Protein AF-0000000080301924 (afdb_homodimer)

Radius of gyration: 26.79 Å; Cα contacts (8 Å, |Δi|>4): 1364; chains: 2; bounding box: 42×81×62 Å

Foldseek 3Di:
DEDDPVRLVQCQFFQKDKFFLQDPPVLLCLVLVCVVVQLPDPDPQFDAFPPDSHTFKHFDCLQAPLLVVQVLQACVPQVHLCVNLVAFKDFFIKMKGKQAAQRRAKFAKDFQVLCLCVQFVQPAQSKKKKKFWSFFFDPASWFKKWQTRQCVVPADQFDFDDPPDSDTGTHDDPVVLCVSLVVSPNPHGRMDGDGHGGGMMMMGGRSIIMMIHHHNHNDMTIMMMTMMGHLVRATFFFADFCRGTPDDSDGRHHDDNCCSVVVPDDHNNQNVHDDPNRHDGDRDTHDPPD/DEDDPVRLVQCQFFQKDKFFLQDPPVLLCLVLVCVVVQLPDPDPQFDAFPPDSHTFKHFDCLQAPLLVVQVLQACVPQVHLCVNLVAFKDFFIKMKGKQAAQRRAKFAKDFQVLCLCVQFVQPAQSKKKKKFWSFFFDPAAWFKKWQTRQCVVPADQFDFDDPPDSDTGTHDDPVVLCVSLVVSPNPHGRMDGDGHGGGMMMMGGRSIIMMIHHHNHNDMTIMMMTMIGHLVRATFFFQDFCRGTPDDSDGRHHDDNCCSVVVPDDHNNQNVHDDPNRHDGDRDTHDPPD

Nearest PDB structures (foldseek):
  8h81-assembly1_A  TM=9.365E-01  e=7.268E-33  uncultured bacterium esnapd13
  8h7y-assembly1_A  TM=9.317E-01  e=2.071E-32  uncultured bacterium esnapd13
  7e09-assembly1_A-2  TM=9.283E-01  e=2.520E-32  uncultured bacterium esnapd13
  7e08-assembly1_A-2  TM=9.266E-01  e=7.182E-32  uncultured bacterium esnapd13
  5ncj-assembly2_B  TM=9.317E-01  e=4.254E-32  Streptomyces muensis

Secondary structure (DSSP, 8-state):
----HHHHHHHHHHSEEEETT-S-HHHHHHHHTTHHHHHT--STTEEE-TTS--EEEEE-GGGT-HHHHHHTT-HHHHHHHHHHHTS-EEEEEEEEEEE-TTT---EEEE-HHHHHHHHH---SS-EEEEEEESS-B-TTS--EEE-TTGGGG-S--EEEESSSSSS-EEEE-HHHHHHHHHHTTGGGTSSB---B-TT-EEEEETT--EEE----SSS-EEEEEEEEEEGGG--SEE-S-TTTS----PPPPPPPTTHHHHT-----TTTT---GGGG--EEEEP----/----HHHHHHHHHHSEEEETT-S-HHHHHHHHTTHHHHHT--STTEEE-TTS--EEEEE-GGGT-HHHHHHTT-HHHHHHHHHHHTS-EEEEEEEEEEE-TTT---EEEE-HHHHHHHHH---SS-EEEEEEESS-B-TTS--EEE-TTGGGG-S--EEEESSSSSS-EEEE-HHHHHHHHHHTTGGGTSSB---B-TT-EEEEETT--EEE----SSS-EEEEEEEEEEGGG--SEE-S-TTTS----PPPPPPPTTHHHHT-----TTTT---GGGG--EEEEP----

pLDDT: mean 94.93, std 7.52, range [41.94, 98.94]

Structure (mmCIF, N/CA/C/O backbone):
data_AF-0000000080301924-model_v1
#
loop_
_entity.id
_entity.type
_entity.pdbx_description
1 polymer 'Ectoine hydroxylase'
#
loop_
_atom_site.group_PDB
_atom_site.id
_atom_site.type_symbol
_atom_site.label_atom_id
_atom_site.label_alt_id
_atom_site.label_comp_id
_atom_site.label_asym_id
_atom_site.label_entity_id
_atom_site.label_seq_id
_atom_site.pdbx_PDB_ins_code
_atom_site.Cartn_x
_atom_site.Cartn_y
_atom_site.Cartn_z
_atom_site.occupancy
_atom_site.B_iso_or_equiv
_atom_site.auth_seq_id
_atom_site.auth_comp_id
_atom_site.auth_asym_id
_atom_site.auth_atom_id
_atom_site.pdbx_PDB_model_num
ATOM 1 N N . MET A 1 1 ? -1.048 33.969 -1.132 1 84.19 1 MET A N 1
ATOM 2 C CA . MET A 1 1 ? -1.604 33.25 -2.283 1 84.19 1 MET A CA 1
ATOM 3 C C . MET A 1 1 ? -3.111 33.094 -2.137 1 84.19 1 MET A C 1
ATOM 5 O O . MET A 1 1 ? -3.6 32.75 -1.051 1 84.19 1 MET A O 1
ATOM 9 N N . ARG A 1 2 ? -3.852 33.469 -3.115 1 92.12 2 ARG A N 1
ATOM 10 C CA . ARG A 1 2 ? -5.305 33.344 -3.115 1 92.12 2 ARG A CA 1
ATOM 11 C C . ARG A 1 2 ? -5.746 32.25 -4.082 1 92.12 2 ARG A C 1
ATOM 13 O O . ARG A 1 2 ? -5.234 32.156 -5.203 1 92.12 2 ARG A O 1
ATOM 20 N N . LEU A 1 3 ? -6.664 31.438 -3.566 1 98 3 LEU A N 1
ATOM 21 C CA . LEU A 1 3 ? -7.234 30.406 -4.422 1 98 3 LEU A CA 1
ATOM 22 C C . LEU A 1 3 ? -8.125 31.016 -5.496 1 98 3 LEU A C 1
ATOM 24 O O . LEU A 1 3 ? -8.867 31.969 -5.23 1 98 3 LEU A O 1
ATOM 28 N N . SER A 1 4 ? -8.023 30.5 -6.691 1 98.25 4 SER A N 1
ATOM 29 C CA . SER A 1 4 ? -8.914 30.922 -7.77 1 98.25 4 SER A CA 1
ATOM 30 C C . SER A 1 4 ? -10.336 30.422 -7.539 1 98.25 4 SER A C 1
ATOM 32 O O . SER A 1 4 ? -10.57 29.578 -6.672 1 98.25 4 SER A O 1
ATOM 34 N N . ALA A 1 5 ? -11.273 30.969 -8.266 1 98.12 5 ALA A N 1
ATOM 35 C CA . ALA A 1 5 ? -12.656 30.516 -8.195 1 98.12 5 ALA A CA 1
ATOM 36 C C . ALA A 1 5 ? -12.766 29.031 -8.539 1 98.12 5 ALA A C 1
ATOM 38 O O . ALA A 1 5 ? -13.562 28.297 -7.938 1 98.12 5 ALA A O 1
ATOM 39 N N . GLU A 1 6 ? -11.984 28.656 -9.531 1 98.38 6 GLU A N 1
ATOM 40 C CA . GLU A 1 6 ? -11.977 27.25 -9.938 1 98.38 6 GLU A CA 1
ATOM 41 C C . GLU A 1 6 ? -11.453 26.359 -8.82 1 98.38 6 GLU A C 1
ATOM 43 O O . GLU A 1 6 ? -11.992 25.281 -8.578 1 98.38 6 GLU A O 1
ATOM 48 N N . GLN A 1 7 ? -10.414 26.781 -8.18 1 98.44 7 GLN A N 1
ATOM 49 C CA . GLN A 1 7 ? -9.852 26.016 -7.07 1 98.44 7 GLN A CA 1
ATOM 50 C C . GLN A 1 7 ? -10.828 25.938 -5.906 1 98.44 7 GLN A C 1
ATOM 52 O O . GLN A 1 7 ? -10.961 24.875 -5.273 1 98.44 7 GLN A O 1
ATOM 57 N N . LEU A 1 8 ? -11.477 27.047 -5.645 1 98.56 8 LEU A N 1
ATOM 58 C CA . LEU A 1 8 ? -12.484 27.047 -4.586 1 98.56 8 LEU A CA 1
ATOM 59 C C . LEU A 1 8 ? -13.609 26.078 -4.91 1 98.56 8 LEU A C 1
ATOM 61 O O . LEU A 1 8 ? -14.07 25.344 -4.035 1 98.56 8 LEU A O 1
ATOM 65 N N . ALA A 1 9 ? -14.07 26.062 -6.121 1 98.56 9 ALA A N 1
ATOM 66 C CA . ALA A 1 9 ? -15.133 25.156 -6.555 1 98.56 9 ALA A CA 1
ATOM 67 C C . ALA A 1 9 ? -14.68 23.703 -6.449 1 98.56 9 ALA A C 1
ATOM 69 O O . ALA A 1 9 ? -15.453 22.828 -6.027 1 98.56 9 ALA A O 1
ATOM 70 N N . GLN A 1 10 ? -13.461 23.438 -6.867 1 98.62 10 GLN A N 1
ATOM 71 C CA . GLN A 1 10 ? -12.914 22.078 -6.754 1 98.62 10 GLN A CA 1
ATOM 72 C C . GLN A 1 10 ? -12.859 21.641 -5.297 1 98.62 10 GLN A C 1
ATOM 74 O O . GLN A 1 10 ? -13.211 20.5 -4.977 1 98.62 10 GLN A O 1
ATOM 79 N N . PHE A 1 11 ? -12.375 22.547 -4.512 1 98.69 11 PHE A N 1
ATOM 80 C CA . PHE A 1 11 ? -12.273 22.203 -3.096 1 98.69 11 PHE A CA 1
ATOM 81 C C . PHE A 1 11 ? -13.641 21.891 -2.514 1 98.69 11 PHE A C 1
ATOM 83 O O . PHE A 1 11 ? -13.789 20.938 -1.733 1 98.69 11 PHE A O 1
ATOM 90 N N . ASP A 1 12 ? -14.578 22.656 -2.865 1 98.25 12 ASP A N 1
ATOM 91 C CA . ASP A 1 12 ? -15.945 22.438 -2.395 1 98.25 12 ASP A CA 1
ATOM 92 C C . ASP A 1 12 ? -16.453 21.062 -2.852 1 98.25 12 ASP A C 1
ATOM 94 O O . ASP A 1 12 ? -17.156 20.375 -2.105 1 98.25 12 ASP A O 1
ATOM 98 N N . ARG A 1 13 ? -16.109 20.672 -4.008 1 98.38 13 ARG A N 1
ATOM 99 C CA . ARG A 1 13 ? -16.594 19.438 -4.609 1 98.38 13 ARG A CA 1
ATOM 100 C C . ARG A 1 13 ? -15.82 18.234 -4.074 1 98.38 13 ARG A C 1
ATOM 102 O O . ARG A 1 13 ? -16.422 17.25 -3.65 1 98.38 13 ARG A O 1
ATOM 109 N N . ASP A 1 14 ? -14.484 18.344 -4.023 1 98.62 14 ASP A N 1
ATOM 110 C CA . ASP A 1 14 ? -13.633 17.188 -3.814 1 98.62 14 ASP A CA 1
ATOM 111 C C . ASP A 1 14 ? -13.125 17.125 -2.377 1 98.62 14 ASP A C 1
ATOM 113 O O . ASP A 1 14 ? -12.734 16.062 -1.892 1 98.62 14 ASP A O 1
ATOM 117 N N . GLY A 1 15 ? -13.023 18.266 -1.736 1 98.81 15 GLY A N 1
ATOM 118 C CA . GLY A 1 15 ? -12.562 18.328 -0.356 1 98.81 15 GLY A CA 1
ATOM 119 C C . GLY A 1 15 ? -11.062 18.469 -0.229 1 98.81 15 GLY A C 1
ATOM 120 O O . GLY A 1 15 ? -10.523 18.5 0.881 1 98.81 15 GLY A O 1
ATOM 121 N N . TYR A 1 16 ? -10.352 18.562 -1.409 1 98.88 16 TYR A N 1
ATOM 122 C CA . TYR A 1 16 ? -8.906 18.75 -1.37 1 98.88 16 TYR A CA 1
ATOM 123 C C . TYR A 1 16 ? -8.414 19.5 -2.609 1 98.88 16 TYR A C 1
ATOM 125 O O . TYR A 1 16 ? -9.133 19.578 -3.609 1 98.88 16 TYR A O 1
ATOM 133 N N . LEU A 1 17 ? -7.25 20.078 -2.539 1 98.81 17 LEU A N 1
ATOM 134 C CA . LEU A 1 17 ? -6.473 20.641 -3.637 1 98.81 17 LEU A CA 1
ATOM 135 C C . LEU A 1 17 ? -5.035 20.141 -3.605 1 98.81 17 LEU A C 1
ATOM 137 O O . LEU A 1 17 ? -4.453 19.984 -2.529 1 98.81 17 LEU A O 1
ATOM 141 N N . PHE A 1 18 ? -4.52 19.844 -4.719 1 98.81 18 PHE A N 1
ATOM 142 C CA . PHE A 1 18 ? -3.129 19.422 -4.859 1 98.81 18 PHE A CA 1
ATOM 143 C C . PHE A 1 18 ? -2.334 20.453 -5.664 1 98.81 18 PHE A C 1
ATOM 145 O O . PHE A 1 18 ? -2.773 20.891 -6.727 1 98.81 18 PHE A O 1
ATOM 152 N N . PHE A 1 19 ? -1.211 20.891 -5.133 1 98.62 19 PHE A N 1
ATOM 153 C CA . PHE A 1 19 ? -0.303 21.844 -5.75 1 98.62 19 PHE A CA 1
ATOM 154 C C . PHE A 1 19 ? 1.068 21.219 -5.98 1 98.62 19 PHE A C 1
ATOM 156 O O . PHE A 1 19 ? 1.934 21.266 -5.102 1 98.62 19 PHE A O 1
ATOM 163 N N . PRO A 1 20 ? 1.314 20.656 -7.18 1 98.31 20 PRO A N 1
ATOM 164 C CA . PRO A 1 20 ? 2.607 20.016 -7.434 1 98.31 20 PRO A CA 1
ATOM 165 C C . PRO A 1 20 ? 3.764 21.016 -7.457 1 98.31 20 PRO A C 1
ATOM 167 O O . PRO A 1 20 ? 3.682 22.047 -8.141 1 98.31 20 PRO A O 1
ATOM 170 N N . GLY A 1 21 ? 4.812 20.703 -6.68 1 98 21 GLY A N 1
ATOM 171 C CA . GLY A 1 21 ? 6.008 21.531 -6.684 1 98 21 GLY A CA 1
ATOM 172 C C . GLY A 1 21 ? 5.75 22.953 -6.227 1 98 21 GLY A C 1
ATOM 173 O O . GLY A 1 21 ? 6.289 23.906 -6.793 1 98 21 GLY A O 1
ATOM 174 N N . HIS A 1 22 ? 4.844 23.109 -5.277 1 98.25 22 HIS A N 1
ATOM 175 C CA . HIS A 1 22 ? 4.402 24.406 -4.797 1 98.25 22 HIS A CA 1
ATOM 176 C C . HIS A 1 22 ? 5.551 25.172 -4.145 1 98.25 22 HIS A C 1
ATOM 178 O O . HIS A 1 22 ? 5.602 26.406 -4.211 1 98.25 22 HIS A O 1
ATOM 184 N N . PHE A 1 23 ? 6.438 24.531 -3.404 1 98.69 23 PHE A N 1
ATOM 185 C CA . PHE A 1 23 ? 7.68 25.078 -2.873 1 98.69 23 PHE A CA 1
ATOM 186 C C . PHE A 1 23 ? 8.867 24.672 -3.738 1 98.69 23 PHE A C 1
ATOM 188 O O . PHE A 1 23 ? 8.93 23.531 -4.215 1 98.69 23 PHE A O 1
ATOM 195 N N . THR A 1 24 ? 9.82 25.594 -3.969 1 98.44 24 THR A N 1
ATOM 196 C CA . THR A 1 24 ? 10.977 25.297 -4.812 1 98.44 24 THR A CA 1
ATOM 197 C C . THR A 1 24 ? 11.891 24.281 -4.148 1 98.44 24 THR A C 1
ATOM 199 O O . THR A 1 24 ? 11.828 24.078 -2.934 1 98.44 24 THR A O 1
ATOM 202 N N . PRO A 1 25 ? 12.734 23.672 -4.984 1 98.38 25 PRO A N 1
ATOM 203 C CA . PRO A 1 25 ? 13.703 22.734 -4.406 1 98.38 25 PRO A CA 1
ATOM 204 C C . PRO A 1 25 ? 14.586 23.391 -3.344 1 98.38 25 PRO A C 1
ATOM 206 O O . PRO A 1 25 ? 14.93 22.75 -2.348 1 98.38 25 PRO A O 1
ATOM 209 N N . GLU A 1 26 ? 14.922 24.641 -3.51 1 98.31 26 GLU A N 1
ATOM 210 C CA . GLU A 1 26 ? 15.766 25.344 -2.539 1 98.31 26 GLU A CA 1
ATOM 211 C C . GLU A 1 26 ? 15.023 25.547 -1.223 1 98.31 26 GLU A C 1
ATOM 213 O O . GLU A 1 26 ? 15.594 25.359 -0.146 1 98.31 26 GLU A O 1
ATOM 218 N N . GLU A 1 27 ? 13.773 25.938 -1.321 1 98.62 27 GLU A N 1
ATOM 219 C CA . GLU A 1 27 ? 12.953 26.109 -0.123 1 98.62 27 GLU A CA 1
ATOM 220 C C . GLU A 1 27 ? 12.789 24.781 0.616 1 98.62 27 GLU A C 1
ATOM 222 O O . GLU A 1 27 ? 12.953 24.719 1.837 1 98.62 27 GLU A O 1
ATOM 227 N N . THR A 1 28 ? 12.508 23.781 -0.143 1 98.69 28 THR A N 1
ATOM 228 C CA . THR A 1 28 ? 12.273 22.453 0.427 1 98.69 28 THR A CA 1
ATOM 229 C C . THR A 1 28 ? 13.547 21.922 1.086 1 98.69 28 THR A C 1
ATOM 231 O O . THR A 1 28 ? 13.484 21.281 2.139 1 98.69 28 THR A O 1
ATOM 234 N N . ALA A 1 29 ? 14.68 22.203 0.524 1 98.25 29 ALA A N 1
ATOM 235 C CA . ALA A 1 29 ? 15.961 21.734 1.062 1 98.25 29 ALA A CA 1
ATOM 236 C C . ALA A 1 29 ? 16.188 22.266 2.469 1 98.25 29 ALA A C 1
ATOM 238 O O . ALA A 1 29 ? 16.781 21.594 3.314 1 98.25 29 ALA A O 1
ATOM 239 N N . ARG A 1 30 ? 15.688 23.484 2.762 1 97.75 30 ARG A N 1
ATOM 240 C CA . ARG A 1 30 ? 15.844 24.094 4.078 1 97.75 30 ARG A CA 1
ATOM 241 C C . ARG A 1 30 ? 15.109 23.297 5.145 1 97.75 30 ARG A C 1
ATOM 243 O O . ARG A 1 30 ? 15.516 23.281 6.309 1 97.75 30 ARG A O 1
ATOM 250 N N . LEU A 1 31 ? 14.07 22.672 4.75 1 98.56 31 LEU A N 1
ATOM 251 C CA . LEU A 1 31 ? 13.266 21.859 5.664 1 98.56 31 LEU A CA 1
ATOM 252 C C . LEU A 1 31 ? 13.844 20.453 5.793 1 98.56 31 LEU A C 1
ATOM 254 O O . LEU A 1 31 ? 14.039 19.953 6.906 1 98.56 31 LEU A O 1
ATOM 258 N N . VAL A 1 32 ? 14.195 19.875 4.66 1 98.38 32 VAL A N 1
ATOM 259 C CA . VAL A 1 32 ? 14.672 18.5 4.602 1 98.38 32 VAL A CA 1
ATOM 260 C C . VAL A 1 32 ? 15.938 18.359 5.441 1 98.38 32 VAL A C 1
ATOM 262 O O . VAL A 1 32 ? 16.109 17.359 6.148 1 98.38 32 VAL A O 1
ATOM 265 N N . GLU A 1 33 ? 16.766 19.328 5.426 1 97.06 33 GLU A N 1
ATOM 266 C CA . GLU A 1 33 ? 18.047 19.297 6.121 1 97.06 33 GLU A CA 1
ATOM 267 C C . GLU A 1 33 ? 17.844 19.25 7.633 1 97.06 33 GLU A C 1
ATOM 269 O O . GLU A 1 33 ? 18.734 18.797 8.367 1 97.06 33 GLU A O 1
ATOM 274 N N . GLU A 1 34 ? 16.688 19.719 8.102 1 96.75 34 GLU A N 1
ATOM 275 C CA . GLU A 1 34 ? 16.406 19.812 9.531 1 96.75 34 GLU A CA 1
ATOM 276 C C . GLU A 1 34 ? 15.867 18.5 10.086 1 96.75 34 GLU A C 1
ATOM 278 O O . GLU A 1 34 ? 15.953 18.25 11.289 1 96.75 34 GLU A O 1
ATOM 283 N N . VAL A 1 35 ? 15.375 17.609 9.266 1 97.06 35 VAL A N 1
ATOM 284 C CA . VAL A 1 35 ? 14.547 16.484 9.672 1 97.06 35 VAL A CA 1
ATOM 285 C C . VAL A 1 35 ? 15.391 15.477 10.453 1 97.06 35 VAL A C 1
ATOM 287 O O . VAL A 1 35 ? 14.984 15 11.508 1 97.06 35 VAL A O 1
ATOM 290 N N . PRO A 1 36 ? 16.656 15.164 10 1 95.25 36 PRO A N 1
ATOM 291 C CA . PRO A 1 36 ? 17.422 14.156 10.734 1 95.25 36 PRO A CA 1
ATOM 292 C C . PRO A 1 36 ? 17.656 14.547 12.195 1 95.25 36 PRO A C 1
ATOM 294 O O . PRO A 1 36 ? 17.578 13.703 13.086 1 95.25 36 PRO A O 1
ATOM 297 N N . GLN A 1 37 ? 17.906 15.758 12.43 1 94.81 37 GLN A N 1
ATOM 298 C CA . GLN A 1 37 ? 18.141 16.203 13.797 1 94.81 37 GLN A CA 1
ATOM 299 C C . GLN A 1 37 ? 16.875 16.125 14.633 1 94.81 37 GLN A C 1
ATOM 301 O O . GLN A 1 37 ? 16.906 15.781 15.812 1 94.81 37 GLN A O 1
ATOM 306 N N . LEU A 1 38 ? 15.789 16.516 14.039 1 95.81 38 LEU A N 1
ATOM 307 C CA . LEU A 1 38 ? 14.508 16.438 14.734 1 95.81 38 LEU A CA 1
ATOM 308 C C . LEU A 1 38 ? 14.172 14.984 15.086 1 95.81 38 LEU A C 1
ATOM 310 O O . LEU A 1 38 ? 13.773 14.688 16.219 1 95.81 38 LEU A O 1
ATOM 314 N N . TYR A 1 39 ? 14.367 14.062 14.125 1 94 39 TYR A N 1
ATOM 315 C CA . TYR A 1 39 ? 14.016 12.656 14.297 1 94 39 TYR A CA 1
ATOM 316 C C . TYR A 1 39 ? 14.961 11.977 15.281 1 94 39 TYR A C 1
ATOM 318 O O . TYR A 1 39 ? 14.617 10.938 15.859 1 94 39 TYR A O 1
ATOM 326 N N . ALA A 1 40 ? 16.109 12.531 15.523 1 93.19 40 ALA A N 1
ATOM 327 C CA . ALA A 1 40 ? 17.078 11.953 16.438 1 93.19 40 ALA A CA 1
ATOM 328 C C . ALA A 1 40 ? 16.719 12.25 17.891 1 93.19 40 ALA A C 1
ATOM 330 O O . ALA A 1 40 ? 17.234 11.617 18.812 1 93.19 40 ALA A O 1
ATOM 331 N N . ARG A 1 41 ? 15.797 13.156 18.047 1 90.06 41 ARG A N 1
ATOM 332 C CA . ARG A 1 41 ? 15.438 13.562 19.391 1 90.06 41 ARG A CA 1
ATOM 333 C C . ARG A 1 41 ? 14.695 12.445 20.125 1 90.06 41 ARG A C 1
ATOM 335 O O . ARG A 1 41 ? 13.953 11.68 19.5 1 90.06 41 ARG A O 1
ATOM 342 N N . ARG A 1 42 ? 14.867 12.32 21.422 1 88.62 42 ARG A N 1
ATOM 343 C CA . ARG A 1 42 ? 14.227 11.289 22.234 1 88.62 42 ARG A CA 1
ATOM 344 C C . ARG A 1 42 ? 13.188 11.891 23.172 1 88.62 42 ARG A C 1
ATOM 346 O O . ARG A 1 42 ? 12.875 11.312 24.219 1 88.62 42 ARG A O 1
ATOM 353 N N . GLU A 1 43 ? 12.617 12.922 22.719 1 88.06 43 GLU A N 1
ATOM 354 C CA . GLU A 1 43 ? 11.57 13.602 23.484 1 88.06 43 GLU A CA 1
ATOM 355 C C . GLU A 1 43 ? 10.211 12.945 23.25 1 88.06 43 GLU A C 1
ATOM 357 O O . GLU A 1 43 ? 10.039 12.164 22.312 1 88.06 43 GLU A O 1
ATOM 362 N N . ALA A 1 44 ? 9.227 13.273 24.062 1 87 44 ALA A N 1
ATOM 363 C CA . ALA A 1 44 ? 7.875 12.727 24 1 87 44 ALA A CA 1
ATOM 364 C C . ALA A 1 44 ? 7.191 13.078 22.688 1 87 44 ALA A C 1
ATOM 366 O O . ALA A 1 44 ? 6.34 12.328 22.203 1 87 44 ALA A O 1
ATOM 367 N N . TYR A 1 45 ? 7.559 14.094 22.141 1 88.38 45 TYR A N 1
ATOM 368 C CA . TYR A 1 45 ? 6.863 14.555 20.938 1 88.38 45 TYR A CA 1
ATOM 369 C C . TYR A 1 45 ? 7.453 13.922 19.688 1 88.38 45 TYR A C 1
ATOM 371 O O . TYR A 1 45 ? 7.102 14.297 18.562 1 88.38 45 TYR A O 1
ATOM 379 N N . ASN A 1 46 ? 8.297 12.914 19.828 1 90.19 46 ASN A N 1
ATOM 380 C CA . ASN A 1 46 ? 8.742 12.031 18.766 1 90.19 46 ASN A CA 1
ATOM 381 C C . ASN A 1 46 ? 8.203 10.609 18.938 1 90.19 46 ASN A C 1
ATOM 383 O O . ASN A 1 46 ? 8.812 9.789 19.625 1 90.19 46 ASN A O 1
ATOM 387 N N . VAL A 1 47 ? 7.199 10.359 18.25 1 87.81 47 VAL A N 1
ATOM 388 C CA . VAL A 1 47 ? 6.555 9.055 18.328 1 87.81 47 VAL A CA 1
ATOM 389 C C . VAL A 1 47 ? 7.172 8.102 17.312 1 87.81 47 VAL A C 1
ATOM 391 O O . VAL A 1 47 ? 7.273 8.43 16.125 1 87.81 47 VAL A O 1
ATOM 394 N N . ARG A 1 48 ? 7.531 6.898 17.75 1 85.81 48 ARG A N 1
ATOM 395 C CA . ARG A 1 48 ? 8.234 5.945 16.891 1 85.81 48 ARG A CA 1
ATOM 396 C C . ARG A 1 48 ? 7.363 4.727 16.609 1 85.81 48 ARG A C 1
ATOM 398 O O . ARG A 1 48 ? 6.43 4.43 17.359 1 85.81 48 ARG A O 1
ATOM 405 N N . GLU A 1 49 ? 7.703 4.074 15.383 1 81.69 49 GLU A N 1
ATOM 406 C CA . GLU A 1 49 ? 7.012 2.844 15.008 1 81.69 49 GLU A CA 1
ATOM 407 C C . GLU A 1 49 ? 7.234 1.744 16.047 1 81.69 49 GLU A C 1
ATOM 409 O O . GLU A 1 49 ? 8.312 1.641 16.625 1 81.69 49 GLU A O 1
ATOM 414 N N . ARG A 1 50 ? 6.156 0.933 16.141 1 75.81 50 ARG A N 1
ATOM 415 C CA . ARG A 1 50 ? 6.262 -0.167 17.094 1 75.81 50 ARG A CA 1
ATOM 416 C C . ARG A 1 50 ? 7.395 -1.114 16.719 1 75.81 50 ARG A C 1
ATOM 418 O O . ARG A 1 50 ? 7.477 -1.564 15.57 1 75.81 50 ARG A O 1
ATOM 425 N N . GLY A 1 51 ? 8.211 -1.385 17.734 1 75.62 51 GLY A N 1
ATOM 426 C CA . GLY A 1 51 ? 9.266 -2.369 17.562 1 75.62 51 GLY A CA 1
ATOM 427 C C . GLY A 1 51 ? 10.406 -1.875 16.688 1 75.62 51 GLY A C 1
ATOM 428 O O . GLY A 1 51 ? 11.211 -2.67 16.203 1 75.62 51 GLY A O 1
ATOM 429 N N . SER A 1 52 ? 10.375 -0.562 16.391 1 80.12 52 SER A N 1
ATOM 430 C CA . SER A 1 52 ? 11.406 0.008 15.523 1 80.12 52 SER A CA 1
ATOM 431 C C . SER A 1 52 ? 11.883 1.356 16.047 1 80.12 52 SER A C 1
ATOM 433 O O . SER A 1 52 ? 11.266 1.935 16.938 1 80.12 52 SER A O 1
ATOM 435 N N . ASP A 1 53 ? 12.969 1.783 15.648 1 84.25 53 ASP A N 1
ATOM 436 C CA . ASP A 1 53 ? 13.477 3.105 16 1 84.25 53 ASP A CA 1
ATOM 437 C C . ASP A 1 53 ? 13.047 4.148 14.969 1 84.25 53 ASP A C 1
ATOM 439 O O . ASP A 1 53 ? 13.344 5.336 15.125 1 84.25 53 ASP A O 1
ATOM 443 N N . ALA A 1 54 ? 12.336 3.723 14.039 1 85 54 ALA A N 1
ATOM 444 C CA . ALA A 1 54 ? 11.891 4.641 13 1 85 54 ALA A CA 1
ATOM 445 C C . ALA A 1 54 ? 10.812 5.59 13.523 1 85 54 ALA A C 1
ATOM 447 O O . ALA A 1 54 ? 9.875 5.156 14.195 1 85 54 ALA A O 1
ATOM 448 N N . VAL A 1 55 ? 11.062 6.875 13.289 1 86.56 55 VAL A N 1
ATOM 449 C CA . VAL A 1 55 ? 10.102 7.871 13.742 1 86.56 55 VAL A CA 1
ATOM 450 C C . VAL A 1 55 ? 8.844 7.809 12.875 1 86.56 55 VAL A C 1
ATOM 452 O O . VAL A 1 55 ? 8.93 7.824 11.648 1 86.56 55 VAL A O 1
ATOM 455 N N . ARG A 1 56 ? 7.758 7.715 13.477 1 89.31 56 ARG A N 1
ATOM 456 C CA . ARG A 1 56 ? 6.461 7.754 12.812 1 89.31 56 ARG A CA 1
ATOM 457 C C . ARG A 1 56 ? 5.949 9.188 12.695 1 89.31 56 ARG A C 1
ATOM 459 O O . ARG A 1 56 ? 5.492 9.602 11.625 1 89.31 56 ARG A O 1
ATOM 466 N N . THR A 1 57 ? 6.102 9.93 13.836 1 94.19 57 THR A N 1
ATOM 467 C CA . THR A 1 57 ? 5.609 11.305 13.852 1 94.19 57 THR A CA 1
ATOM 468 C C . THR A 1 57 ? 6.457 12.164 14.781 1 94.19 57 THR A C 1
ATOM 470 O O . THR A 1 57 ? 6.746 11.766 15.914 1 94.19 57 THR A O 1
ATOM 473 N N . ASN A 1 58 ? 6.949 13.203 14.312 1 96.44 58 ASN A N 1
ATOM 474 C CA . ASN A 1 58 ? 7.469 14.297 15.125 1 96.44 58 ASN A CA 1
ATOM 475 C C . ASN A 1 58 ? 6.438 15.406 15.297 1 96.44 58 ASN A C 1
ATOM 477 O O . ASN A 1 58 ? 5.883 15.898 14.312 1 96.44 58 ASN A O 1
ATOM 481 N N . PHE A 1 59 ? 6.207 15.797 16.562 1 96.94 59 PHE A N 1
ATOM 482 C CA . PHE A 1 59 ? 5.195 16.812 16.844 1 96.94 59 PHE A CA 1
ATOM 483 C C . PHE A 1 59 ? 5.844 18.141 17.172 1 96.94 59 PHE A C 1
ATOM 485 O O . PHE A 1 59 ? 6.941 18.188 17.734 1 96.94 59 PHE A O 1
ATOM 492 N N . ALA A 1 60 ? 5.168 19.234 16.828 1 97.75 60 ALA A N 1
ATOM 493 C CA . ALA A 1 60 ? 5.359 20.578 17.328 1 97.75 60 ALA A CA 1
ATOM 494 C C . ALA A 1 60 ? 6.715 21.141 16.906 1 97.75 60 ALA A C 1
ATOM 496 O O . ALA A 1 60 ? 7.305 21.953 17.625 1 97.75 60 ALA A O 1
ATOM 497 N N . ALA A 1 61 ? 7.207 20.703 15.828 1 97.75 61 ALA A N 1
ATOM 498 C CA . ALA A 1 61 ? 8.523 21.156 15.375 1 97.75 61 ALA A CA 1
ATOM 499 C C . ALA A 1 61 ? 8.562 22.672 15.219 1 97.75 61 ALA A C 1
ATOM 501 O O . ALA A 1 61 ? 9.609 23.297 15.391 1 97.75 61 ALA A O 1
ATOM 502 N N . HIS A 1 62 ? 7.43 23.312 14.906 1 98.19 62 HIS A N 1
ATOM 503 C CA . HIS A 1 62 ? 7.387 24.766 14.695 1 98.19 62 HIS A CA 1
ATOM 504 C C . HIS A 1 62 ? 7.707 25.516 15.977 1 98.19 62 HIS A C 1
ATOM 506 O O . HIS A 1 62 ? 7.969 26.719 15.953 1 98.19 62 HIS A O 1
ATOM 512 N N . LEU A 1 63 ? 7.77 24.859 17.109 1 97.94 63 LEU A N 1
ATOM 513 C CA . LEU A 1 63 ? 8.008 25.531 18.391 1 97.94 63 LEU A CA 1
ATOM 514 C C . LEU A 1 63 ? 9.477 25.469 18.766 1 97.94 63 LEU A C 1
ATOM 516 O O . LEU A 1 63 ? 9.914 26.156 19.688 1 97.94 63 LEU A O 1
ATOM 520 N N . TYR A 1 64 ? 10.305 24.641 18.094 1 96.75 64 TYR A N 1
ATOM 521 C CA . TYR A 1 64 ? 11.688 24.516 18.531 1 96.75 64 TYR A CA 1
ATOM 522 C C . TYR A 1 64 ? 12.633 24.406 17.328 1 96.75 64 TYR A C 1
ATOM 524 O O . TYR A 1 64 ? 13.852 24.328 17.5 1 96.75 64 TYR A O 1
ATOM 532 N N . SER A 1 65 ? 12.156 24.422 16.109 1 97.5 65 SER A N 1
ATOM 533 C CA . SER A 1 65 ? 12.945 24.438 14.875 1 97.5 65 SER A CA 1
ATOM 534 C C . SER A 1 65 ? 12.641 25.672 14.031 1 97.5 65 SER A C 1
ATOM 536 O O . SER A 1 65 ? 11.5 25.859 13.594 1 97.5 65 SER A O 1
ATOM 538 N N . ALA A 1 66 ? 13.602 26.406 13.703 1 98.19 66 ALA A N 1
ATOM 539 C CA . ALA A 1 66 ? 13.414 27.688 13.023 1 98.19 66 ALA A CA 1
ATOM 540 C C . ALA A 1 66 ? 12.82 27.484 11.633 1 98.19 66 ALA A C 1
ATOM 542 O O . ALA A 1 66 ? 11.836 28.141 11.266 1 98.19 66 ALA A O 1
ATOM 543 N N . PRO A 1 67 ? 13.375 26.547 10.797 1 98.5 67 PRO A N 1
ATOM 544 C CA . PRO A 1 67 ? 12.781 26.344 9.469 1 98.5 67 PRO A CA 1
ATOM 545 C C . PRO A 1 67 ? 11.305 25.953 9.539 1 98.5 67 PRO A C 1
ATOM 547 O O . PRO A 1 67 ? 10.492 26.453 8.75 1 98.5 67 PRO A O 1
ATOM 550 N N . PHE A 1 68 ? 10.961 25.172 10.477 1 98.62 68 PHE A N 1
ATOM 551 C CA . PHE A 1 68 ? 9.586 24.703 10.555 1 98.62 68 PHE A CA 1
ATOM 552 C C . PHE A 1 68 ? 8.695 25.75 11.219 1 98.62 68 PHE A C 1
ATOM 554 O O . PHE A 1 68 ? 7.496 25.812 10.938 1 98.62 68 PHE A O 1
ATOM 561 N N . ALA A 1 69 ? 9.258 26.578 12.094 1 98.69 69 ALA A N 1
ATOM 562 C CA . ALA A 1 69 ? 8.523 27.734 12.586 1 98.69 69 ALA A CA 1
ATOM 563 C C . ALA A 1 69 ? 8.164 28.672 11.445 1 98.69 69 ALA A C 1
ATOM 565 O O . ALA A 1 69 ? 7.051 29.203 11.391 1 98.69 69 ALA A O 1
ATOM 566 N N . ARG A 1 70 ? 9.117 28.891 10.578 1 98.69 70 ARG A N 1
ATOM 567 C CA . ARG A 1 70 ? 8.867 29.734 9.414 1 98.69 70 ARG A CA 1
ATOM 568 C C . ARG A 1 70 ? 7.797 29.125 8.523 1 98.69 70 ARG A C 1
ATOM 570 O O . ARG A 1 70 ? 6.898 29.828 8.055 1 98.69 70 ARG A O 1
ATOM 577 N N . LEU A 1 71 ? 7.855 27.797 8.273 1 98.75 71 LEU A N 1
ATOM 578 C CA . LEU A 1 71 ? 6.836 27.141 7.473 1 98.75 71 LEU A CA 1
ATOM 579 C C . LEU A 1 71 ? 5.461 27.281 8.109 1 98.75 71 LEU A C 1
ATOM 581 O O . LEU A 1 71 ? 4.465 27.484 7.41 1 98.75 71 LEU A O 1
ATOM 585 N N . GLY A 1 72 ? 5.418 27.219 9.438 1 98.38 72 GLY A N 1
ATOM 586 C CA . GLY A 1 72 ? 4.16 27.312 10.156 1 98.38 72 GLY A CA 1
ATOM 587 C C . GLY A 1 72 ? 3.479 28.656 10.008 1 98.38 72 GLY A C 1
ATOM 588 O O . GLY A 1 72 ? 2.297 28.797 10.336 1 98.38 72 GLY A O 1
ATOM 589 N N . ARG A 1 73 ? 4.195 29.625 9.523 1 98.25 73 ARG A N 1
ATOM 590 C CA . ARG A 1 73 ? 3.666 30.984 9.344 1 98.25 73 ARG A CA 1
ATOM 591 C C . ARG A 1 73 ? 3.732 31.391 7.879 1 98.25 73 ARG A C 1
ATOM 593 O O . ARG A 1 73 ? 3.625 32.594 7.562 1 98.25 73 ARG A O 1
ATOM 600 N N . HIS A 1 74 ? 3.953 30.453 7.004 1 98.44 74 HIS A N 1
ATOM 601 C CA . HIS A 1 74 ? 4.152 30.766 5.59 1 98.44 74 HIS A CA 1
ATOM 602 C C . HIS A 1 74 ? 2.838 31.141 4.922 1 98.44 74 HIS A C 1
ATOM 604 O O . HIS A 1 74 ? 1.84 30.422 5.047 1 98.44 74 HIS A O 1
ATOM 610 N N . PRO A 1 75 ? 2.809 32.188 4.156 1 98.06 75 PRO A N 1
ATOM 611 C CA . PRO A 1 75 ? 1.544 32.656 3.594 1 98.06 75 PRO A CA 1
ATOM 612 C C . PRO A 1 75 ? 0.948 31.703 2.574 1 98.06 75 PRO A C 1
ATOM 614 O O . PRO A 1 75 ? -0.273 31.656 2.406 1 98.06 75 PRO A O 1
ATOM 617 N N . ARG A 1 76 ? 1.759 30.828 1.878 1 98 76 ARG A N 1
ATOM 618 C CA . ARG A 1 76 ? 1.277 29.891 0.869 1 98 76 ARG A CA 1
ATOM 619 C C . ARG A 1 76 ? 0.44 28.797 1.505 1 98 76 ARG A C 1
ATOM 621 O O . ARG A 1 76 ? -0.309 28.094 0.814 1 98 76 ARG A O 1
ATOM 628 N N . MET A 1 77 ? 0.599 28.641 2.793 1 97.44 77 MET A N 1
ATOM 629 C CA . MET A 1 77 ? -0.172 27.641 3.527 1 97.44 77 MET A CA 1
ATOM 630 C C . MET A 1 77 ? -1.353 28.281 4.246 1 97.44 77 MET A C 1
ATOM 632 O O . MET A 1 77 ? -2.477 27.781 4.172 1 97.44 77 MET A O 1
ATOM 636 N N . ILE A 1 78 ? -1.123 29.438 4.883 1 98.19 78 ILE A N 1
ATOM 637 C CA . ILE A 1 78 ? -2.08 30.047 5.797 1 98.19 78 ILE A CA 1
ATOM 638 C C . ILE A 1 78 ? -3.186 30.734 5.004 1 98.19 78 ILE A C 1
ATOM 640 O O . ILE A 1 78 ? -4.371 30.547 5.281 1 98.19 78 ILE A O 1
ATOM 644 N N . GLU A 1 79 ? -2.865 31.438 4.039 1 97.81 79 GLU A N 1
ATOM 645 C CA . GLU A 1 79 ? -3.793 32.344 3.371 1 97.81 79 GLU A CA 1
ATOM 646 C C . GLU A 1 79 ? -4.902 31.578 2.656 1 97.81 79 GLU A C 1
ATOM 648 O O . GLU A 1 79 ? -6.074 31.953 2.74 1 97.81 79 GLU A O 1
ATOM 653 N N . PRO A 1 80 ? -4.539 30.5 1.9 1 97.94 80 PRO A N 1
ATOM 654 C CA . PRO A 1 80 ? -5.637 29.75 1.271 1 97.94 80 PRO A CA 1
ATOM 655 C C . PRO A 1 80 ? -6.645 29.219 2.283 1 97.94 80 PRO A C 1
ATOM 657 O O . PRO A 1 80 ? -7.848 29.219 2.02 1 97.94 80 PRO A O 1
ATOM 660 N N . VAL A 1 81 ? -6.18 28.75 3.43 1 98.25 81 VAL A N 1
ATOM 661 C CA . VAL A 1 81 ? -7.07 28.219 4.457 1 98.25 81 VAL A CA 1
ATOM 662 C C . VAL A 1 81 ? -7.918 29.359 5.039 1 98.25 81 VAL A C 1
ATOM 664 O O . VAL A 1 81 ? -9.125 29.188 5.25 1 98.25 81 VAL A O 1
ATOM 667 N N . GLN A 1 82 ? -7.293 30.453 5.301 1 97.88 82 GLN A N 1
ATOM 668 C CA . GLN A 1 82 ? -8.023 31.625 5.77 1 97.88 82 GLN A CA 1
ATOM 669 C C . GLN A 1 82 ? -9.109 32.031 4.781 1 97.88 82 GLN A C 1
ATOM 671 O O . GLN A 1 82 ? -10.203 32.438 5.188 1 97.88 82 GLN A O 1
ATOM 676 N N . GLN A 1 83 ? -8.773 32.031 3.553 1 98.06 83 GLN A N 1
ATOM 677 C CA . GLN A 1 83 ? -9.742 32.344 2.508 1 98.06 83 GLN A CA 1
ATOM 678 C C . GLN A 1 83 ? -10.969 31.453 2.586 1 98.06 83 GLN A C 1
ATOM 680 O O . GLN A 1 83 ? -12.102 31.922 2.51 1 98.06 83 GLN A O 1
ATOM 685 N N . VAL A 1 84 ? -10.75 30.172 2.754 1 97.88 84 VAL A N 1
ATOM 686 C CA . VAL A 1 84 ? -11.836 29.188 2.762 1 97.88 84 VAL A CA 1
ATOM 687 C C . VAL A 1 84 ? -12.656 29.344 4.039 1 97.88 84 VAL A C 1
ATOM 689 O O . VAL A 1 84 ? -13.891 29.297 4.004 1 97.88 84 VAL A O 1
ATOM 692 N N . LEU A 1 85 ? -11.953 29.578 5.156 1 97.5 85 LEU A N 1
ATOM 693 C CA . LEU A 1 85 ? -12.641 29.578 6.445 1 97.5 85 LEU A CA 1
ATOM 694 C C . LEU A 1 85 ? -13.195 30.969 6.762 1 97.5 85 LEU A C 1
ATOM 696 O O . LEU A 1 85 ? -14.094 31.094 7.59 1 97.5 85 LEU A O 1
ATOM 700 N N . GLY A 1 86 ? -12.578 32.031 6.219 1 97.06 86 GLY A N 1
ATOM 701 C CA . GLY A 1 86 ? -13.102 33.375 6.332 1 97.06 86 GLY A CA 1
ATOM 702 C C . GLY A 1 86 ? -12.758 34.031 7.648 1 97.06 86 GLY A C 1
ATOM 703 O O . GLY A 1 86 ? -13.43 34.969 8.078 1 97.06 86 GLY A O 1
ATOM 704 N N . GLU A 1 87 ? -11.828 33.562 8.391 1 96.81 87 GLU A N 1
ATOM 705 C CA . GLU A 1 87 ? -11.406 34.156 9.656 1 96.81 87 GLU A CA 1
ATOM 706 C C . GLU A 1 87 ? -9.953 33.781 9.969 1 96.81 87 GLU A C 1
ATOM 708 O O . GLU A 1 87 ? -9.375 32.906 9.336 1 96.81 87 GLU A O 1
ATOM 713 N N . PRO A 1 88 ? -9.352 34.531 11.055 1 98.19 88 PRO A N 1
ATOM 714 C CA . PRO A 1 88 ? -7.98 34.188 11.438 1 98.19 88 PRO A CA 1
ATOM 715 C C . PRO A 1 88 ? -7.84 32.75 11.945 1 98.19 88 PRO A C 1
ATOM 717 O O . PRO A 1 88 ? -8.812 32.188 12.43 1 98.19 88 PRO A O 1
ATOM 720 N N . LEU A 1 89 ? -6.633 32.281 11.805 1 98.75 89 LEU A N 1
ATOM 721 C CA . LEU A 1 89 ? -6.367 30.875 12.148 1 98.75 89 LEU A CA 1
ATOM 722 C C . LEU A 1 89 ? -5.391 30.781 13.312 1 98.75 89 LEU A C 1
ATOM 724 O O . LEU A 1 89 ? -4.551 31.672 13.5 1 98.75 89 LEU A O 1
ATOM 728 N N . TYR A 1 90 ? -5.508 29.781 14.094 1 98.62 90 TYR A N 1
ATOM 729 C CA . TYR A 1 90 ? -4.43 29.375 14.984 1 98.62 90 TYR A CA 1
ATOM 730 C C . TYR A 1 90 ? -3.912 27.984 14.602 1 98.62 90 TYR A C 1
ATOM 732 O O . TYR A 1 90 ? -4.543 27.281 13.82 1 98.62 90 TYR A O 1
ATOM 740 N N . MET A 1 91 ? -2.691 27.656 15.047 1 98.75 91 MET A N 1
ATOM 741 C CA . MET A 1 91 ? -2.098 26.344 14.836 1 98.75 91 MET A CA 1
ATOM 742 C C . MET A 1 91 ? -2.672 25.312 15.812 1 98.75 91 MET A C 1
ATOM 744 O O . MET A 1 91 ? -2.395 25.375 17.016 1 98.75 91 MET A O 1
ATOM 748 N N . HIS A 1 92 ? -3.438 24.438 15.32 1 98.62 92 HIS A N 1
ATOM 749 C CA . HIS A 1 92 ? -4.012 23.422 16.188 1 98.62 92 HIS A CA 1
ATOM 750 C C . HIS A 1 92 ? -3.027 22.281 16.422 1 98.62 92 HIS A C 1
ATOM 752 O O . HIS A 1 92 ? -2.916 21.766 17.531 1 98.62 92 HIS A O 1
ATOM 758 N N . GLN A 1 93 ? -2.387 21.812 15.391 1 98.44 93 GLN A N 1
ATOM 759 C CA . GLN A 1 93 ? -1.444 20.703 15.445 1 98.44 93 GLN A CA 1
ATOM 760 C C . GLN A 1 93 ? -0.377 20.828 14.359 1 98.44 93 GLN A C 1
ATOM 762 O O . GLN A 1 93 ? -0.635 21.391 13.289 1 98.44 93 GLN A O 1
ATOM 767 N N . TYR A 1 94 ? 0.768 20.422 14.648 1 98.38 94 TYR A N 1
ATOM 768 C CA . TYR A 1 94 ? 1.914 20.438 13.75 1 98.38 94 TYR A CA 1
ATOM 769 C C . TYR A 1 94 ? 2.672 19.109 13.82 1 98.38 94 TYR A C 1
ATOM 771 O O . TYR A 1 94 ? 3.203 18.75 14.867 1 98.38 94 TYR A O 1
ATOM 779 N N . LYS A 1 95 ? 2.75 18.406 12.656 1 97.62 95 LYS A N 1
ATOM 780 C CA . LYS A 1 95 ? 3.369 17.094 12.648 1 97.62 95 LYS A CA 1
ATOM 781 C C . LYS A 1 95 ? 4.289 16.906 11.445 1 97.62 95 LYS A C 1
ATOM 783 O O . LYS A 1 95 ? 3.992 17.406 10.359 1 97.62 95 LYS A O 1
ATOM 788 N N . ILE A 1 96 ? 5.352 16.281 11.68 1 97.69 96 ILE A N 1
ATOM 789 C CA . ILE A 1 96 ? 6.172 15.711 10.617 1 97.69 96 ILE A CA 1
ATOM 790 C C . ILE A 1 96 ? 6.055 14.188 10.625 1 97.69 96 ILE A C 1
ATOM 792 O O . ILE A 1 96 ? 6.586 13.531 11.523 1 97.69 96 ILE A O 1
ATOM 796 N N . ASN A 1 97 ? 5.355 13.695 9.625 1 95.75 97 ASN A N 1
ATOM 797 C CA . ASN A 1 97 ? 5.121 12.266 9.531 1 95.75 97 ASN A CA 1
ATOM 798 C C . ASN A 1 97 ? 6.078 11.602 8.539 1 95.75 97 ASN A C 1
ATOM 800 O O . ASN A 1 97 ? 6.328 12.141 7.461 1 95.75 97 ASN A O 1
ATOM 804 N N . GLY A 1 98 ? 6.586 10.5 8.992 1 93.25 98 GLY A N 1
ATOM 805 C CA . GLY A 1 98 ? 7.438 9.734 8.094 1 93.25 98 GLY A CA 1
ATOM 806 C C . GLY A 1 98 ? 6.891 8.352 7.789 1 93.25 98 GLY A C 1
ATOM 807 O O . GLY A 1 98 ? 6.504 7.617 8.695 1 93.25 98 GLY A O 1
ATOM 808 N N . LYS A 1 99 ? 6.727 8.023 6.566 1 93.94 99 LYS A N 1
ATOM 809 C CA . LYS A 1 99 ? 6.703 6.641 6.09 1 93.94 99 LYS A CA 1
ATOM 810 C C . LYS A 1 99 ? 8.07 6.219 5.562 1 93.94 99 LYS A C 1
ATOM 812 O O . LYS A 1 99 ? 8.352 6.355 4.371 1 93.94 99 LYS A O 1
ATOM 817 N N . MET A 1 100 ? 8.812 5.695 6.484 1 94.06 100 MET A N 1
ATOM 818 C CA . MET A 1 100 ? 10.211 5.43 6.164 1 94.06 100 MET A CA 1
ATOM 819 C C . MET A 1 100 ? 10.344 4.215 5.254 1 94.06 100 MET A C 1
ATOM 821 O O . MET A 1 100 ? 9.477 3.338 5.254 1 94.06 100 MET A O 1
ATOM 825 N N . ALA A 1 101 ? 11.453 4.199 4.504 1 96.19 101 ALA A N 1
ATOM 826 C CA . ALA A 1 101 ? 11.742 3.102 3.584 1 96.19 101 ALA A CA 1
ATOM 827 C C . ALA A 1 101 ? 11.617 1.752 4.281 1 96.19 101 ALA A C 1
ATOM 829 O O . ALA A 1 101 ? 12.25 1.515 5.312 1 96.19 101 ALA A O 1
ATOM 830 N N . PHE A 1 102 ? 10.742 0.881 3.781 1 93.94 102 PHE A N 1
ATOM 831 C CA . PHE A 1 102 ? 10.523 -0.503 4.184 1 93.94 102 PHE A CA 1
ATOM 832 C C . PHE A 1 102 ? 9.898 -0.57 5.574 1 93.94 102 PHE A C 1
ATOM 834 O O . PHE A 1 102 ? 9.648 -1.659 6.094 1 93.94 102 PHE A O 1
ATOM 841 N N . GLU A 1 103 ? 9.57 0.519 6.277 1 87.69 103 GLU A N 1
ATOM 842 C CA . GLU A 1 103 ? 9.148 0.499 7.676 1 87.69 103 GLU A CA 1
ATOM 843 C C . GLU A 1 103 ? 7.801 1.201 7.855 1 87.69 103 GLU A C 1
ATOM 845 O O . GLU A 1 103 ? 7.133 1.02 8.875 1 87.69 103 GLU A O 1
ATOM 850 N N . GLY A 1 104 ? 7.387 1.928 7.004 1 87.31 104 GLY A N 1
ATOM 851 C CA . GLY A 1 104 ? 6.188 2.727 7.195 1 87.31 104 GLY A CA 1
ATOM 852 C C . GLY A 1 104 ? 4.918 1.899 7.215 1 87.31 104 GLY A C 1
ATOM 853 O O . GLY A 1 104 ? 4.555 1.284 6.211 1 87.31 104 GLY A O 1
ATOM 854 N N . ASP A 1 105 ? 4.172 2.004 8.305 1 87.62 105 ASP A N 1
ATOM 855 C CA . ASP A 1 105 ? 2.977 1.188 8.484 1 87.62 105 ASP A CA 1
ATOM 856 C C . ASP A 1 105 ? 1.735 1.913 7.969 1 87.62 105 ASP A C 1
ATOM 858 O O . ASP A 1 105 ? 1.802 3.092 7.613 1 87.62 105 ASP A O 1
ATOM 862 N N . VAL A 1 106 ? 0.633 1.261 8.031 1 90.44 106 VAL A N 1
ATOM 863 C CA . VAL A 1 106 ? -0.657 1.693 7.504 1 90.44 106 VAL A CA 1
ATOM 864 C C . VAL A 1 106 ? -1.244 2.779 8.398 1 90.44 106 VAL A C 1
ATOM 866 O O . VAL A 1 106 ? -1.111 2.721 9.625 1 90.44 106 VAL A O 1
ATOM 869 N N . TRP A 1 107 ? -1.847 3.807 7.801 1 92.25 107 TRP A N 1
ATOM 870 C CA . TRP A 1 107 ? -2.855 4.66 8.414 1 92.25 107 TRP A CA 1
ATOM 871 C C . TRP A 1 107 ? -4.25 4.301 7.914 1 92.25 107 TRP A C 1
ATOM 873 O O . TRP A 1 107 ? -4.551 4.457 6.727 1 92.25 107 TRP A O 1
ATOM 883 N N . GLN A 1 108 ? -5.023 3.832 8.836 1 94.25 108 GLN A N 1
ATOM 884 C CA . GLN A 1 108 ? -6.371 3.4 8.477 1 94.25 108 GLN A CA 1
ATOM 885 C C . GLN A 1 108 ? -7.238 4.586 8.07 1 94.25 108 GLN A C 1
ATOM 887 O O . GLN A 1 108 ? -6.91 5.734 8.367 1 94.25 108 GLN A O 1
ATOM 892 N N . TRP A 1 109 ? -8.336 4.258 7.383 1 97.19 109 TRP A N 1
ATOM 893 C CA . TRP A 1 109 ? -9.281 5.293 6.969 1 97.19 109 TRP A CA 1
ATOM 894 C C . TRP A 1 109 ? -9.805 6.062 8.172 1 97.19 109 TRP A C 1
ATOM 896 O O . TRP A 1 109 ? -10.359 5.473 9.102 1 97.19 109 TRP A O 1
ATOM 906 N N . HIS A 1 110 ? -9.641 7.387 8.086 1 97.38 110 HIS A N 1
ATOM 907 C CA . HIS A 1 110 ? -10.047 8.227 9.203 1 97.38 110 HIS A CA 1
ATOM 908 C C . HIS A 1 110 ? -10.312 9.656 8.75 1 97.38 110 HIS A C 1
ATOM 910 O O . HIS A 1 110 ? -10.008 10.016 7.613 1 97.38 110 HIS A O 1
ATOM 916 N N . GLN A 1 111 ? -10.984 10.406 9.586 1 98 111 GLN A N 1
ATOM 917 C CA . GLN A 1 111 ? -11.086 11.859 9.523 1 98 111 GLN A CA 1
ATOM 918 C C . GLN A 1 111 ? -10.281 12.516 10.641 1 98 111 GLN A C 1
ATOM 920 O O . GLN A 1 111 ? -10.289 12.047 11.781 1 98 111 GLN A O 1
ATOM 925 N N . ASP A 1 112 ? -9.594 13.523 10.273 1 97.75 112 ASP A N 1
ATOM 926 C CA . ASP A 1 112 ? -8.867 14.227 11.328 1 97.75 112 ASP A CA 1
ATOM 927 C C . ASP A 1 112 ? -9.828 14.906 12.297 1 97.75 112 ASP A C 1
ATOM 929 O O . ASP A 1 112 ? -9.617 14.898 13.508 1 97.75 112 ASP A O 1
ATOM 933 N N . TYR A 1 113 ? -10.883 15.492 11.805 1 98.06 113 TYR A N 1
ATOM 934 C CA . TYR A 1 113 ? -11.828 16.188 12.672 1 98.06 113 TYR A CA 1
ATOM 935 C C . TYR A 1 113 ? -12.438 15.219 13.688 1 98.06 113 TYR A C 1
ATOM 937 O O . TYR A 1 113 ? -12.703 15.594 14.828 1 98.06 113 TYR A O 1
ATOM 945 N N . GLY A 1 114 ? -12.711 14 13.203 1 96.19 114 GLY A N 1
ATOM 946 C CA . GLY A 1 114 ? -13.227 13.016 14.141 1 96.19 114 GLY A CA 1
ATOM 947 C C . GLY A 1 114 ? -12.406 12.914 15.414 1 96.19 114 GLY A C 1
ATOM 948 O O . GLY A 1 114 ? -12.961 12.867 16.516 1 96.19 114 GLY A O 1
ATOM 949 N N . THR A 1 115 ? -11.148 12.898 15.242 1 94.94 115 THR A N 1
ATOM 950 C CA . THR A 1 115 ? -10.242 12.867 16.391 1 94.94 115 THR A CA 1
ATOM 951 C C . THR A 1 115 ? -10.336 14.156 17.188 1 94.94 115 THR A C 1
ATOM 953 O O . THR A 1 115 ? -10.391 14.125 18.422 1 94.94 115 THR A O 1
ATOM 956 N N . TRP A 1 116 ? -10.352 15.32 16.516 1 97.5 116 TRP A N 1
ATOM 957 C CA . TRP A 1 116 ? -10.359 16.625 17.172 1 97.5 116 TRP A CA 1
ATOM 958 C C . TRP A 1 116 ? -11.664 16.844 17.938 1 97.5 116 TRP A C 1
ATOM 960 O O . TRP A 1 116 ? -11.672 17.469 19 1 97.5 116 TRP A O 1
ATOM 970 N N . LEU A 1 117 ? -12.711 16.328 17.375 1 97 117 LEU A N 1
ATOM 971 C CA . LEU A 1 117 ? -13.992 16.359 18.062 1 97 117 LEU A CA 1
ATOM 972 C C . LEU A 1 117 ? -13.977 15.461 19.297 1 97 117 LEU A C 1
ATOM 974 O O . LEU A 1 117 ? -14.258 15.922 20.406 1 97 117 LEU A O 1
ATOM 978 N N . ASN A 1 118 ? -13.578 14.211 19.109 1 95 118 ASN A N 1
ATOM 979 C CA . ASN A 1 118 ? -13.688 13.211 20.172 1 95 118 ASN A CA 1
ATOM 980 C C . ASN A 1 118 ? -12.672 13.453 21.281 1 95 118 ASN A C 1
ATOM 982 O O . ASN A 1 118 ? -12.977 13.242 22.469 1 95 118 ASN A O 1
ATOM 986 N N . ASP A 1 119 ? -11.531 13.914 20.922 1 95.25 119 ASP A N 1
ATOM 987 C CA . ASP A 1 119 ? -10.469 14.016 21.922 1 95.25 119 ASP A CA 1
ATOM 988 C C . ASP A 1 119 ? -10.367 15.43 22.469 1 95.25 119 ASP A C 1
ATOM 990 O O . ASP A 1 119 ? -10.031 15.617 23.641 1 95.25 119 ASP A O 1
ATOM 994 N N . ASP A 1 120 ? -10.695 16.469 21.672 1 96.06 120 ASP A N 1
ATOM 995 C CA . ASP A 1 120 ? -10.375 17.844 22.094 1 96.06 120 ASP A CA 1
ATOM 996 C C . ASP A 1 120 ? -11.625 18.719 22.125 1 96.06 120 ASP A C 1
ATOM 998 O O . ASP A 1 120 ? -11.547 19.906 22.422 1 96.06 120 ASP A O 1
ATOM 1002 N N . LEU A 1 121 ? -12.703 18.188 21.797 1 97.5 121 LEU A N 1
ATOM 1003 C CA . LEU A 1 121 ? -13.992 18.875 21.766 1 97.5 121 LEU A CA 1
ATOM 1004 C C . LEU A 1 121 ? -13.93 20.109 20.875 1 97.5 121 LEU A C 1
ATOM 1006 O O . LEU A 1 121 ? -14.406 21.172 21.266 1 97.5 121 LEU A O 1
ATOM 1010 N N . MET A 1 122 ? -13.227 19.984 19.781 1 97.94 122 MET A N 1
ATOM 1011 C CA . MET A 1 122 ? -13.344 21.047 18.781 1 97.94 122 MET A CA 1
ATOM 1012 C C . MET A 1 122 ? -14.789 21.188 18.297 1 97.94 122 MET A C 1
ATOM 1014 O O . MET A 1 122 ? -15.391 20.219 17.844 1 97.94 122 MET A O 1
ATOM 1018 N N . PRO A 1 123 ? -15.352 22.312 18.281 1 97.69 123 PRO A N 1
ATOM 1019 C CA . PRO A 1 123 ? -16.812 22.469 18.141 1 97.69 123 PRO A CA 1
ATOM 1020 C C . PRO A 1 123 ? -17.312 22.125 16.734 1 97.69 123 PRO A C 1
ATOM 1022 O O . PRO A 1 123 ? -18.344 21.453 16.594 1 97.69 123 PRO A O 1
ATOM 1025 N N . GLU A 1 124 ? -16.656 22.594 15.703 1 98.12 124 GLU A N 1
ATOM 1026 C CA . GLU A 1 124 ? -17.078 22.438 14.312 1 98.12 124 GLU A CA 1
ATOM 1027 C C . GLU A 1 124 ? -15.898 22.031 13.43 1 98.12 124 GLU A C 1
ATOM 1029 O O . GLU A 1 124 ? -14.742 22.219 13.805 1 98.12 124 GLU A O 1
ATOM 1034 N N . PRO A 1 125 ? -16.203 21.422 12.273 1 98.25 125 PRO A N 1
ATOM 1035 C CA . PRO A 1 125 ? -15.117 21.109 11.352 1 98.25 125 PRO A CA 1
ATOM 1036 C C . PRO A 1 125 ? -14.641 22.344 10.57 1 98.25 125 PRO A C 1
ATOM 1038 O O . PRO A 1 125 ? -14.594 22.312 9.336 1 98.25 125 PRO A O 1
ATOM 1041 N N . ARG A 1 126 ? -14.297 23.359 11.273 1 98.12 126 ARG A N 1
ATOM 1042 C CA . ARG A 1 126 ? -13.734 24.594 10.711 1 98.12 126 ARG A CA 1
ATOM 1043 C C . ARG A 1 126 ? -12.219 24.625 10.883 1 98.12 126 ARG A C 1
ATOM 1045 O O . ARG A 1 126 ? -11.672 25.594 11.414 1 98.12 126 ARG A O 1
ATOM 1052 N N . ALA A 1 127 ? -11.641 23.547 10.5 1 98.12 127 ALA A N 1
ATOM 1053 C CA . ALA A 1 127 ? -10.195 23.328 10.461 1 98.12 127 ALA A CA 1
ATOM 1054 C C . ALA A 1 127 ? -9.781 22.594 9.188 1 98.12 127 ALA A C 1
ATOM 1056 O O . ALA A 1 127 ? -10.594 21.906 8.57 1 98.12 127 ALA A O 1
ATOM 1057 N N . MET A 1 128 ? -8.633 22.906 8.75 1 97.75 128 MET A N 1
ATOM 1058 C CA . MET A 1 128 ? -8.07 22.344 7.523 1 97.75 128 MET A CA 1
ATOM 1059 C C . MET A 1 128 ? -6.68 21.766 7.77 1 97.75 128 MET A C 1
ATOM 1061 O O . MET A 1 128 ? -6 22.172 8.719 1 97.75 128 MET A O 1
ATOM 1065 N N . ASN A 1 129 ? -6.355 20.781 6.918 1 98.19 129 ASN A N 1
ATOM 1066 C CA . ASN A 1 129 ? -4.992 20.266 6.918 1 98.19 129 ASN A CA 1
ATOM 1067 C C . ASN A 1 129 ? -4.211 20.734 5.695 1 98.19 129 ASN A C 1
ATOM 1069 O O . ASN A 1 129 ? -4.766 20.828 4.598 1 98.19 129 ASN A O 1
ATOM 1073 N N . ILE A 1 130 ? -3.016 21.031 5.914 1 98.44 130 ILE A N 1
ATOM 1074 C CA . ILE A 1 130 ? -2.027 21.219 4.859 1 98.44 130 ILE A CA 1
ATOM 1075 C C . ILE A 1 130 ? -0.921 20.172 4.996 1 98.44 130 ILE A C 1
ATOM 1077 O O . ILE A 1 130 ? -0.375 19.969 6.082 1 98.44 130 ILE A O 1
ATOM 1081 N N . ALA A 1 131 ? -0.628 19.516 3.93 1 98.69 131 ALA A N 1
ATOM 1082 C CA . ALA A 1 131 ? 0.521 18.609 3.863 1 98.69 131 ALA A CA 1
ATOM 1083 C C . ALA A 1 131 ? 1.557 19.125 2.863 1 98.69 131 ALA A C 1
ATOM 1085 O O . ALA A 1 131 ? 1.218 19.469 1.728 1 98.69 131 ALA A O 1
ATOM 1086 N N . VAL A 1 132 ? 2.766 19.203 3.254 1 98.88 132 VAL A N 1
ATOM 1087 C CA . VAL A 1 132 ? 3.867 19.531 2.357 1 98.88 132 VAL A CA 1
ATOM 1088 C C . VAL A 1 132 ? 4.816 18.344 2.238 1 98.88 132 VAL A C 1
ATOM 1090 O O . VAL A 1 132 ? 5.328 17.844 3.246 1 98.88 132 VAL A O 1
ATOM 1093 N N . PHE A 1 133 ? 5.039 17.938 0.976 1 98.81 133 PHE A N 1
ATOM 1094 C CA . PHE A 1 133 ? 5.953 16.828 0.727 1 98.81 133 PHE A CA 1
ATOM 1095 C C . PHE A 1 133 ? 7.398 17.266 0.953 1 98.81 133 PHE A C 1
ATOM 1097 O O . PHE A 1 133 ? 7.867 18.219 0.34 1 98.81 133 PHE A O 1
ATOM 1104 N N . LEU A 1 134 ? 8.094 16.562 1.836 1 98.75 134 LEU A N 1
ATOM 1105 C CA . LEU A 1 134 ? 9.523 16.797 1.979 1 98.75 134 LEU A CA 1
ATOM 1106 C C . LEU A 1 134 ? 10.32 15.828 1.107 1 98.75 134 LEU A C 1
ATOM 1108 O O . LEU A 1 134 ? 11.484 16.094 0.788 1 98.75 134 LEU A O 1
ATOM 1112 N N . ASP A 1 135 ? 9.758 14.711 0.774 1 98.38 135 ASP A N 1
ATOM 1113 C CA . ASP A 1 135 ? 10.25 13.734 -0.196 1 98.38 135 ASP A CA 1
ATOM 1114 C C . ASP A 1 135 ? 9.344 13.672 -1.423 1 98.38 135 ASP A C 1
ATOM 1116 O O . ASP A 1 135 ? 8.195 14.109 -1.375 1 98.38 135 ASP A O 1
ATOM 1120 N N . ASP A 1 136 ? 9.977 13.164 -2.547 1 98.19 136 ASP A N 1
ATOM 1121 C CA . ASP A 1 136 ? 9.102 12.781 -3.646 1 98.19 136 ASP A CA 1
ATOM 1122 C C . ASP A 1 136 ? 8.078 11.742 -3.191 1 98.19 136 ASP A C 1
ATOM 1124 O O . ASP A 1 136 ? 8.398 10.844 -2.412 1 98.19 136 ASP A O 1
ATOM 1128 N N . VAL A 1 137 ? 6.863 11.922 -3.613 1 98.19 137 VAL A N 1
ATOM 1129 C CA . VAL A 1 137 ? 5.805 10.953 -3.342 1 98.19 137 VAL A CA 1
ATOM 1130 C C . VAL A 1 137 ? 5.418 10.234 -4.633 1 98.19 137 VAL A C 1
ATOM 1132 O O . VAL A 1 137 ? 5.102 10.875 -5.637 1 98.19 137 VAL A O 1
ATOM 1135 N N . ASN A 1 138 ? 5.586 8.969 -4.641 1 97.25 138 ASN A N 1
ATOM 1136 C CA . ASN A 1 138 ? 5.203 8.141 -5.777 1 97.25 138 ASN A CA 1
ATOM 1137 C C . ASN A 1 138 ? 4.25 7.023 -5.359 1 97.25 138 ASN A C 1
ATOM 1139 O O . ASN A 1 138 ? 3.861 6.938 -4.195 1 97.25 138 ASN A O 1
ATOM 1143 N N . ALA A 1 139 ? 3.852 6.219 -6.262 1 96.5 139 ALA A N 1
ATOM 1144 C CA . ALA A 1 139 ? 2.799 5.234 -6.035 1 96.5 139 ALA A CA 1
ATOM 1145 C C . ALA A 1 139 ? 3.254 4.156 -5.055 1 96.5 139 ALA A C 1
ATOM 1147 O O . ALA A 1 139 ? 2.432 3.414 -4.516 1 96.5 139 ALA A O 1
ATOM 1148 N N . PHE A 1 140 ? 4.551 4.082 -4.785 1 97.56 140 PHE A N 1
ATOM 1149 C CA . PHE A 1 140 ? 5.066 2.893 -4.117 1 97.56 140 PHE A CA 1
ATOM 1150 C C . PHE A 1 140 ? 5.52 3.223 -2.701 1 97.56 140 PHE A C 1
ATOM 1152 O O . PHE A 1 140 ? 5.809 2.322 -1.91 1 97.56 140 PHE A O 1
ATOM 1159 N N . ASN A 1 141 ? 5.602 4.496 -2.348 1 97.31 141 ASN A N 1
ATOM 1160 C CA . ASN A 1 141 ? 6.164 4.805 -1.036 1 97.31 141 ASN A CA 1
ATOM 1161 C C . ASN A 1 141 ? 5.09 5.273 -0.06 1 97.31 141 ASN A C 1
ATOM 1163 O O . ASN A 1 141 ? 5.355 6.105 0.81 1 97.31 141 ASN A O 1
ATOM 1167 N N . GLY A 1 142 ? 3.855 4.809 -0.242 1 96.25 142 GLY A N 1
ATOM 1168 C CA . GLY A 1 142 ? 2.791 4.969 0.735 1 96.25 142 GLY A CA 1
ATOM 1169 C C . GLY A 1 142 ? 2.107 6.324 0.657 1 96.25 142 GLY A C 1
ATOM 1170 O O . GLY A 1 142 ? 1.927 6.992 1.677 1 96.25 142 GLY A O 1
ATOM 1171 N N . PRO A 1 143 ? 1.682 6.738 -0.496 1 97.69 143 PRO A N 1
ATOM 1172 C CA . PRO A 1 143 ? 1.029 8.047 -0.618 1 97.69 143 PRO A CA 1
ATOM 1173 C C . PRO A 1 143 ? -0.319 8.102 0.098 1 97.69 143 PRO A C 1
ATOM 1175 O O . PRO A 1 143 ? -0.957 7.062 0.301 1 97.69 143 PRO A O 1
ATOM 1178 N N . LEU A 1 144 ? -0.76 9.289 0.458 1 98.06 144 LEU A N 1
ATOM 1179 C CA . LEU A 1 144 ? -2.107 9.484 0.984 1 98.06 144 LEU A CA 1
ATOM 1180 C C . LEU A 1 144 ? -3.156 9.094 -0.051 1 98.06 144 LEU A C 1
ATOM 1182 O O . LEU A 1 144 ? -2.994 9.375 -1.241 1 98.06 144 LEU A O 1
ATOM 1186 N N . MET A 1 145 ? -4.145 8.492 0.438 1 98.5 145 MET A N 1
ATOM 1187 C CA . MET A 1 145 ? -5.336 8.18 -0.347 1 98.5 145 MET A CA 1
ATOM 1188 C C . MET A 1 145 ? -6.539 8.961 0.162 1 98.5 145 MET A C 1
ATOM 1190 O O . MET A 1 145 ? -6.719 9.117 1.371 1 98.5 145 MET A O 1
ATOM 1194 N N . PHE A 1 146 ? -7.355 9.43 -0.745 1 98.88 146 PHE A N 1
ATOM 1195 C CA . PHE A 1 146 ? -8.547 10.195 -0.391 1 98.88 146 PHE A CA 1
ATOM 1196 C C . PHE A 1 146 ? -9.789 9.594 -1.041 1 98.88 146 PHE A C 1
ATOM 1198 O O . PHE A 1 146 ? -9.703 8.992 -2.109 1 98.88 146 PHE A O 1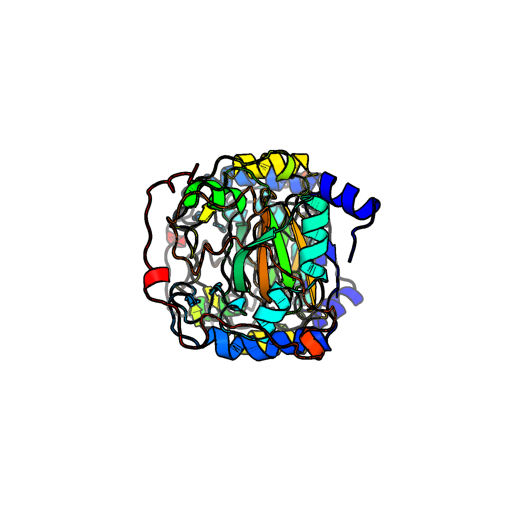
ATOM 1205 N N . ILE A 1 147 ? -10.891 9.75 -0.436 1 98.94 147 ILE A N 1
ATOM 1206 C CA . ILE A 1 147 ? -12.195 9.57 -1.066 1 98.94 147 ILE A CA 1
ATOM 1207 C C . ILE A 1 147 ? -12.789 10.938 -1.408 1 98.94 147 ILE A C 1
ATOM 1209 O O . ILE A 1 147 ? -13.359 11.609 -0.544 1 98.94 147 ILE A O 1
ATOM 1213 N N . PRO A 1 148 ? -12.664 11.328 -2.691 1 98.88 148 PRO A N 1
ATOM 1214 C CA . PRO A 1 148 ? -13.125 12.672 -3.043 1 98.88 148 PRO A CA 1
ATOM 1215 C C . PRO A 1 148 ? -14.578 12.914 -2.66 1 98.88 148 PRO A C 1
ATOM 1217 O O . PRO A 1 148 ? -15.438 12.055 -2.881 1 98.88 148 PRO A O 1
ATOM 1220 N N . GLY A 1 149 ? -14.805 14.094 -2.076 1 98.75 149 GLY A N 1
ATOM 1221 C CA . GLY A 1 149 ? -16.156 14.508 -1.755 1 98.75 149 GLY A CA 1
ATOM 1222 C C . GLY A 1 149 ? -16.656 13.953 -0.436 1 98.75 149 GLY A C 1
ATOM 1223 O O . GLY A 1 149 ? -17.734 14.328 0.036 1 98.75 149 GLY A O 1
ATOM 1224 N N . SER A 1 150 ? -15.898 13.094 0.189 1 98.81 150 SER A N 1
ATOM 1225 C CA . SER A 1 150 ? -16.375 12.445 1.405 1 98.81 150 SER A CA 1
ATOM 1226 C C . SER A 1 150 ? -16.562 13.445 2.537 1 98.81 150 SER A C 1
ATOM 1228 O O . SER A 1 150 ? -17.297 13.188 3.492 1 98.81 150 SER A O 1
ATOM 1230 N N . HIS A 1 151 ? -15.922 14.586 2.48 1 98.5 151 HIS A N 1
ATOM 1231 C CA . HIS A 1 151 ? -16.047 15.609 3.518 1 98.5 151 HIS A CA 1
ATOM 1232 C C . HIS A 1 151 ? -17.484 16.125 3.604 1 98.5 151 HIS A C 1
ATOM 1234 O O . HIS A 1 151 ? -17.891 16.656 4.637 1 98.5 151 HIS A O 1
ATOM 1240 N N . ARG A 1 152 ? -18.25 15.977 2.545 1 97.81 152 ARG A N 1
ATOM 1241 C CA . ARG A 1 152 ? -19.609 16.516 2.492 1 97.81 152 ARG A CA 1
ATOM 1242 C C . ARG A 1 152 ? -20.531 15.703 3.389 1 97.81 152 ARG A C 1
ATOM 1244 O O . ARG A 1 152 ? -21.641 16.156 3.701 1 97.81 152 ARG A O 1
ATOM 1251 N N . LYS A 1 153 ? -20.125 14.547 3.789 1 97 153 LYS A N 1
ATOM 1252 C CA . LYS A 1 153 ? -20.891 13.742 4.742 1 97 153 LYS A CA 1
ATOM 1253 C C . LYS A 1 153 ? -20.797 14.32 6.148 1 97 153 LYS A C 1
ATOM 1255 O O . LYS A 1 153 ? -21.547 13.914 7.043 1 97 153 LYS A O 1
ATOM 1260 N N . GLY A 1 154 ? -19.891 15.289 6.355 1 97.56 154 GLY A N 1
ATOM 1261 C CA . GLY A 1 154 ? -19.609 15.75 7.707 1 97.56 154 GLY A CA 1
ATOM 1262 C C . GLY A 1 154 ? -18.859 14.742 8.547 1 97.56 154 GLY A C 1
ATOM 1263 O O . GLY A 1 154 ? -18.125 13.898 8.008 1 97.56 154 GLY A O 1
ATOM 1264 N N . VAL A 1 155 ? -18.859 14.945 9.828 1 97.19 155 VAL A N 1
ATOM 1265 C CA . VAL A 1 155 ? -18.203 14.016 10.734 1 97.19 155 VAL A CA 1
ATOM 1266 C C . VAL A 1 155 ? -18.969 12.695 10.781 1 97.19 155 VAL A C 1
ATOM 1268 O O . VAL A 1 155 ? -20.203 12.688 10.789 1 97.19 155 VAL A O 1
ATOM 1271 N N . VAL A 1 156 ? -18.25 11.656 10.648 1 97.12 156 VAL A N 1
ATOM 1272 C CA . VAL A 1 156 ? -18.859 10.336 10.648 1 97.12 156 VAL A CA 1
ATOM 1273 C C . VAL A 1 156 ? -18.484 9.586 11.922 1 97.12 156 VAL A C 1
ATOM 1275 O O . VAL A 1 156 ? -17.516 9.945 12.594 1 97.12 156 VAL A O 1
ATOM 1278 N N . ASP A 1 157 ? -19.266 8.555 12.195 1 94.56 157 ASP A N 1
ATOM 1279 C CA . ASP A 1 157 ? -18.969 7.738 13.367 1 94.56 157 ASP A CA 1
ATOM 1280 C C . ASP A 1 157 ? -17.625 7.023 13.203 1 94.56 157 ASP A C 1
ATOM 1282 O O . ASP A 1 157 ? -17.297 6.539 12.117 1 94.56 157 ASP A O 1
ATOM 1286 N N . ALA A 1 158 ? -16.859 7.059 14.25 1 93.25 158 ALA A N 1
ATOM 1287 C CA . ALA A 1 158 ? -15.562 6.395 14.258 1 93.25 158 ALA A CA 1
ATOM 1288 C C . ALA A 1 158 ? -15.367 5.59 15.539 1 93.25 158 ALA A C 1
ATOM 1290 O O . ALA A 1 158 ? -16.047 5.828 16.547 1 93.25 158 ALA A O 1
ATOM 1291 N N . LYS A 1 159 ? -14.586 4.562 15.43 1 90.69 159 LYS A N 1
ATOM 1292 C CA . LYS A 1 159 ? -14.195 3.752 16.578 1 90.69 159 LYS A CA 1
ATOM 1293 C C . LYS A 1 159 ? -12.711 3.908 16.875 1 90.69 159 LYS A C 1
ATOM 1295 O O . LYS A 1 159 ? -11.891 3.986 15.961 1 90.69 159 LYS A O 1
ATOM 1300 N N . HIS A 1 160 ? -12.453 3.877 18.172 1 87.75 160 HIS A N 1
ATOM 1301 C CA . HIS A 1 160 ? -11.062 4.008 18.594 1 87.75 160 HIS A CA 1
ATOM 1302 C C . HIS A 1 160 ? -10.297 2.703 18.375 1 87.75 160 HIS A C 1
ATOM 1304 O O . HIS A 1 160 ? -10.484 1.745 19.141 1 87.75 160 HIS A O 1
ATOM 1310 N N . ASP A 1 161 ? -9.445 2.711 17.438 1 80.94 161 ASP A N 1
ATOM 1311 C CA . ASP A 1 161 ? -8.664 1.524 17.109 1 80.94 161 ASP A CA 1
ATOM 1312 C C . ASP A 1 161 ? -7.32 1.539 17.844 1 80.94 161 ASP A C 1
ATOM 1314 O O . ASP A 1 161 ? -6.473 2.393 17.578 1 80.94 161 ASP A O 1
ATOM 1318 N N . LEU A 1 162 ? -7.078 0.577 18.672 1 73.44 162 LEU A N 1
ATOM 1319 C CA . LEU A 1 162 ? -5.875 0.503 19.5 1 73.44 162 LEU A CA 1
ATOM 1320 C C . LEU A 1 162 ? -4.996 -0.67 19.078 1 73.44 162 LEU A C 1
ATOM 1322 O O . LEU A 1 162 ? -3.885 -0.833 19.578 1 73.44 162 LEU A O 1
ATOM 1326 N N . THR A 1 163 ? -5.449 -1.479 18.172 1 66.44 163 THR A N 1
ATOM 1327 C CA . THR A 1 163 ? -4.781 -2.756 17.938 1 66.44 163 THR A CA 1
ATOM 1328 C C . THR A 1 163 ? -4.211 -2.816 16.516 1 66.44 163 THR A C 1
ATOM 1330 O O . THR A 1 163 ? -3.092 -3.297 16.312 1 66.44 163 THR A O 1
ATOM 1333 N N . THR A 1 164 ? -4.961 -2.354 15.664 1 60.16 164 THR A N 1
ATOM 1334 C CA . THR A 1 164 ? -4.582 -2.607 14.281 1 60.16 164 THR A CA 1
ATOM 1335 C C . THR A 1 164 ? -3.641 -1.52 13.773 1 60.16 164 THR A C 1
ATOM 1337 O O . THR A 1 164 ? -3.102 -1.625 12.664 1 60.16 164 THR A O 1
ATOM 1340 N N . THR A 1 165 ? -3.504 -0.5 14.578 1 63.5 165 THR A N 1
ATOM 1341 C CA . THR A 1 165 ? -2.645 0.609 14.18 1 63.5 165 THR A CA 1
ATOM 1342 C C . THR A 1 165 ? -1.5 0.79 15.18 1 63.5 165 THR A C 1
ATOM 1344 O O . THR A 1 165 ? -1.656 0.51 16.359 1 63.5 165 THR A O 1
ATOM 1347 N N . SER A 1 166 ? -0.406 1.09 14.68 1 61.44 166 SER A N 1
ATOM 1348 C CA . SER A 1 166 ? 0.722 1.366 15.562 1 61.44 166 SER A CA 1
ATOM 1349 C C . SER A 1 166 ? 0.475 2.619 16.406 1 61.44 166 SER A C 1
ATOM 1351 O O . SER A 1 166 ? 1.188 2.871 17.375 1 61.44 166 SER A O 1
ATOM 1353 N N . TYR A 1 167 ? -0.531 3.418 16.078 1 68.88 167 TYR A N 1
ATOM 1354 C CA . TYR A 1 167 ? -0.937 4.648 16.75 1 68.88 167 TYR A CA 1
ATOM 1355 C C . TYR A 1 167 ? -2.445 4.684 16.953 1 68.88 167 TYR A C 1
ATOM 1357 O O . TYR A 1 167 ? -3.213 4.344 16.047 1 68.88 167 TYR A O 1
ATOM 1365 N N . PRO A 1 168 ? -2.838 4.984 18.219 1 78.19 168 PRO A N 1
ATOM 1366 C CA . PRO A 1 168 ? -4.281 5.109 18.438 1 78.19 168 PRO A CA 1
ATOM 1367 C C . PRO A 1 168 ? -4.945 6.062 17.438 1 78.19 168 PRO A C 1
ATOM 1369 O O . PRO A 1 168 ? -4.457 7.176 17.234 1 78.19 168 PRO A O 1
ATOM 1372 N N . LEU A 1 169 ? -5.949 5.586 16.812 1 86.25 169 LEU A N 1
ATOM 1373 C CA . LEU A 1 169 ? -6.594 6.34 15.742 1 86.25 169 LEU A CA 1
ATOM 1374 C C . LEU A 1 169 ? -8.094 6.082 15.727 1 86.25 169 LEU A C 1
ATOM 1376 O O . LEU A 1 169 ? -8.539 4.945 15.906 1 86.25 169 LEU A O 1
ATOM 1380 N N . TRP A 1 170 ? -8.852 7.121 15.664 1 93.25 170 TRP A N 1
ATOM 1381 C CA . TRP A 1 170 ? -10.273 6.965 15.391 1 93.25 170 TRP A CA 1
ATOM 1382 C C . TRP A 1 170 ? -10.508 6.57 13.938 1 93.25 170 TRP A C 1
ATOM 1384 O O . TRP A 1 170 ? -10.273 7.367 13.023 1 93.25 170 TRP A O 1
ATOM 1394 N N . THR A 1 171 ? -10.984 5.32 13.742 1 94.56 171 THR A N 1
ATOM 1395 C CA . THR A 1 171 ? -11.109 4.797 12.391 1 94.56 171 THR A CA 1
ATOM 1396 C C . THR A 1 171 ? -12.578 4.645 12.008 1 94.56 171 THR A C 1
ATOM 1398 O O . THR A 1 171 ? -13.445 4.555 12.875 1 94.56 171 THR A O 1
ATOM 1401 N N . VAL A 1 172 ? -12.797 4.711 10.766 1 96.31 172 VAL A N 1
ATOM 1402 C CA . VAL A 1 172 ? -14.156 4.66 10.227 1 96.31 172 VAL A CA 1
ATOM 1403 C C . VAL A 1 172 ? -14.477 3.238 9.766 1 96.31 172 VAL A C 1
ATOM 1405 O O . VAL A 1 172 ? -13.602 2.539 9.242 1 96.31 172 VAL A O 1
ATOM 1408 N N . ASP A 1 173 ? -15.719 2.904 9.883 1 95.31 173 ASP A N 1
ATOM 1409 C CA . ASP A 1 173 ? -16.188 1.558 9.562 1 95.31 173 ASP A CA 1
ATOM 1410 C C . ASP A 1 173 ? -15.984 1.247 8.078 1 95.31 173 ASP A C 1
ATOM 1412 O O . ASP A 1 173 ? -16.234 2.098 7.223 1 95.31 173 ASP A O 1
ATOM 1416 N N . HIS A 1 174 ? -15.703 -0.015 7.789 1 96.19 174 HIS A N 1
ATOM 1417 C CA . HIS A 1 174 ? -15.422 -0.45 6.426 1 96.19 174 HIS A CA 1
ATOM 1418 C C . HIS A 1 174 ? -16.656 -0.331 5.543 1 96.19 174 HIS A C 1
ATOM 1420 O O . HIS A 1 174 ? -16.562 -0.001 4.359 1 96.19 174 HIS A O 1
ATOM 1426 N N . ALA A 1 175 ? -17.781 -0.596 6.105 1 97.5 175 ALA A N 1
ATOM 1427 C CA . ALA A 1 175 ? -19.031 -0.526 5.328 1 97.5 175 ALA A CA 1
ATOM 1428 C C . ALA A 1 175 ? -19.266 0.891 4.816 1 97.5 175 ALA A C 1
ATOM 1430 O O . ALA A 1 175 ? -19.672 1.081 3.664 1 97.5 175 ALA A O 1
ATOM 1431 N N . LEU A 1 176 ? -19.047 1.816 5.695 1 98.06 176 LEU A N 1
ATOM 1432 C CA . LEU A 1 176 ? -19.234 3.205 5.289 1 98.06 176 LEU A CA 1
ATOM 1433 C C . LEU A 1 176 ? -18.188 3.605 4.242 1 98.06 176 LEU A C 1
ATOM 1435 O O . LEU A 1 176 ? -18.516 4.301 3.275 1 98.06 176 LEU A O 1
ATOM 1439 N N . ILE A 1 177 ? -16.938 3.195 4.414 1 98.56 177 ILE A N 1
ATOM 1440 C CA . ILE A 1 177 ? -15.898 3.467 3.43 1 98.56 177 ILE A CA 1
ATOM 1441 C C . ILE A 1 177 ? -16.328 2.924 2.066 1 98.56 177 ILE A C 1
ATOM 1443 O O . ILE A 1 177 ? -16.219 3.619 1.054 1 98.56 177 ILE A O 1
ATOM 1447 N N . THR A 1 178 ? -16.812 1.704 2.051 1 98.56 178 THR A N 1
ATOM 1448 C CA . THR A 1 178 ? -17.266 1.07 0.817 1 98.56 178 THR A CA 1
ATOM 1449 C C . THR A 1 178 ? -18.344 1.916 0.136 1 98.56 178 THR A C 1
ATOM 1451 O O . THR A 1 178 ? -18.266 2.172 -1.067 1 98.56 178 THR A O 1
ATOM 1454 N N . GLU A 1 179 ? -19.281 2.377 0.91 1 98.38 179 GLU A N 1
ATOM 1455 C CA . GLU A 1 179 ? -20.375 3.191 0.392 1 98.38 179 GLU A CA 1
ATOM 1456 C C . GLU A 1 179 ? -19.859 4.504 -0.191 1 98.38 179 GLU A C 1
ATOM 1458 O O . GLU A 1 179 ? -20.25 4.898 -1.291 1 98.38 179 GLU A O 1
ATOM 1463 N N . LEU A 1 180 ? -19.031 5.148 0.508 1 98.62 180 LEU A N 1
ATOM 1464 C CA . LEU A 1 180 ? -18.547 6.465 0.102 1 98.62 180 LEU A CA 1
ATOM 1465 C C . LEU A 1 180 ? -17.641 6.363 -1.117 1 98.62 180 LEU A C 1
ATOM 1467 O O . LEU A 1 180 ? -17.656 7.242 -1.981 1 98.62 180 LEU A O 1
ATOM 1471 N N . VAL A 1 181 ? -16.828 5.316 -1.196 1 98.81 181 VAL A N 1
ATOM 1472 C CA . VAL A 1 181 ? -16 5.086 -2.373 1 98.81 181 VAL A CA 1
ATOM 1473 C C . VAL A 1 181 ? -16.891 4.883 -3.6 1 98.81 181 VAL A C 1
ATOM 1475 O O . VAL A 1 181 ? -16.625 5.445 -4.664 1 98.81 181 VAL A O 1
ATOM 1478 N N . ALA A 1 182 ? -17.906 4.086 -3.465 1 98.31 182 ALA A N 1
ATOM 1479 C CA . ALA A 1 182 ? -18.844 3.854 -4.566 1 98.31 182 ALA A CA 1
ATOM 1480 C C . ALA A 1 182 ? -19.484 5.16 -5.027 1 98.31 182 ALA A C 1
ATOM 1482 O O . ALA A 1 182 ? -19.578 5.422 -6.23 1 98.31 182 ALA A O 1
ATOM 1483 N N . ARG A 1 183 ? -19.906 5.988 -4.082 1 97.69 183 ARG A N 1
ATOM 1484 C CA . ARG A 1 183 ? -20.531 7.262 -4.383 1 97.69 183 ARG A CA 1
ATOM 1485 C C . ARG A 1 183 ? -19.578 8.195 -5.113 1 97.69 183 ARG A C 1
ATOM 1487 O O . ARG A 1 183 ? -20 8.977 -5.977 1 97.69 183 ARG A O 1
ATOM 1494 N N . ALA A 1 184 ? -18.344 8.078 -4.797 1 98.19 184 ALA A N 1
ATOM 1495 C CA . ALA A 1 184 ? -17.328 8.977 -5.352 1 98.19 184 ALA A CA 1
ATOM 1496 C C . ALA A 1 184 ? -16.906 8.523 -6.746 1 98.19 184 ALA A C 1
ATOM 1498 O O . ALA A 1 184 ? -16.078 9.18 -7.391 1 98.19 184 ALA A O 1
ATOM 1499 N N . GLY A 1 185 ? -17.344 7.391 -7.223 1 97.25 185 GLY A N 1
ATOM 1500 C CA . GLY A 1 185 ? -17.031 6.949 -8.57 1 97.25 185 GLY A CA 1
ATOM 1501 C C . GLY A 1 185 ? -16.516 5.527 -8.633 1 97.25 185 GLY A C 1
ATOM 1502 O O . GLY A 1 185 ? -16.141 5.039 -9.695 1 97.25 185 GLY A O 1
ATOM 1503 N N . GLY A 1 186 ? -16.438 4.906 -7.469 1 96.56 186 GLY A N 1
ATOM 1504 C CA . GLY A 1 186 ? -15.961 3.533 -7.434 1 96.56 186 GLY A CA 1
ATOM 1505 C C . GLY A 1 186 ? -14.578 3.371 -8.023 1 96.56 186 GLY A C 1
ATOM 1506 O O . GLY A 1 186 ? -13.656 4.109 -7.668 1 96.56 186 GLY A O 1
ATOM 1507 N N . LYS A 1 187 ? -14.414 2.416 -8.906 1 92.12 187 LYS A N 1
ATOM 1508 C CA . LYS A 1 187 ? -13.109 2.123 -9.492 1 92.12 187 LYS A CA 1
ATOM 1509 C C . LYS A 1 187 ? -12.648 3.256 -10.406 1 92.12 187 LYS A C 1
ATOM 1511 O O . LYS A 1 187 ? -11.484 3.305 -10.797 1 92.12 187 LYS A O 1
ATOM 1516 N N . ASP A 1 188 ? -13.562 4.121 -10.789 1 92.94 188 ASP A N 1
ATOM 1517 C CA . ASP A 1 188 ? -13.25 5.238 -11.672 1 92.94 188 ASP A CA 1
ATOM 1518 C C . ASP A 1 188 ? -13.078 6.531 -10.883 1 92.94 188 ASP A C 1
ATOM 1520 O O . ASP A 1 188 ? -13.656 7.562 -11.227 1 92.94 188 ASP A O 1
ATOM 1524 N N . GLY A 1 189 ? -12.297 6.422 -9.836 1 95.69 189 GLY A N 1
ATOM 1525 C CA . GLY A 1 189 ? -11.969 7.664 -9.156 1 95.69 189 GLY A CA 1
ATOM 1526 C C . GLY A 1 189 ? -12.469 7.703 -7.723 1 95.69 189 GLY A C 1
ATOM 1527 O O . GLY A 1 189 ? -12.367 8.734 -7.051 1 95.69 189 GLY A O 1
ATOM 1528 N N . GLY A 1 190 ? -13.047 6.652 -7.242 1 98.38 190 GLY A N 1
ATOM 1529 C CA . GLY A 1 190 ? -13.547 6.617 -5.879 1 98.38 190 GLY A CA 1
ATOM 1530 C C . GLY A 1 190 ? -12.453 6.758 -4.836 1 98.38 190 GLY A C 1
ATOM 1531 O O . GLY A 1 190 ? -12.727 7.121 -3.689 1 98.38 190 GLY A O 1
ATOM 1532 N N . ILE A 1 191 ? -11.258 6.414 -5.184 1 98.75 191 ILE A N 1
ATOM 1533 C CA . ILE A 1 191 ? -10.047 6.656 -4.398 1 98.75 191 ILE A CA 1
ATOM 1534 C C . ILE A 1 191 ? -9 7.348 -5.27 1 98.75 191 ILE A C 1
ATOM 1536 O O . ILE A 1 191 ? -8.758 6.934 -6.406 1 98.75 191 ILE A O 1
ATOM 1540 N N . VAL A 1 192 ? -8.453 8.406 -4.773 1 98.56 192 VAL A N 1
ATOM 1541 C CA . VAL A 1 192 ? -7.391 9.102 -5.484 1 98.56 192 VAL A CA 1
ATOM 1542 C C . VAL A 1 192 ? -6.176 9.266 -4.574 1 98.56 192 VAL A C 1
ATOM 1544 O O . VAL A 1 192 ? -6.309 9.281 -3.35 1 98.56 192 VAL A O 1
ATOM 1547 N N . SER A 1 193 ? -5.016 9.32 -5.145 1 98.25 193 SER A N 1
ATOM 1548 C CA . SER A 1 193 ? -3.76 9.492 -4.422 1 98.25 193 SER A CA 1
ATOM 1549 C C . SER A 1 193 ? -2.844 10.484 -5.129 1 98.25 193 SER A C 1
ATOM 1551 O O . SER A 1 193 ? -2.107 10.117 -6.047 1 98.25 193 SER A O 1
ATOM 1553 N N . PRO A 1 194 ? -2.826 11.734 -4.715 1 98.12 194 PRO A N 1
ATOM 1554 C CA . PRO A 1 194 ? -1.91 12.703 -5.324 1 98.12 194 PRO A CA 1
ATOM 1555 C C . PRO A 1 194 ? -0.442 12.328 -5.133 1 98.12 194 PRO A C 1
ATOM 1557 O O . PRO A 1 194 ? -0.025 12 -4.016 1 98.12 194 PRO A O 1
ATOM 1560 N N . THR A 1 195 ? 0.292 12.289 -6.199 1 98.06 195 THR A N 1
ATOM 1561 C CA . THR A 1 195 ? 1.732 12.055 -6.203 1 98.06 195 THR A CA 1
ATOM 1562 C C . THR A 1 195 ? 2.463 13.211 -6.891 1 98.06 195 THR A C 1
ATOM 1564 O O . THR A 1 195 ? 1.889 13.898 -7.734 1 98.06 195 THR A O 1
ATOM 1567 N N . GLY A 1 196 ? 3.709 13.469 -6.469 1 98.12 196 GLY A N 1
ATOM 1568 C CA . GLY A 1 196 ? 4.484 14.562 -7.035 1 98.12 196 GLY A CA 1
ATOM 1569 C C . GLY A 1 196 ? 5.82 14.766 -6.344 1 98.12 196 GLY A C 1
ATOM 1570 O O . GLY A 1 196 ? 6.18 14.008 -5.441 1 98.12 196 GLY A O 1
ATOM 1571 N N . PRO A 1 197 ? 6.539 15.742 -6.812 1 98.31 197 PRO A N 1
ATOM 1572 C CA . PRO A 1 197 ? 7.875 15.977 -6.262 1 98.31 197 PRO A CA 1
ATOM 1573 C C . PRO A 1 197 ? 7.84 16.594 -4.867 1 98.31 197 PRO A C 1
ATOM 1575 O O . PRO A 1 197 ? 6.816 17.172 -4.469 1 98.31 197 PRO A O 1
ATOM 1578 N N . ALA A 1 198 ? 8.953 16.469 -4.164 1 98.62 198 ALA A N 1
ATOM 1579 C CA . ALA A 1 198 ? 9.141 17.25 -2.949 1 98.62 198 ALA A CA 1
ATOM 1580 C C . ALA A 1 198 ? 8.773 18.719 -3.182 1 98.62 198 ALA A C 1
ATOM 1582 O O . ALA A 1 198 ? 8.977 19.25 -4.273 1 98.62 198 ALA A O 1
ATOM 1583 N N . GLY A 1 199 ? 8.211 19.281 -2.168 1 98.81 199 GLY A N 1
ATOM 1584 C CA . GLY A 1 199 ? 7.758 20.656 -2.293 1 98.81 199 GLY A CA 1
ATOM 1585 C C . GLY A 1 199 ? 6.293 20.766 -2.68 1 98.81 199 GLY A C 1
ATOM 1586 O O . GLY A 1 199 ? 5.715 21.844 -2.621 1 98.81 199 GLY A O 1
ATOM 1587 N N . SER A 1 200 ? 5.684 19.641 -3.039 1 98.88 200 SER A N 1
ATOM 1588 C CA . SER A 1 200 ? 4.254 19.656 -3.334 1 98.88 200 SER A CA 1
ATOM 1589 C C . SER A 1 200 ? 3.43 19.875 -2.07 1 98.88 200 SER A C 1
ATOM 1591 O O . SER A 1 200 ? 3.9 19.609 -0.962 1 98.88 200 SER A O 1
ATOM 1593 N N . MET A 1 201 ? 2.217 20.375 -2.277 1 98.81 201 MET A N 1
ATOM 1594 C CA . MET A 1 201 ? 1.339 20.688 -1.149 1 98.81 201 MET A CA 1
ATOM 1595 C C . MET A 1 201 ? -0.072 20.156 -1.401 1 98.81 201 MET A C 1
ATOM 1597 O O . MET A 1 201 ? -0.588 20.266 -2.516 1 98.81 201 MET A O 1
ATOM 1601 N N . ILE A 1 202 ? -0.663 19.594 -0.388 1 98.88 202 ILE A N 1
ATOM 1602 C CA . ILE A 1 202 ? -2.078 19.234 -0.404 1 98.88 202 ILE A CA 1
ATOM 1603 C C . ILE A 1 202 ? -2.822 20.031 0.663 1 98.88 202 ILE A C 1
ATOM 1605 O O . ILE A 1 202 ? -2.369 20.125 1.806 1 98.88 202 ILE A O 1
ATOM 1609 N N . MET A 1 203 ? -3.838 20.672 0.282 1 98.81 203 MET A N 1
ATOM 1610 C CA . MET A 1 203 ? -4.824 21.234 1.206 1 98.81 203 MET A CA 1
ATOM 1611 C C . MET A 1 203 ? -6.078 20.359 1.252 1 98.81 203 MET A C 1
ATOM 1613 O O . MET A 1 203 ? -6.645 20.016 0.211 1 98.81 203 MET A O 1
ATOM 1617 N N . PHE A 1 204 ? -6.508 19.938 2.443 1 98.88 204 PHE A N 1
ATOM 1618 C CA . PHE A 1 204 ? -7.691 19.094 2.439 1 98.88 204 PHE A CA 1
ATOM 1619 C C . PHE A 1 204 ? -8.523 19.328 3.693 1 98.88 204 PHE A C 1
ATOM 1621 O O . PHE A 1 204 ? -7.996 19.703 4.738 1 98.88 204 PHE A O 1
ATOM 1628 N N . HIS A 1 205 ? -9.789 19.141 3.613 1 98.81 205 HIS A N 1
ATOM 1629 C CA . HIS A 1 205 ? -10.812 19.359 4.633 1 98.81 205 HIS A CA 1
ATOM 1630 C C . HIS A 1 205 ? -10.641 18.375 5.793 1 98.81 205 HIS A C 1
ATOM 1632 O O . HIS A 1 205 ? -10.312 17.203 5.586 1 98.81 205 HIS A O 1
ATOM 1638 N N . SER A 1 206 ? -10.914 18.797 6.965 1 98.62 206 SER A N 1
ATOM 1639 C CA . SER A 1 206 ? -10.68 18 8.164 1 98.62 206 SER A CA 1
ATOM 1640 C C . SER A 1 206 ? -11.609 16.797 8.219 1 98.62 206 SER A C 1
ATOM 1642 O O . SER A 1 206 ? -11.352 15.844 8.945 1 98.62 206 SER A O 1
ATOM 1644 N N . CYS A 1 207 ? -12.719 16.828 7.434 1 98.69 207 CYS A N 1
ATOM 1645 C CA . CYS A 1 207 ? -13.656 15.711 7.391 1 98.69 207 CYS A CA 1
ATOM 1646 C C . CYS A 1 207 ? -13.383 14.812 6.188 1 98.69 207 CYS A C 1
ATOM 1648 O O . CYS A 1 207 ? -14.109 13.852 5.953 1 98.69 207 CYS A O 1
ATOM 1650 N N . LEU A 1 208 ? -12.453 15.141 5.383 1 98.88 208 LEU A N 1
ATOM 1651 C CA . LEU A 1 208 ? -12.148 14.305 4.23 1 98.88 208 LEU A CA 1
ATOM 1652 C C . LEU A 1 208 ? -11.539 12.977 4.668 1 98.88 208 LEU A C 1
ATOM 1654 O O . LEU A 1 208 ? -10.539 12.953 5.395 1 98.88 208 LEU A O 1
ATOM 1658 N N . LEU A 1 209 ? -12.141 11.922 4.246 1 98.81 209 LEU A N 1
ATOM 1659 C CA . LEU A 1 209 ? -11.617 10.602 4.578 1 98.81 209 LEU A CA 1
ATOM 1660 C C . LEU A 1 209 ? -10.312 10.328 3.832 1 98.81 209 LEU A C 1
ATOM 1662 O O . LEU A 1 209 ? -10.227 10.562 2.625 1 98.81 209 LEU A O 1
ATOM 1666 N N . HIS A 1 210 ? -9.359 9.891 4.602 1 98.56 210 HIS A N 1
ATOM 1667 C CA . HIS A 1 210 ? -8.062 9.594 4 1 98.56 210 HIS A CA 1
ATOM 1668 C C . HIS A 1 210 ? -7.355 8.461 4.738 1 98.56 210 HIS A C 1
ATOM 1670 O O . HIS A 1 210 ? -7.711 8.141 5.871 1 98.56 210 HIS A O 1
ATOM 1676 N N . ALA A 1 211 ? -6.441 7.848 4.098 1 97.06 211 ALA A N 1
ATOM 1677 C CA . ALA A 1 211 ? -5.648 6.711 4.562 1 97.06 211 ALA A CA 1
ATOM 1678 C C . ALA A 1 211 ? -4.324 6.621 3.812 1 97.06 211 ALA A C 1
ATOM 1680 O O . ALA A 1 211 ? -4.051 7.434 2.924 1 97.06 211 ALA A O 1
ATOM 1681 N N . SER A 1 212 ? -3.451 5.758 4.215 1 95.88 212 SER A N 1
ATOM 1682 C CA . SER A 1 212 ? -2.256 5.43 3.445 1 95.88 212 SER A CA 1
ATOM 1683 C C . SER A 1 212 ? -1.775 4.016 3.744 1 95.88 212 SER A C 1
ATOM 1685 O O . SER A 1 212 ? -1.865 3.551 4.883 1 95.88 212 SER A O 1
ATOM 1687 N N . THR A 1 213 ? -1.311 3.414 2.713 1 93.62 213 THR A N 1
ATOM 1688 C CA . THR A 1 213 ? -0.838 2.041 2.852 1 93.62 213 THR A CA 1
ATOM 1689 C C . THR A 1 213 ? 0.598 2.014 3.367 1 93.62 213 THR A C 1
ATOM 1691 O O . THR A 1 213 ? 1.207 3.062 3.584 1 93.62 213 THR A O 1
ATOM 1694 N N . SER A 1 214 ? 1.113 0.83 3.584 1 92.25 214 SER A N 1
ATOM 1695 C CA . SER A 1 214 ? 2.488 0.636 4.031 1 92.25 214 SER A CA 1
ATOM 1696 C C . SER A 1 214 ? 3.484 1.006 2.938 1 92.25 214 SER A C 1
ATOM 1698 O O . SER A 1 214 ? 3.1 1.208 1.784 1 92.25 214 SER A O 1
ATOM 1700 N N . ASN A 1 215 ? 4.742 1.149 3.355 1 95.25 215 ASN A N 1
ATOM 1701 C CA . ASN A 1 215 ? 5.832 1.45 2.434 1 95.25 215 ASN A CA 1
ATOM 1702 C C . ASN A 1 215 ? 6.785 0.27 2.291 1 95.25 215 ASN A C 1
ATOM 1704 O O . ASN A 1 215 ? 7.535 -0.044 3.219 1 95.25 215 ASN A O 1
ATOM 1708 N N . LEU A 1 216 ? 6.84 -0.379 1.115 1 96 216 LEU A N 1
ATOM 1709 C CA . LEU A 1 216 ? 7.77 -1.47 0.843 1 96 216 LEU A CA 1
ATOM 1710 C C . LEU A 1 216 ? 8.906 -1.003 -0.057 1 96 216 LEU A C 1
ATOM 1712 O O . LEU A 1 216 ? 9.797 -1.787 -0.398 1 96 216 LEU A O 1
ATOM 1716 N N . SER A 1 217 ? 8.898 0.24 -0.465 1 98 217 SER A N 1
ATOM 1717 C CA . SER A 1 217 ? 9.898 0.774 -1.38 1 98 217 SER A CA 1
ATOM 1718 C C . SER A 1 217 ? 11.133 1.264 -0.625 1 98 217 SER A C 1
ATOM 1720 O O . SER A 1 217 ? 11.102 1.406 0.6 1 98 217 SER A O 1
ATOM 1722 N N . PRO A 1 218 ? 12.25 1.506 -1.334 1 98.25 218 PRO A N 1
ATOM 1723 C CA . PRO A 1 218 ? 13.453 2.01 -0.672 1 98.25 218 PRO A CA 1
ATOM 1724 C C . PRO A 1 218 ? 13.438 3.525 -0.497 1 98.25 218 PRO A C 1
ATOM 1726 O O . PRO A 1 218 ? 14.484 4.129 -0.224 1 98.25 218 PRO A O 1
ATOM 1729 N N . TRP A 1 219 ? 12.297 4.164 -0.751 1 97.88 219 TRP A N 1
ATOM 1730 C CA . TRP A 1 219 ? 12.227 5.617 -0.672 1 97.88 219 TRP A CA 1
ATOM 1731 C C . TRP A 1 219 ? 11.414 6.062 0.539 1 97.88 219 TRP A C 1
ATOM 1733 O O . TRP A 1 219 ? 10.336 5.527 0.798 1 97.88 219 TRP A O 1
ATOM 1743 N N . ASN A 1 220 ? 11.961 7.02 1.265 1 96.69 220 ASN A N 1
ATOM 1744 C CA . ASN A 1 220 ? 11.195 7.66 2.33 1 96.69 220 ASN A CA 1
ATOM 1745 C C . ASN A 1 220 ? 10.055 8.5 1.774 1 96.69 220 ASN A C 1
ATOM 1747 O O . ASN A 1 220 ? 10.109 8.953 0.628 1 96.69 220 ASN A O 1
ATOM 1751 N N . ARG A 1 221 ? 9.086 8.641 2.539 1 97.38 221 ARG A N 1
ATOM 1752 C CA . ARG A 1 221 ? 8.023 9.609 2.305 1 97.38 221 ARG A CA 1
ATOM 1753 C C . ARG A 1 221 ? 7.742 10.422 3.564 1 97.38 221 ARG A C 1
ATOM 1755 O O . ARG A 1 221 ? 6.875 10.062 4.363 1 97.38 221 ARG A O 1
ATOM 1762 N N . VAL A 1 222 ? 8.43 11.484 3.719 1 97.75 222 VAL A N 1
ATOM 1763 C CA . VAL A 1 222 ? 8.258 12.406 4.84 1 97.75 222 VAL A CA 1
ATOM 1764 C C . VAL A 1 222 ? 7.418 13.602 4.398 1 97.75 222 VAL A C 1
ATOM 1766 O O . VAL A 1 222 ? 7.637 14.156 3.318 1 97.75 222 VAL A O 1
ATOM 1769 N N . SER A 1 223 ? 6.445 13.938 5.188 1 98.19 223 SER A N 1
ATOM 1770 C CA . SER A 1 223 ? 5.621 15.117 4.945 1 98.19 223 SER A CA 1
ATOM 1771 C C . SER A 1 223 ? 5.371 15.891 6.234 1 98.19 223 SER A C 1
ATOM 1773 O O . SER A 1 223 ? 5.328 15.305 7.32 1 98.19 223 SER A O 1
ATOM 1775 N N . VAL A 1 224 ? 5.238 17.141 6.094 1 98.5 224 VAL A N 1
ATOM 1776 C CA . VAL A 1 224 ? 4.84 17.984 7.207 1 98.5 224 VAL A CA 1
ATOM 1777 C C . VAL A 1 224 ? 3.35 18.312 7.105 1 98.5 224 VAL A C 1
ATOM 1779 O O . VAL A 1 224 ? 2.844 18.594 6.02 1 98.5 224 VAL A O 1
ATOM 1782 N N . TYR A 1 225 ? 2.688 18.234 8.203 1 98.38 225 TYR A N 1
ATOM 1783 C CA . TYR A 1 225 ? 1.258 18.516 8.281 1 98.38 225 TYR A CA 1
ATOM 1784 C C . TYR A 1 225 ? 0.979 19.672 9.234 1 98.38 225 TYR A C 1
ATOM 1786 O O . TYR A 1 225 ? 1.436 19.656 10.375 1 98.38 225 TYR A O 1
ATOM 1794 N N . LEU A 1 226 ? 0.289 20.594 8.758 1 98.44 226 LEU A N 1
ATOM 1795 C CA . LEU A 1 226 ? -0.296 21.641 9.594 1 98.44 226 LEU A CA 1
ATOM 1796 C C . LEU A 1 226 ? -1.809 21.469 9.695 1 98.44 226 LEU A C 1
ATOM 1798 O O . LEU A 1 226 ? -2.494 21.359 8.68 1 98.44 226 LEU A O 1
ATOM 1802 N N . SER A 1 227 ? -2.277 21.422 10.875 1 98.69 227 SER A N 1
ATOM 1803 C CA . SER A 1 227 ? -3.711 21.547 11.109 1 98.69 227 SER A CA 1
ATOM 1804 C C . SER A 1 227 ? -4.074 22.953 11.547 1 98.69 227 SER A C 1
ATOM 1806 O O . SER A 1 227 ? -3.709 23.391 12.648 1 98.69 227 SER A O 1
ATOM 1808 N N . LEU A 1 228 ? -4.727 23.625 10.695 1 98.81 228 LEU A N 1
ATOM 1809 C CA . LEU A 1 228 ? -5.09 25.031 10.898 1 98.81 228 LEU A CA 1
ATOM 1810 C C . LEU A 1 228 ? -6.574 25.156 11.234 1 98.81 228 LEU A C 1
ATOM 1812 O O . LEU A 1 228 ? -7.422 24.594 10.531 1 98.81 228 LEU A O 1
ATOM 1816 N N . CYS A 1 229 ? -6.809 25.875 12.266 1 98.75 229 CYS A N 1
ATOM 1817 C CA . CYS A 1 229 ? -8.172 25.984 12.766 1 98.75 229 CYS A CA 1
ATOM 1818 C C . CYS A 1 229 ? -8.594 27.438 12.922 1 98.75 229 CYS A C 1
ATOM 1820 O O . CYS A 1 229 ? -7.793 28.281 13.328 1 98.75 229 CYS A O 1
ATOM 1822 N N . ALA A 1 230 ? -9.844 27.703 12.602 1 98.75 230 ALA A N 1
ATOM 1823 C CA . ALA A 1 230 ? -10.398 29.016 12.914 1 98.75 230 ALA A CA 1
ATOM 1824 C C . ALA A 1 230 ? -10.273 29.328 14.398 1 98.75 230 ALA A C 1
ATOM 1826 O O . ALA A 1 230 ? -10.539 28.469 15.242 1 98.75 230 ALA A O 1
ATOM 1827 N N . VAL A 1 231 ? -9.906 30.531 14.703 1 98.5 231 VAL A N 1
ATOM 1828 C CA . VAL A 1 231 ? -9.68 30.906 16.094 1 98.5 231 VAL A CA 1
ATOM 1829 C C . VAL A 1 231 ? -10.961 30.734 16.891 1 98.5 231 VAL A C 1
ATOM 1831 O O . VAL A 1 231 ? -10.938 30.219 18.016 1 98.5 231 VAL A O 1
ATOM 1834 N N . SER A 1 232 ? -12.109 31.109 16.312 1 97.94 232 SER A N 1
ATOM 1835 C CA . SER A 1 232 ? -13.391 31.016 17 1 97.94 232 SER A CA 1
ATOM 1836 C C . SER A 1 232 ? -13.781 29.578 17.281 1 97.94 232 SER A C 1
ATOM 1838 O O . SER A 1 232 ? -14.688 29.297 18.062 1 97.94 232 SER A O 1
ATOM 1840 N N . ASN A 1 233 ? -13.094 28.625 16.641 1 98.25 233 ASN A N 1
ATOM 1841 C CA . ASN A 1 233 ? -13.414 27.203 16.688 1 98.25 233 ASN A CA 1
ATOM 1842 C C . ASN A 1 233 ? -12.406 26.438 17.531 1 98.25 233 ASN A C 1
ATOM 1844 O O . ASN A 1 233 ? -12.305 25.219 17.438 1 98.25 233 ASN A O 1
ATOM 1848 N N . HIS A 1 234 ? -11.648 27.109 18.359 1 97.81 234 HIS A N 1
ATOM 1849 C CA . HIS A 1 234 ? -10.57 26.469 19.125 1 97.81 234 HIS A CA 1
ATOM 1850 C C . HIS A 1 234 ? -11.117 25.391 20.047 1 97.81 234 HIS A C 1
ATOM 1852 O O . HIS A 1 234 ? -12.305 25.391 20.375 1 97.81 234 HIS A O 1
ATOM 1858 N N . ILE A 1 235 ? -10.305 24.469 20.391 1 97.75 235 ILE A N 1
ATOM 1859 C CA . ILE A 1 235 ? -10.656 23.281 21.156 1 97.75 235 ILE A CA 1
ATOM 1860 C C . ILE A 1 235 ? -11.156 23.688 22.531 1 97.75 235 ILE A C 1
ATOM 1862 O O . ILE A 1 235 ? -10.805 24.75 23.047 1 97.75 235 ILE A O 1
ATOM 1866 N N . ARG A 1 236 ? -11.914 22.766 23.172 1 97.94 236 ARG A N 1
ATOM 1867 C CA . ARG A 1 236 ? -12.57 23.078 24.438 1 97.94 236 ARG A CA 1
ATOM 1868 C C . ARG A 1 236 ? -12.148 22.094 25.531 1 97.94 236 ARG A C 1
ATOM 1870 O O . ARG A 1 236 ? -12.789 22 26.578 1 97.94 236 ARG A O 1
ATOM 1877 N N . ARG A 1 237 ? -11.172 21.359 25.203 1 96.44 237 ARG A N 1
ATOM 1878 C CA . ARG A 1 237 ? -10.641 20.359 26.125 1 96.44 237 ARG A CA 1
ATOM 1879 C C . ARG A 1 237 ? -9.156 20.109 25.859 1 96.44 237 ARG A C 1
ATOM 1881 O O . ARG A 1 237 ? -8.711 20.141 24.719 1 96.44 237 ARG A O 1
ATOM 1888 N N . HIS A 1 238 ? -8.414 19.938 26.969 1 95.94 238 HIS A N 1
ATOM 1889 C CA . HIS A 1 238 ? -7.004 19.594 26.859 1 95.94 238 HIS A CA 1
ATOM 1890 C C . HIS A 1 238 ? -6.773 18.125 27.234 1 95.94 238 HIS A C 1
ATOM 1892 O O . HIS A 1 238 ? -5.965 17.828 28.109 1 95.94 238 HIS A O 1
ATOM 1898 N N . LYS A 1 239 ? -7.426 17.234 26.5 1 95.56 239 LYS A N 1
ATOM 1899 C CA . LYS A 1 239 ? -7.277 15.805 26.75 1 95.56 239 LYS A CA 1
ATOM 1900 C C . LYS A 1 239 ? -5.914 15.305 26.281 1 95.56 239 LYS A C 1
ATOM 1902 O O . LYS A 1 239 ? -5.344 14.391 26.875 1 95.56 239 LYS A O 1
ATOM 1907 N N . ARG A 1 240 ? -5.434 15.836 25.203 1 94.88 240 ARG A N 1
ATOM 1908 C CA . ARG A 1 240 ? -4.129 15.461 24.672 1 94.88 240 ARG A CA 1
ATOM 1909 C C . ARG A 1 240 ? -3.059 16.469 25.094 1 94.88 240 ARG A C 1
ATOM 1911 O O . ARG A 1 240 ? -3.359 17.625 25.359 1 94.88 240 ARG A O 1
ATOM 1918 N N . PRO A 1 241 ? -1.82 15.961 25.219 1 96.25 241 PRO A N 1
ATOM 1919 C CA . PRO A 1 241 ? -0.755 16.891 25.578 1 96.25 241 PRO A CA 1
ATOM 1920 C C . PRO A 1 241 ? -0.637 18.062 24.594 1 96.25 241 PRO A C 1
ATOM 1922 O O . PRO A 1 241 ? -1.084 17.953 23.438 1 96.25 241 PRO A O 1
ATOM 1925 N N . GLU A 1 242 ? -0.055 19.125 25.062 1 96.75 242 GLU A N 1
ATOM 1926 C CA . GLU A 1 242 ? 0.004 20.375 24.312 1 96.75 242 GLU A CA 1
ATOM 1927 C C . GLU A 1 242 ? 0.799 20.203 23.016 1 96.75 242 GLU A C 1
ATOM 1929 O O . GLU A 1 242 ? 0.562 20.906 22.031 1 96.75 242 GLU A O 1
ATOM 1934 N N . TYR A 1 243 ? 1.778 19.219 23.031 1 96.19 243 TYR A N 1
ATOM 1935 C CA . TYR A 1 243 ? 2.578 19.047 21.828 1 96.19 243 TYR A CA 1
ATOM 1936 C C . TYR A 1 243 ? 1.768 18.375 20.719 1 96.19 243 TYR A C 1
ATOM 1938 O O . TYR A 1 243 ? 2.166 18.391 19.547 1 96.19 243 TYR A O 1
ATOM 1946 N N . ILE A 1 244 ? 0.647 17.828 21.016 1 96.5 244 ILE A N 1
ATOM 1947 C CA . ILE A 1 244 ? -0.241 17.219 20.016 1 96.5 244 ILE A CA 1
ATOM 1948 C C . ILE A 1 244 ? -1.367 18.203 19.672 1 96.5 244 ILE A C 1
ATOM 1950 O O . ILE A 1 244 ? -1.598 18.5 18.5 1 96.5 244 ILE A O 1
ATOM 1954 N N . ALA A 1 245 ? -2.086 18.703 20.656 1 97.38 245 ALA A N 1
ATOM 1955 C CA . ALA A 1 245 ? -3.146 19.703 20.516 1 97.38 245 ALA A CA 1
ATOM 1956 C C . ALA A 1 245 ? -2.746 21.016 21.172 1 97.38 245 ALA A C 1
ATOM 1958 O O . ALA A 1 245 ? -2.859 21.188 22.391 1 97.38 245 ALA A O 1
ATOM 1959 N N . HIS A 1 246 ? -2.363 21.922 20.328 1 97.75 246 HIS A N 1
ATOM 1960 C CA . HIS A 1 246 ? -1.801 23.172 20.828 1 97.75 246 HIS A CA 1
ATOM 1961 C C . HIS A 1 246 ? -2.852 24 21.562 1 97.75 246 HIS A C 1
ATOM 1963 O O . HIS A 1 246 ? -4.051 23.844 21.312 1 97.75 246 HIS A O 1
ATOM 1969 N N . ARG A 1 247 ? -2.312 24.891 22.453 1 96.38 247 ARG A N 1
ATOM 1970 C CA . ARG A 1 247 ? -3.217 25.594 23.359 1 96.38 247 ARG A CA 1
ATOM 1971 C C . ARG A 1 247 ? -3.082 27.109 23.219 1 96.38 247 ARG A C 1
ATOM 1973 O O . ARG A 1 247 ? -3.729 27.859 23.938 1 96.38 247 ARG A O 1
ATOM 1980 N N . ASP A 1 248 ? -2.178 27.547 22.406 1 96.31 248 ASP A N 1
ATOM 1981 C CA . ASP A 1 248 ? -2.09 28.938 22.031 1 96.31 248 ASP A CA 1
ATOM 1982 C C . ASP A 1 248 ? -3.027 29.25 20.859 1 96.31 248 ASP A C 1
ATOM 1984 O O . ASP A 1 248 ? -2.766 28.859 19.719 1 96.31 248 ASP A O 1
ATOM 1988 N N . PHE A 1 249 ? -4.082 30.031 21.109 1 97.69 249 PHE A N 1
ATOM 1989 C CA . PHE A 1 249 ? -5.105 30.281 20.109 1 97.69 249 PHE A CA 1
ATOM 1990 C C . PHE A 1 249 ? -4.918 31.656 19.469 1 97.69 249 PHE A C 1
ATOM 1992 O O . PHE A 1 249 ? -5.844 32.188 18.859 1 97.69 249 PHE A O 1
ATOM 1999 N N . THR A 1 250 ? -3.781 32.25 19.625 1 97.38 250 THR A N 1
ATOM 2000 C CA . THR A 1 250 ? -3.463 33.531 19 1 97.38 250 THR A CA 1
ATOM 2001 C C . THR A 1 250 ? -3.447 33.375 17.484 1 97.38 250 THR A C 1
ATOM 2003 O O . THR A 1 250 ? -2.904 32.406 16.938 1 97.38 250 THR A O 1
ATOM 2006 N N . PRO A 1 251 ? -4.094 34.344 16.797 1 98.56 251 PRO A N 1
ATOM 2007 C CA . PRO A 1 251 ? -4.066 34.281 15.336 1 98.56 251 PRO A CA 1
ATOM 2008 C C . PRO A 1 251 ? -2.645 34.25 14.773 1 98.56 251 PRO A C 1
ATOM 2010 O O . PRO A 1 251 ? -1.77 34.969 15.273 1 98.56 251 PRO A O 1
ATOM 2013 N N . ILE A 1 252 ? -2.424 33.5 13.75 1 98.38 252 ILE A N 1
ATOM 2014 C CA . ILE A 1 252 ? -1.123 33.406 13.102 1 98.38 252 ILE A CA 1
ATOM 2015 C C . ILE A 1 252 ? -0.855 34.656 12.281 1 98.38 252 ILE A C 1
ATOM 2017 O O . ILE A 1 252 ? -1.714 35.094 11.516 1 98.38 252 ILE A O 1
ATOM 2021 N N . SER A 1 253 ? 0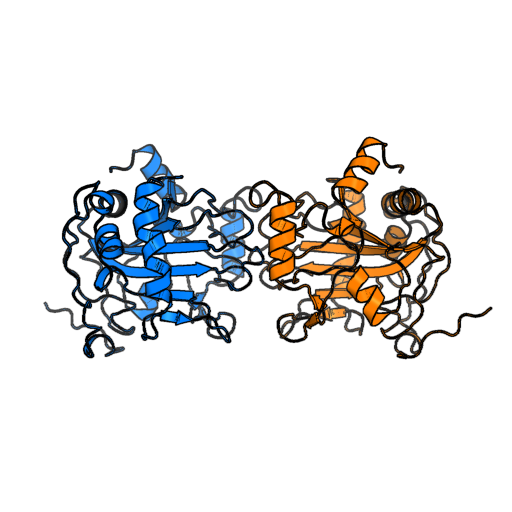.221 35.25 12.492 1 97.69 253 SER A N 1
ATOM 2022 C CA . SER A 1 253 ? 0.716 36.312 11.617 1 97.69 253 SER A CA 1
ATOM 2023 C C . SER A 1 253 ? 1.708 35.781 10.594 1 97.69 253 SER A C 1
ATOM 2025 O O . SER A 1 253 ? 2.771 35.281 10.961 1 97.69 253 SER A O 1
ATOM 2027 N N . CYS A 1 254 ? 1.426 35.969 9.328 1 97.81 254 CYS A N 1
ATOM 2028 C CA . CYS A 1 254 ? 2.254 35.406 8.273 1 97.81 254 CYS A CA 1
ATOM 2029 C C . CYS A 1 254 ? 3.59 36.125 8.18 1 97.81 254 CYS A C 1
ATOM 2031 O O . CYS A 1 254 ? 3.684 37.312 8.5 1 97.81 254 CYS A O 1
ATOM 2033 N N . LEU A 1 255 ? 4.547 35.375 7.793 1 98.19 255 LEU A N 1
ATOM 2034 C CA . LEU A 1 255 ? 5.844 35.906 7.414 1 98.19 255 LEU A CA 1
ATOM 2035 C C . LEU A 1 255 ? 5.887 36.219 5.922 1 98.19 255 LEU A C 1
ATOM 2037 O O . LEU A 1 255 ? 4.957 35.906 5.188 1 98.19 255 LEU A O 1
ATOM 2041 N N . PRO A 1 256 ? 6.934 36.938 5.543 1 97.81 256 PRO A N 1
ATOM 2042 C CA . PRO A 1 256 ? 7.066 37.156 4.102 1 97.81 256 PRO A CA 1
ATOM 2043 C C . PRO A 1 256 ? 7.203 35.875 3.312 1 97.81 256 PRO A C 1
ATOM 2045 O O . PRO A 1 256 ? 7.691 34.844 3.844 1 97.81 256 PRO A O 1
ATOM 2048 N N . ASP A 1 257 ? 6.844 35.875 2.039 1 97.75 257 ASP A N 1
ATOM 2049 C CA . ASP A 1 257 ? 6.801 34.688 1.195 1 97.75 257 ASP A CA 1
ATOM 2050 C C . ASP A 1 257 ? 8.18 34.031 1.09 1 97.75 257 ASP A C 1
ATOM 2052 O O . ASP A 1 257 ? 8.289 32.812 0.942 1 97.75 257 ASP A O 1
ATOM 2056 N N . ASP A 1 258 ? 9.219 34.781 1.222 1 98 258 ASP A N 1
ATOM 2057 C CA . ASP A 1 258 ? 10.57 34.25 1.039 1 98 258 ASP A CA 1
ATOM 2058 C C . ASP A 1 258 ? 11.18 33.844 2.375 1 98 258 ASP A C 1
ATOM 2060 O O . ASP A 1 258 ? 12.398 33.688 2.48 1 98 258 ASP A O 1
ATOM 2064 N N . CYS A 1 259 ? 10.367 33.688 3.398 1 98.12 259 CYS A N 1
ATOM 2065 C CA . CYS A 1 259 ? 10.836 33.531 4.77 1 98.12 259 CYS A CA 1
ATOM 2066 C C . CYS A 1 259 ? 11.711 32.281 4.906 1 98.12 259 CYS A C 1
ATOM 2068 O O . CYS A 1 259 ? 12.594 32.219 5.77 1 98.12 259 CYS A O 1
ATOM 2070 N N . LEU A 1 260 ? 11.547 31.25 4.133 1 98 260 LEU A N 1
ATOM 2071 C CA . LEU A 1 260 ? 12.359 30.047 4.238 1 98 260 LEU A CA 1
ATOM 2072 C C . LEU A 1 260 ? 13.773 30.297 3.738 1 98 260 LEU A C 1
ATOM 2074 O O . LEU A 1 260 ? 14.742 29.797 4.324 1 98 260 LEU A O 1
ATOM 2078 N N . LEU A 1 261 ? 13.883 31.078 2.67 1 98.06 261 LEU A N 1
ATOM 2079 C CA . LEU A 1 261 ? 15.188 31.344 2.072 1 98.06 261 LEU A CA 1
ATOM 2080 C C . LEU A 1 261 ? 15.875 32.531 2.754 1 98.06 261 LEU A C 1
ATOM 2082 O O . LEU A 1 261 ? 17.094 32.5 2.951 1 98.06 261 LEU A O 1
ATOM 2086 N N . ALA A 1 262 ? 15.086 33.594 3.127 1 97.06 262 ALA A N 1
ATOM 2087 C CA . ALA A 1 262 ? 15.625 34.781 3.787 1 97.06 262 ALA A CA 1
ATOM 2088 C C . ALA A 1 262 ? 15.922 34.5 5.258 1 97.06 262 ALA A C 1
ATOM 2090 O O . ALA A 1 262 ? 16.562 35.312 5.934 1 97.06 262 ALA A O 1
ATOM 2091 N N . GLU A 1 263 ? 15.5 33.438 5.781 1 93.06 263 GLU A N 1
ATOM 2092 C CA . GLU A 1 263 ? 15.664 33.062 7.18 1 93.06 263 GLU A CA 1
ATOM 2093 C C . GLU A 1 263 ? 15.156 34.125 8.117 1 93.06 263 GLU A C 1
ATOM 2095 O O . GLU A 1 263 ? 15.875 34.562 9.023 1 93.06 263 GLU A O 1
ATOM 2100 N N . THR A 1 264 ? 13.953 34.5 7.816 1 96.38 264 THR A N 1
ATOM 2101 C CA . THR A 1 264 ? 13.273 35.5 8.641 1 96.38 264 THR A CA 1
ATOM 2102 C C . THR A 1 264 ? 13.281 35.094 10.109 1 96.38 264 THR A C 1
ATOM 2104 O O . THR A 1 264 ? 13.039 33.938 10.438 1 96.38 264 THR A O 1
ATOM 2107 N N . PRO A 1 265 ? 13.586 36.031 11.023 1 97.12 265 PRO A N 1
ATOM 2108 C CA . PRO A 1 265 ? 13.586 35.688 12.445 1 97.12 265 PRO A CA 1
ATOM 2109 C C . PRO A 1 265 ? 12.234 35.188 12.93 1 97.12 265 PRO A C 1
ATOM 2111 O O . PRO A 1 265 ? 11.195 35.688 12.5 1 97.12 265 PRO A O 1
ATOM 2114 N N . VAL A 1 266 ? 12.258 34.188 13.75 1 97.56 266 VAL A N 1
ATOM 2115 C CA . VAL A 1 266 ? 11.047 33.594 14.312 1 97.56 266 VAL A CA 1
ATOM 2116 C C . VAL A 1 266 ? 11.273 33.25 15.781 1 97.56 266 VAL A C 1
ATOM 2118 O O . VAL A 1 266 ? 12.406 33.062 16.219 1 97.56 266 VAL A O 1
ATOM 2121 N N . GLU A 1 267 ? 10.203 33.25 16.562 1 95.75 267 GLU A N 1
ATOM 2122 C CA . GLU A 1 267 ? 10.25 32.844 17.953 1 95.75 267 GLU A CA 1
ATOM 2123 C C . GLU A 1 267 ? 10.172 31.328 18.094 1 95.75 267 GLU A C 1
ATOM 2125 O O . GLU A 1 267 ? 9.43 30.672 17.344 1 95.75 267 GLU A O 1
ATOM 2130 N N . LEU A 1 268 ? 10.922 30.766 19.016 1 97.5 268 LEU A N 1
ATOM 2131 C CA . LEU A 1 268 ? 10.922 29.344 19.344 1 97.5 268 LEU A CA 1
ATOM 2132 C C . LEU A 1 268 ? 10.656 29.141 20.844 1 97.5 268 LEU A C 1
ATOM 2134 O O . LEU A 1 268 ? 11.586 28.938 21.625 1 97.5 268 LEU A O 1
ATOM 2138 N N . PRO A 1 269 ? 9.445 29.109 21.141 1 96.5 269 PRO A N 1
ATOM 2139 C CA . PRO A 1 269 ? 9.086 29.047 22.562 1 96.5 269 PRO A CA 1
ATOM 2140 C C . PRO A 1 269 ? 9.633 27.797 23.25 1 96.5 269 PRO A C 1
ATOM 2142 O O . PRO A 1 269 ? 9.828 27.812 24.469 1 96.5 269 PRO A O 1
ATOM 2145 N N . TRP A 1 270 ? 9.938 26.719 22.516 1 95.5 270 TRP A N 1
ATOM 2146 C CA . TRP A 1 270 ? 10.414 25.469 23.125 1 95.5 270 TRP A CA 1
ATOM 2147 C C . TRP A 1 270 ? 11.867 25.203 22.766 1 95.5 270 TRP A C 1
ATOM 2149 O O . TRP A 1 270 ? 12.305 24.047 22.734 1 95.5 270 TRP A O 1
ATOM 2159 N N . ARG A 1 271 ? 12.57 26.203 22.438 1 93.19 271 ARG A N 1
ATOM 2160 C CA . ARG A 1 271 ? 13.977 26.078 22.062 1 93.19 271 ARG A CA 1
ATOM 2161 C C . ARG A 1 271 ? 14.766 25.344 23.141 1 93.19 271 ARG A C 1
ATOM 2163 O O . ARG A 1 271 ? 15.648 24.547 22.844 1 93.19 271 ARG A O 1
ATOM 2170 N N . ASP A 1 272 ? 14.453 25.688 24.391 1 91.75 272 ASP A N 1
ATOM 2171 C CA . ASP A 1 272 ? 15.195 25.125 25.516 1 91.75 272 ASP A CA 1
ATOM 2172 C C . ASP A 1 272 ? 14.453 23.922 26.109 1 91.75 272 ASP A C 1
ATOM 2174 O O . ASP A 1 272 ? 14.727 23.531 27.25 1 91.75 272 ASP A O 1
ATOM 2178 N N . GLY A 1 273 ? 13.422 23.422 25.391 1 91 273 GLY A N 1
ATOM 2179 C CA . GLY A 1 273 ? 12.664 22.266 25.844 1 91 273 GLY A CA 1
ATOM 2180 C C . GLY A 1 273 ? 11.188 22.562 26.047 1 91 273 GLY A C 1
ATOM 2181 O O . GLY A 1 273 ? 10.812 23.719 26.234 1 91 273 GLY A O 1
ATOM 2182 N N . MET A 1 274 ? 10.484 21.609 26.031 1 90.88 274 MET A N 1
ATOM 2183 C CA . MET A 1 274 ? 9.047 21.734 26.266 1 90.88 274 MET A CA 1
ATOM 2184 C C . MET A 1 274 ? 8.75 21.969 27.734 1 90.88 274 MET A C 1
ATOM 2186 O O . MET A 1 274 ? 9.297 21.297 28.609 1 90.88 274 MET A O 1
ATOM 2190 N N . PRO A 1 275 ? 7.941 22.922 28 1 92.44 275 PRO A N 1
ATOM 2191 C CA . PRO A 1 275 ? 7.566 23.141 29.406 1 92.44 275 PRO A CA 1
ATOM 2192 C C . PRO A 1 275 ? 6.789 21.969 30 1 92.44 275 PRO A C 1
ATOM 2194 O O . PRO A 1 275 ? 5.996 21.328 29.297 1 92.44 275 PRO A O 1
ATOM 2197 N N . ALA A 1 276 ? 6.953 21.734 31.281 1 92.62 276 ALA A N 1
ATOM 2198 C CA . ALA A 1 276 ? 6.293 20.625 31.969 1 92.62 276 ALA A CA 1
ATOM 2199 C C . ALA A 1 276 ? 4.773 20.734 31.859 1 92.62 276 ALA A C 1
ATOM 2201 O O . ALA A 1 276 ? 4.074 19.719 31.797 1 92.62 276 ALA A O 1
ATOM 2202 N N . SER A 1 277 ? 4.344 21.969 31.797 1 92.69 277 SER A N 1
ATOM 2203 C CA . SER A 1 277 ? 2.908 22.219 31.719 1 92.69 277 SER A CA 1
ATOM 2204 C C . SER A 1 277 ? 2.328 21.625 30.422 1 92.69 277 SER A C 1
ATOM 2206 O O . SER A 1 277 ? 1.136 21.328 30.359 1 92.69 277 SER A O 1
ATOM 2208 N N . ALA A 1 278 ? 3.133 21.5 29.469 1 92.88 278 ALA A N 1
ATOM 2209 C CA . ALA A 1 278 ? 2.689 21 28.172 1 92.88 278 ALA A CA 1
ATOM 2210 C C . ALA A 1 278 ? 2.285 19.531 28.25 1 92.88 278 ALA A C 1
ATOM 2212 O O . ALA A 1 278 ? 1.587 19.016 27.375 1 92.88 278 ALA A O 1
ATOM 2213 N N . LEU A 1 279 ? 2.656 18.844 29.281 1 94.12 279 LEU A N 1
ATOM 2214 C CA . LEU A 1 279 ? 2.363 17.422 29.438 1 94.12 279 LEU A CA 1
ATOM 2215 C C . LEU A 1 279 ? 1.1 17.219 30.266 1 94.12 279 LEU A C 1
ATOM 2217 O O . LEU A 1 279 ? 0.559 16.109 30.312 1 94.12 279 LEU A O 1
ATOM 2221 N N . VAL A 1 280 ? 0.684 18.266 30.953 1 94.38 280 VAL A N 1
ATOM 2222 C CA . VAL A 1 280 ? -0.499 18.156 31.797 1 94.38 280 VAL A CA 1
ATOM 2223 C C . VAL A 1 280 ? -1.753 18.078 30.922 1 94.38 280 VAL A C 1
ATOM 2225 O O . VAL A 1 280 ? -1.962 18.922 30.047 1 94.38 280 VAL A O 1
ATOM 2228 N N . THR A 1 281 ? -2.572 17.078 31.156 1 95.88 281 THR A N 1
ATOM 2229 C CA . THR A 1 281 ? -3.801 16.875 30.391 1 95.88 281 THR A CA 1
ATOM 2230 C C . THR A 1 281 ? -5.008 16.812 31.328 1 95.88 281 THR A C 1
ATOM 2232 O O . THR A 1 281 ? -4.852 16.672 32.531 1 95.88 281 THR A O 1
ATOM 2235 N N . SER A 1 282 ? -6.156 17.031 30.797 1 94.25 282 SER A N 1
ATOM 2236 C CA . SER A 1 282 ? -7.402 16.984 31.562 1 94.25 282 SER A CA 1
ATOM 2237 C C . SER A 1 282 ? -8.578 16.609 30.656 1 94.25 282 SER A C 1
ATOM 2239 O O . SER A 1 282 ? -8.766 17.188 29.594 1 94.25 282 SER A O 1
ATOM 2241 N N . PRO A 1 283 ? -9.352 15.656 31.078 1 93.5 283 PRO A N 1
ATOM 2242 C CA . PRO A 1 283 ? -10.547 15.305 30.297 1 93.5 283 PRO A CA 1
ATOM 2243 C C . PRO A 1 283 ? -11.688 16.297 30.5 1 93.5 283 PRO A C 1
ATOM 2245 O O . PRO A 1 283 ? -12.719 16.188 29.844 1 93.5 283 PRO A O 1
ATOM 2248 N N . VAL A 1 284 ? -11.484 17.234 31.312 1 92.62 284 VAL A N 1
ATOM 2249 C CA . VAL A 1 284 ? -12.531 18.172 31.672 1 92.62 284 VAL A CA 1
ATOM 2250 C C . VAL A 1 284 ? -12.664 19.25 30.594 1 92.62 284 VAL A C 1
ATOM 2252 O O . VAL A 1 284 ? -11.656 19.75 30.078 1 92.62 284 VAL A O 1
ATOM 2255 N N . GLU A 1 285 ? -13.914 19.562 30.312 1 93.5 285 GLU A N 1
ATOM 2256 C CA . GLU A 1 285 ? -14.172 20.625 29.344 1 93.5 285 GLU A CA 1
ATOM 2257 C C . GLU A 1 285 ? -13.703 21.984 29.891 1 93.5 285 GLU A C 1
ATOM 2259 O O . GLU A 1 285 ? -13.922 22.297 31.062 1 93.5 285 GLU A O 1
ATOM 2264 N N . LEU A 1 286 ? -13.023 22.734 29.016 1 91.38 286 LEU A N 1
ATOM 2265 C CA . LEU A 1 286 ? -12.562 24.062 29.391 1 91.38 286 LEU A CA 1
ATOM 2266 C C . LEU A 1 286 ? -13.75 25 29.641 1 91.38 286 LEU A C 1
ATOM 2268 O O . LEU A 1 286 ? -14.766 24.922 28.953 1 91.38 286 LEU A O 1
ATOM 2272 N N . LYS A 1 287 ? -13.766 25.578 30.875 1 78.94 287 LYS A N 1
ATOM 2273 C CA . LYS A 1 287 ? -14.828 26.516 31.234 1 78.94 287 LYS A CA 1
ATOM 2274 C C . LYS A 1 287 ? -14.844 27.703 30.281 1 78.94 287 LYS A C 1
ATOM 2276 O O . LYS A 1 287 ? -13.789 28.234 29.922 1 78.94 287 LYS A O 1
ATOM 2281 N N . GLN A 1 288 ? -15.828 27.766 29.406 1 63.12 288 GLN A N 1
ATOM 2282 C CA . GLN A 1 288 ? -15.984 28.938 28.547 1 63.12 288 GLN A CA 1
ATOM 2283 C C . GLN A 1 288 ? -15.836 30.234 29.344 1 63.12 288 GLN A C 1
ATOM 2285 O O . GLN A 1 288 ? -16.469 30.391 30.391 1 63.12 288 GLN A O 1
ATOM 2290 N N . VAL A 1 289 ? -14.625 30.859 29.422 1 47.06 289 VAL A N 1
ATOM 2291 C CA . VAL A 1 289 ? -14.648 32.156 30.062 1 47.06 289 VAL A CA 1
ATOM 2292 C C . VAL A 1 289 ? -15.68 33.062 29.359 1 47.06 289 VAL A C 1
ATOM 2294 O O . VAL A 1 289 ? -15.625 33.25 28.141 1 47.06 289 VAL A O 1
ATOM 2297 N N . ALA A 1 290 ? -16.938 33.219 29.984 1 41.94 290 ALA A N 1
ATOM 2298 C CA . ALA A 1 290 ? -17.906 34.219 29.594 1 41.94 290 ALA A CA 1
ATOM 2299 C C . ALA A 1 290 ? -17.25 35.594 29.516 1 41.94 290 ALA A C 1
ATOM 2301 O O . ALA A 1 290 ? -16.359 35.906 30.297 1 41.94 290 ALA A O 1
ATOM 2302 N N . MET B 1 1 ? -0.54 -20.938 -27.438 1 83.88 1 MET B N 1
ATOM 2303 C CA . MET B 1 1 ? -0.092 -19.562 -27.672 1 83.88 1 MET B CA 1
ATOM 2304 C C . MET B 1 1 ? 1.429 -19.469 -27.609 1 83.88 1 MET B C 1
ATOM 2306 O O . MET B 1 1 ? 2.057 -20.047 -26.719 1 83.88 1 MET B O 1
ATOM 2310 N N . ARG B 1 2 ? 2.031 -18.953 -28.641 1 91.94 2 ARG B N 1
ATOM 2311 C CA . ARG B 1 2 ? 3.479 -18.781 -28.688 1 91.94 2 ARG B CA 1
ATOM 2312 C C . ARG B 1 2 ? 3.863 -17.312 -28.5 1 91.94 2 ARG B C 1
ATOM 2314 O O . ARG B 1 2 ? 3.229 -16.422 -29.062 1 91.94 2 ARG B O 1
ATOM 2321 N N . LEU B 1 3 ? 4.871 -17.156 -27.656 1 98 3 LEU B N 1
ATOM 2322 C CA . LEU B 1 3 ? 5.398 -15.805 -27.453 1 98 3 LEU B CA 1
ATOM 2323 C C . LEU B 1 3 ? 6.121 -15.305 -28.703 1 98 3 LEU B C 1
ATOM 2325 O O . LEU B 1 3 ? 6.828 -16.078 -29.359 1 98 3 LEU B O 1
ATOM 2329 N N . SER B 1 4 ? 5.922 -14.062 -29.031 1 98.25 4 SER B N 1
ATOM 2330 C CA . SER B 1 4 ? 6.656 -13.438 -30.125 1 98.25 4 SER B CA 1
ATOM 2331 C C . SER B 1 4 ? 8.117 -13.227 -29.75 1 98.25 4 SER B C 1
ATOM 2333 O O . SER B 1 4 ? 8.5 -13.359 -28.594 1 98.25 4 SER B O 1
ATOM 2335 N N . ALA B 1 5 ? 8.922 -12.961 -30.75 1 98.12 5 ALA B N 1
ATOM 2336 C CA . ALA B 1 5 ? 10.336 -12.656 -30.5 1 98.12 5 ALA B CA 1
ATOM 2337 C C . ALA B 1 5 ? 10.484 -11.445 -29.578 1 98.12 5 ALA B C 1
ATOM 2339 O O . ALA B 1 5 ? 11.383 -11.414 -28.734 1 98.12 5 ALA B O 1
ATOM 2340 N N . GLU B 1 6 ? 9.617 -10.492 -29.812 1 98.38 6 GLU B N 1
ATOM 2341 C CA . GLU B 1 6 ? 9.641 -9.289 -28.984 1 98.38 6 GLU B CA 1
ATOM 2342 C C . GLU B 1 6 ? 9.297 -9.625 -27.531 1 98.38 6 GLU B C 1
ATOM 2344 O O . GLU B 1 6 ? 9.922 -9.102 -26.609 1 98.38 6 GLU B O 1
ATOM 2349 N N . GLN B 1 7 ? 8.32 -10.43 -27.344 1 98.44 7 GLN B N 1
ATOM 2350 C CA . GLN B 1 7 ? 7.93 -10.852 -26 1 98.44 7 GLN B CA 1
ATOM 2351 C C . GLN B 1 7 ? 9.039 -11.648 -25.312 1 98.44 7 GLN B C 1
ATOM 2353 O O . GLN B 1 7 ? 9.305 -11.469 -24.125 1 98.44 7 GLN B O 1
ATOM 2358 N N . LEU B 1 8 ? 9.648 -12.516 -26.094 1 98.5 8 LEU B N 1
ATOM 2359 C CA . LEU B 1 8 ? 10.766 -13.281 -25.562 1 98.5 8 LEU B CA 1
ATOM 2360 C C . LEU B 1 8 ? 11.906 -12.359 -25.141 1 98.5 8 LEU B C 1
ATOM 2362 O O . LEU B 1 8 ? 12.508 -12.547 -24.078 1 98.5 8 LEU B O 1
ATOM 2366 N N . ALA B 1 9 ? 12.227 -11.375 -25.922 1 98.56 9 ALA B N 1
ATOM 2367 C CA . ALA B 1 9 ? 13.281 -10.414 -25.609 1 98.56 9 ALA B CA 1
ATOM 2368 C C . ALA B 1 9 ? 12.93 -9.602 -24.359 1 98.56 9 ALA B C 1
ATOM 2370 O O . ALA B 1 9 ? 13.789 -9.344 -23.516 1 98.56 9 ALA B O 1
ATOM 2371 N N . GLN B 1 10 ? 11.68 -9.18 -24.281 1 98.62 10 GLN B N 1
ATOM 2372 C CA . GLN B 1 10 ? 11.234 -8.453 -23.109 1 98.62 10 GLN B CA 1
ATOM 2373 C C . GLN B 1 10 ? 11.367 -9.305 -21.844 1 98.62 10 GLN B C 1
ATOM 2375 O O . GLN B 1 10 ? 11.812 -8.82 -20.812 1 98.62 10 GLN B O 1
ATOM 2380 N N . PHE B 1 11 ? 10.922 -10.508 -22 1 98.62 11 PHE B N 1
ATOM 2381 C CA . PHE B 1 11 ? 11 -11.406 -20.859 1 98.62 11 PHE B CA 1
ATOM 2382 C C . PHE B 1 11 ? 12.445 -11.578 -20.406 1 98.62 11 PHE B C 1
ATOM 2384 O O . PHE B 1 11 ? 12.727 -11.578 -19.203 1 98.62 11 PHE B O 1
ATOM 2391 N N . ASP B 1 12 ? 13.289 -11.734 -21.328 1 98.25 12 ASP B N 1
ATOM 2392 C CA . ASP B 1 12 ? 14.711 -11.883 -21.016 1 98.25 12 ASP B CA 1
ATOM 2393 C C . ASP B 1 12 ? 15.242 -10.641 -20.297 1 98.25 12 ASP B C 1
ATOM 2395 O O . ASP B 1 12 ? 16.062 -10.75 -19.391 1 98.25 12 ASP B O 1
ATOM 2399 N N . ARG B 1 13 ? 14.789 -9.516 -20.672 1 98.38 13 ARG B N 1
ATOM 2400 C CA . ARG B 1 13 ? 15.266 -8.242 -20.156 1 98.38 13 ARG B CA 1
ATOM 2401 C C . ARG B 1 13 ? 14.633 -7.945 -18.797 1 98.38 13 ARG B C 1
ATOM 2403 O O . ARG B 1 13 ? 15.328 -7.617 -17.828 1 98.38 13 ARG B O 1
ATOM 2410 N N . ASP B 1 14 ? 13.305 -8.125 -18.688 1 98.62 14 ASP B N 1
ATOM 2411 C CA . ASP B 1 14 ? 12.547 -7.594 -17.562 1 98.62 14 ASP B CA 1
ATOM 2412 C C . ASP B 1 14 ? 12.211 -8.703 -16.562 1 98.62 14 ASP B C 1
ATOM 2414 O O . ASP B 1 14 ? 11.945 -8.422 -15.391 1 98.62 14 ASP B O 1
ATOM 2418 N N . GLY B 1 15 ? 12.117 -9.922 -17.047 1 98.81 15 GLY B N 1
ATOM 2419 C CA . GLY B 1 15 ? 11.828 -11.055 -16.172 1 98.81 15 GLY B CA 1
ATOM 2420 C C . GLY B 1 15 ? 10.336 -11.32 -16.016 1 98.81 15 GLY B C 1
ATOM 2421 O O . GLY B 1 15 ? 9.938 -12.234 -15.297 1 98.81 15 GLY B O 1
ATOM 2422 N N . TYR B 1 16 ? 9.492 -10.516 -16.75 1 98.88 16 TYR B N 1
ATOM 2423 C CA . TYR B 1 16 ? 8.055 -10.742 -16.703 1 98.88 16 TYR B CA 1
ATOM 2424 C C . TYR B 1 16 ? 7.383 -10.273 -18 1 98.88 16 TYR B C 1
ATOM 2426 O O . TYR B 1 16 ? 7.973 -9.508 -18.766 1 98.88 16 TYR B O 1
ATOM 2434 N N . LEU B 1 17 ? 6.203 -10.766 -18.266 1 98.81 17 LEU B N 1
ATOM 2435 C CA . LEU B 1 17 ? 5.273 -10.312 -19.297 1 98.81 17 LEU B CA 1
ATOM 2436 C C . LEU B 1 17 ? 3.881 -10.094 -18.719 1 98.81 17 LEU B C 1
ATOM 2438 O O . LEU B 1 17 ? 3.436 -10.859 -17.859 1 98.81 17 LEU B O 1
ATOM 2442 N N . PHE B 1 18 ? 3.254 -9.086 -19.125 1 98.81 18 PHE B N 1
ATOM 2443 C CA . PHE B 1 18 ? 1.883 -8.789 -18.734 1 98.81 18 PHE B CA 1
ATOM 2444 C C . PHE B 1 18 ? 0.944 -8.852 -19.922 1 98.81 18 PHE B C 1
ATOM 2446 O O . PHE B 1 18 ? 1.232 -8.281 -20.984 1 98.81 18 PHE B O 1
ATOM 2453 N N . PHE B 1 19 ? -0.133 -9.594 -19.812 1 98.62 19 PHE B N 1
ATOM 2454 C CA . PHE B 1 19 ? -1.16 -9.773 -20.828 1 98.62 19 PHE B CA 1
ATOM 2455 C C . PHE B 1 19 ? -2.512 -9.281 -20.328 1 98.62 19 PHE B C 1
ATOM 2457 O O . PHE B 1 19 ? -3.273 -10.039 -19.719 1 98.62 19 PHE B O 1
ATOM 2464 N N . PRO B 1 20 ? -2.854 -8.008 -20.594 1 98.31 20 PRO B N 1
ATOM 2465 C CA . PRO B 1 20 ? -4.129 -7.484 -20.109 1 98.31 20 PRO B CA 1
ATOM 2466 C C . PRO B 1 20 ? -5.336 -8.156 -20.766 1 98.31 20 PRO B C 1
ATOM 2468 O O . PRO B 1 20 ? -5.387 -8.281 -21.984 1 98.31 20 PRO B O 1
ATOM 2471 N N . GLY B 1 21 ? -6.273 -8.609 -19.922 1 98 21 GLY B N 1
ATOM 2472 C CA . GLY B 1 21 ? -7.508 -9.195 -20.422 1 98 21 GLY B CA 1
ATOM 2473 C C . GLY B 1 21 ? -7.277 -10.43 -21.266 1 98 21 GLY B C 1
ATOM 2474 O O . GLY B 1 21 ? -7.93 -10.617 -22.297 1 98 21 GLY B O 1
ATOM 2475 N N . HIS B 1 22 ? -6.277 -11.211 -20.906 1 98.25 22 HIS B N 1
ATOM 2476 C CA . HIS B 1 22 ? -5.859 -12.383 -21.672 1 98.25 22 HIS B CA 1
ATOM 2477 C C . HIS B 1 22 ? -6.961 -13.43 -21.719 1 98.25 22 HIS B C 1
ATOM 2479 O O . HIS B 1 22 ? -7.094 -14.156 -22.719 1 98.25 22 HIS B O 1
ATOM 2485 N N . PHE B 1 23 ? -7.727 -13.648 -20.672 1 98.69 23 PHE B N 1
ATOM 2486 C CA . PHE B 1 23 ? -8.93 -14.469 -20.609 1 98.69 23 PHE B CA 1
ATOM 2487 C C . PHE B 1 23 ? -10.18 -13.602 -20.688 1 98.69 23 PHE B C 1
ATOM 2489 O O . PHE B 1 23 ? -10.234 -12.523 -20.078 1 98.69 23 PHE B O 1
ATOM 2496 N N . THR B 1 24 ? -11.203 -14.055 -21.438 1 98.44 24 THR B N 1
ATOM 2497 C CA . THR B 1 24 ? -12.43 -13.281 -21.594 1 98.44 24 THR B CA 1
ATOM 2498 C C . THR B 1 24 ? -13.195 -13.203 -20.281 1 98.44 24 THR B C 1
ATOM 2500 O O . THR B 1 24 ? -12.984 -14.016 -19.375 1 98.44 24 THR B O 1
ATOM 2503 N N . PRO B 1 25 ? -14.094 -12.219 -20.219 1 98.38 25 PRO B N 1
ATOM 2504 C CA . PRO B 1 25 ? -14.938 -12.133 -19.031 1 98.38 25 PRO B CA 1
ATOM 2505 C C . PRO B 1 25 ? -15.734 -13.414 -18.766 1 98.38 25 PRO B C 1
ATOM 2507 O O . PRO B 1 25 ? -15.922 -13.805 -17.625 1 98.38 25 PRO B O 1
ATOM 2510 N N . GLU B 1 26 ? -16.156 -14.086 -19.812 1 98.31 26 GLU B N 1
ATOM 2511 C CA . GLU B 1 26 ? -16.922 -15.32 -19.656 1 98.31 26 GLU B CA 1
ATOM 2512 C C . GLU B 1 26 ? -16.047 -16.438 -19.094 1 98.31 26 GLU B C 1
ATOM 2514 O O . GLU B 1 26 ? -16.469 -17.188 -18.203 1 98.31 26 GLU B O 1
ATOM 2519 N N . GLU B 1 27 ? -14.844 -16.547 -19.609 1 98.62 27 GLU B N 1
ATOM 2520 C CA . GLU B 1 27 ? -13.898 -17.531 -19.094 1 98.62 27 GLU B CA 1
ATOM 2521 C C . GLU B 1 27 ? -13.578 -17.266 -17.625 1 98.62 27 GLU B C 1
ATOM 2523 O O . GLU B 1 27 ? -13.594 -18.188 -16.797 1 98.62 27 GLU B O 1
ATOM 2528 N N . THR B 1 28 ? -13.328 -16.031 -17.344 1 98.69 28 THR B N 1
ATOM 2529 C CA . THR B 1 28 ? -12.953 -15.633 -15.984 1 98.69 28 THR B CA 1
ATOM 2530 C C . THR B 1 28 ? -14.102 -15.875 -15.016 1 98.69 28 THR B C 1
ATOM 2532 O O . THR B 1 28 ? -13.883 -16.297 -13.875 1 98.69 28 THR B O 1
ATOM 2535 N N . ALA B 1 29 ? -15.312 -15.672 -15.453 1 98.25 29 ALA B N 1
ATOM 2536 C CA . ALA B 1 29 ? -16.484 -15.859 -14.609 1 98.25 29 ALA B CA 1
ATOM 2537 C C . ALA B 1 29 ? -16.594 -17.312 -14.133 1 98.25 29 ALA B C 1
ATOM 2539 O O . ALA B 1 29 ? -17.031 -17.562 -13.008 1 98.25 29 ALA B O 1
ATOM 2540 N N . ARG B 1 30 ? -16.125 -18.281 -14.953 1 97.75 30 ARG B N 1
ATOM 2541 C CA . ARG B 1 30 ? -16.156 -19.688 -14.594 1 97.75 30 ARG B CA 1
ATOM 2542 C C . ARG B 1 30 ? -15.266 -19.984 -13.391 1 97.75 30 ARG B C 1
ATOM 2544 O O . ARG B 1 30 ? -15.531 -20.891 -12.617 1 97.75 30 ARG B O 1
ATOM 2551 N N . LEU B 1 31 ? -14.242 -19.234 -13.266 1 98.56 31 LEU B N 1
ATOM 2552 C CA . LEU B 1 31 ? -13.297 -19.391 -12.172 1 98.56 31 LEU B CA 1
ATOM 2553 C C . LEU B 1 31 ? -13.773 -18.641 -10.93 1 98.56 31 LEU B C 1
ATOM 2555 O O . LEU B 1 31 ? -13.812 -19.203 -9.836 1 98.56 31 LEU B O 1
ATOM 2559 N N . VAL B 1 32 ? -14.211 -17.406 -11.148 1 98.38 32 VAL B N 1
ATOM 2560 C CA . VAL B 1 32 ? -14.609 -16.516 -10.055 1 98.38 32 VAL B CA 1
ATOM 2561 C C . VAL B 1 32 ? -15.766 -17.156 -9.281 1 98.38 32 VAL B C 1
ATOM 2563 O O . VAL B 1 32 ? -15.805 -17.078 -8.047 1 98.38 32 VAL B O 1
ATOM 2566 N N . GLU B 1 33 ? -16.641 -17.797 -9.938 1 97.12 33 GLU B N 1
ATOM 2567 C CA . GLU B 1 33 ? -17.828 -18.375 -9.336 1 97.12 33 GLU B CA 1
ATOM 2568 C C . GLU B 1 33 ? -17.469 -19.516 -8.391 1 97.12 33 GLU B C 1
ATOM 2570 O O . GLU B 1 33 ? -18.234 -19.844 -7.477 1 97.12 33 GLU B O 1
ATOM 2575 N N . GLU B 1 34 ? -16.281 -20.109 -8.586 1 96.75 34 GLU B N 1
ATOM 2576 C CA . GLU B 1 34 ? -15.844 -21.266 -7.812 1 96.75 34 GLU B CA 1
ATOM 2577 C C . GLU B 1 34 ? -15.172 -20.844 -6.512 1 96.75 34 GLU B C 1
ATOM 2579 O O . GLU B 1 34 ? -15.109 -21.625 -5.559 1 96.75 34 GLU B O 1
ATOM 2584 N N . VAL B 1 35 ? -14.719 -19.609 -6.395 1 97.12 35 VAL B N 1
ATOM 2585 C CA . VAL B 1 35 ? -13.781 -19.172 -5.363 1 97.12 35 VAL B CA 1
ATOM 2586 C C . VAL B 1 35 ? -14.477 -19.188 -4 1 97.12 35 VAL B C 1
ATOM 2588 O O . VAL B 1 35 ? -13.922 -19.688 -3.02 1 97.12 35 VAL B O 1
ATOM 2591 N N . PRO B 1 36 ? -15.766 -18.719 -3.893 1 95.31 36 PRO B N 1
ATOM 2592 C CA . PRO B 1 36 ? -16.391 -18.703 -2.568 1 95.31 36 PRO B CA 1
ATOM 2593 C C . PRO B 1 36 ? -16.469 -20.094 -1.938 1 95.31 36 PRO B C 1
ATOM 2595 O O . PRO B 1 36 ? -16.234 -20.234 -0.737 1 95.31 36 PRO B O 1
ATOM 2598 N N . GLN B 1 37 ? -16.766 -21.031 -2.701 1 94.88 37 GLN B N 1
ATOM 2599 C CA . GLN B 1 37 ? -16.859 -22.391 -2.172 1 94.88 37 GLN B CA 1
ATOM 2600 C C . GLN B 1 37 ? -15.5 -22.922 -1.749 1 94.88 37 GLN B C 1
ATOM 2602 O O . GLN B 1 37 ? -15.383 -23.625 -0.741 1 94.88 37 GLN B O 1
ATOM 2607 N N . LEU B 1 38 ? -14.508 -22.656 -2.539 1 95.88 38 LEU B N 1
ATOM 2608 C CA . LEU B 1 38 ? -13.156 -23.078 -2.191 1 95.88 38 LEU B CA 1
ATOM 2609 C C . LEU B 1 38 ? -12.703 -22.422 -0.893 1 95.88 38 LEU B C 1
ATOM 2611 O O . LEU B 1 38 ? -12.156 -23.094 -0.01 1 95.88 38 LEU B O 1
ATOM 2615 N N . TYR B 1 39 ? -12.961 -21.094 -0.746 1 94.12 39 TYR B N 1
ATOM 2616 C CA . TYR B 1 39 ? -12.516 -20.328 0.41 1 94.12 39 TYR B CA 1
ATOM 2617 C C . TYR B 1 39 ? -13.297 -20.719 1.658 1 94.12 39 TYR B C 1
ATOM 2619 O O . TYR B 1 39 ? -12.836 -20.5 2.781 1 94.12 39 TYR B O 1
ATOM 2627 N N . ALA B 1 40 ? -14.438 -21.328 1.507 1 93.25 40 ALA B N 1
ATOM 2628 C CA . ALA B 1 40 ? -15.266 -21.719 2.641 1 93.25 40 ALA B CA 1
ATOM 2629 C C . ALA B 1 40 ? -14.75 -23.016 3.268 1 93.25 40 ALA B C 1
ATOM 2631 O O . ALA B 1 40 ? -15.125 -23.359 4.391 1 93.25 40 ALA B O 1
ATOM 2632 N N . ARG B 1 41 ? -13.883 -23.672 2.551 1 90.31 41 ARG B N 1
ATOM 2633 C CA . ARG B 1 41 ? -13.391 -24.953 3.037 1 90.31 41 ARG B CA 1
ATOM 2634 C C . ARG B 1 41 ? -12.516 -24.766 4.27 1 90.31 41 ARG B C 1
ATOM 2636 O O . ARG B 1 41 ? -11.797 -23.781 4.387 1 90.31 41 ARG B O 1
ATOM 2643 N N . ARG B 1 42 ? -12.555 -25.703 5.207 1 88.75 42 ARG B N 1
ATOM 2644 C CA . ARG B 1 42 ? -11.766 -25.656 6.434 1 88.75 42 ARG B CA 1
ATOM 2645 C C . ARG B 1 42 ? -10.664 -26.719 6.422 1 88.75 42 ARG B C 1
ATOM 2647 O O . ARG B 1 42 ? -10.305 -27.25 7.473 1 88.75 42 ARG B O 1
ATOM 2654 N N . GLU B 1 43 ? -10.141 -26.922 5.27 1 88.44 43 GLU B N 1
ATOM 2655 C CA . GLU B 1 43 ? -9.055 -27.891 5.086 1 88.44 43 GLU B CA 1
ATOM 2656 C C . GLU B 1 43 ? -7.695 -27.234 5.297 1 88.44 43 GLU B C 1
ATOM 2658 O O . GLU B 1 43 ? -7.582 -26 5.309 1 88.44 43 GLU B O 1
ATOM 2663 N N . ALA B 1 44 ? -6.652 -28.031 5.43 1 87.56 44 ALA B N 1
ATOM 2664 C CA . ALA B 1 44 ? -5.285 -27.578 5.66 1 87.56 44 ALA B CA 1
ATOM 2665 C C . ALA B 1 44 ? -4.781 -26.734 4.492 1 87.56 44 ALA B C 1
ATOM 2667 O O . ALA B 1 44 ? -3.941 -25.844 4.676 1 87.56 44 ALA B O 1
ATOM 2668 N N . TYR B 1 45 ? -5.277 -26.953 3.395 1 89.12 45 TYR B N 1
ATOM 2669 C CA . TYR B 1 45 ? -4.758 -26.281 2.211 1 89.12 45 TYR B CA 1
ATOM 2670 C C . TYR B 1 45 ? -5.453 -24.938 2.002 1 89.12 45 TYR B C 1
ATOM 2672 O O . TYR B 1 45 ? -5.273 -24.297 0.965 1 89.12 45 TYR B O 1
ATOM 2680 N N . ASN B 1 46 ? -6.207 -24.453 2.977 1 90.56 46 ASN B N 1
ATOM 2681 C CA . ASN B 1 46 ? -6.73 -23.094 3.055 1 90.56 46 ASN B CA 1
ATOM 2682 C C . ASN B 1 46 ? -6.086 -22.312 4.195 1 90.56 46 ASN B C 1
ATOM 2684 O O . ASN B 1 46 ? -6.551 -22.375 5.336 1 90.56 46 ASN B O 1
ATOM 2688 N N . VAL B 1 47 ? -5.152 -21.547 3.844 1 88.06 47 VAL B N 1
ATOM 2689 C CA . VAL B 1 47 ? -4.43 -20.766 4.836 1 88.06 47 VAL B CA 1
ATOM 2690 C C . VAL B 1 47 ? -5.105 -19.406 5.016 1 88.06 47 VAL B C 1
ATOM 2692 O O . VAL B 1 47 ? -5.371 -18.703 4.035 1 88.06 47 VAL B O 1
ATOM 2695 N N . ARG B 1 48 ? -5.34 -19.016 6.254 1 86 48 ARG B N 1
ATOM 2696 C CA . ARG B 1 48 ? -6.086 -17.797 6.547 1 86 48 ARG B CA 1
ATOM 2697 C C . ARG B 1 48 ? -5.188 -16.766 7.211 1 86 48 ARG B C 1
ATOM 2699 O O . ARG B 1 48 ? -4.16 -17.109 7.801 1 86 48 ARG B O 1
ATOM 2706 N N . GLU B 1 49 ? -5.633 -15.43 7.012 1 81.81 49 GLU B N 1
ATOM 2707 C CA . GLU B 1 49 ? -4.926 -14.32 7.648 1 81.81 49 GLU B CA 1
ATOM 2708 C C . GLU B 1 49 ? -4.957 -14.453 9.172 1 81.81 49 GLU B C 1
ATOM 2710 O O . GLU B 1 49 ? -5.957 -14.898 9.742 1 81.81 49 GLU B O 1
ATOM 2715 N N . ARG B 1 50 ? -3.826 -13.961 9.742 1 76 50 ARG B N 1
ATOM 2716 C CA . ARG B 1 50 ? -3.754 -14.023 11.195 1 76 50 ARG B CA 1
ATOM 2717 C C . ARG B 1 50 ? -4.863 -13.195 11.836 1 76 50 ARG B C 1
ATOM 2719 O O . ARG B 1 50 ? -5.051 -12.023 11.484 1 76 50 ARG B O 1
ATOM 2726 N N . GLY B 1 51 ? -5.539 -13.844 12.766 1 75.75 51 GLY B N 1
ATOM 2727 C CA . GLY B 1 51 ? -6.547 -13.148 13.547 1 75.75 51 GLY B CA 1
ATOM 2728 C C . GLY B 1 51 ? -7.812 -12.852 12.758 1 75.75 51 GLY B C 1
ATOM 2729 O O . GLY B 1 51 ? -8.625 -12.023 13.172 1 75.75 51 GLY B O 1
ATOM 2730 N N . SER B 1 52 ? -7.887 -13.43 11.547 1 80.12 52 SER B N 1
ATOM 2731 C CA . SER B 1 52 ? -9.047 -13.18 10.695 1 80.12 52 SER B CA 1
ATOM 2732 C C . SER B 1 52 ? -9.531 -14.469 10.031 1 80.12 52 SER B C 1
ATOM 2734 O O . SER B 1 52 ? -8.844 -15.492 10.07 1 80.12 52 SER B O 1
ATOM 2736 N N . ASP B 1 53 ? -10.68 -14.492 9.578 1 84.38 53 ASP B N 1
ATOM 2737 C CA . ASP B 1 53 ? -11.227 -15.625 8.828 1 84.38 53 ASP B CA 1
ATOM 2738 C C . ASP B 1 53 ? -10.984 -15.461 7.332 1 84.38 53 ASP B C 1
ATOM 2740 O O . ASP B 1 53 ? -11.336 -16.344 6.543 1 84.38 53 ASP B O 1
ATOM 2744 N N . ALA B 1 54 ? -10.367 -14.43 7.004 1 85.12 54 ALA B N 1
ATOM 2745 C CA . ALA B 1 54 ? -10.102 -14.172 5.59 1 85.12 54 ALA B CA 1
ATOM 2746 C C . ALA B 1 54 ? -9.023 -15.117 5.055 1 85.12 54 ALA B C 1
ATOM 2748 O O . ALA B 1 54 ? -7.988 -15.32 5.691 1 85.12 54 ALA B O 1
ATOM 2749 N N . VAL B 1 55 ? -9.367 -15.75 3.936 1 86.69 55 VAL B N 1
ATOM 2750 C CA . VAL B 1 55 ? -8.414 -16.672 3.324 1 86.69 55 VAL B CA 1
ATOM 2751 C C . VAL B 1 55 ? -7.27 -15.891 2.689 1 86.69 55 VAL B C 1
ATOM 2753 O O . VAL B 1 55 ? -7.504 -14.945 1.932 1 86.69 55 VAL B O 1
ATOM 2756 N N . ARG B 1 56 ? -6.125 -16.234 3 1 89.5 56 ARG B N 1
ATOM 2757 C CA . ARG B 1 56 ? -4.918 -15.672 2.406 1 89.5 56 ARG B CA 1
ATOM 2758 C C . ARG B 1 56 ? -4.504 -16.453 1.161 1 89.5 56 ARG B C 1
ATOM 2760 O O . ARG B 1 56 ? -4.195 -15.859 0.126 1 89.5 56 ARG B O 1
ATOM 2767 N N . THR B 1 57 ? -4.562 -17.812 1.312 1 94.25 57 THR B N 1
ATOM 2768 C CA . THR B 1 57 ? -4.152 -18.656 0.201 1 94.25 57 THR B CA 1
ATOM 2769 C C . THR B 1 57 ? -4.93 -19.969 0.208 1 94.25 57 THR B C 1
ATOM 2771 O O . THR B 1 57 ? -5.066 -20.609 1.252 1 94.25 57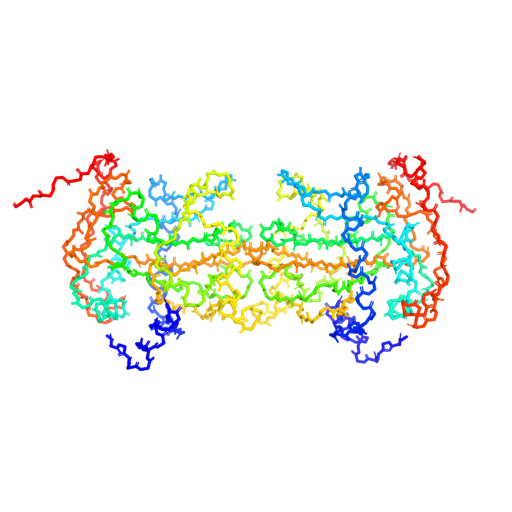 THR B O 1
ATOM 2774 N N . ASN B 1 58 ? -5.527 -20.281 -0.829 1 96.5 58 ASN B N 1
ATOM 2775 C CA . ASN B 1 58 ? -6.012 -21.625 -1.109 1 96.5 58 ASN B CA 1
ATOM 2776 C C . ASN B 1 58 ? -5.031 -22.406 -1.988 1 96.5 58 ASN B C 1
ATOM 2778 O O . ASN B 1 58 ? -4.625 -21.922 -3.045 1 96.5 58 ASN B O 1
ATOM 2782 N N . PHE B 1 59 ? -4.676 -23.625 -1.529 1 97.06 59 PHE B N 1
ATOM 2783 C CA . PHE B 1 59 ? -3.699 -24.422 -2.266 1 97.06 59 PHE B CA 1
ATOM 2784 C C . PHE B 1 59 ? -4.383 -25.562 -3.014 1 97.06 59 PHE B C 1
ATOM 2786 O O . PHE B 1 59 ? -5.41 -26.078 -2.57 1 97.06 59 PHE B O 1
ATOM 2793 N N . ALA B 1 60 ? -3.812 -25.938 -4.152 1 97.81 60 ALA B N 1
ATOM 2794 C CA . ALA B 1 60 ? -4.02 -27.188 -4.863 1 97.81 60 ALA B CA 1
ATOM 2795 C C . ALA B 1 60 ? -5.441 -27.281 -5.402 1 97.81 60 ALA B C 1
ATOM 2797 O O . ALA B 1 60 ? -5.992 -28.391 -5.523 1 97.81 60 ALA B O 1
ATOM 2798 N N . ALA B 1 61 ? -6.035 -26.203 -5.684 1 97.81 61 ALA B N 1
ATOM 2799 C CA . ALA B 1 61 ? -7.414 -26.203 -6.16 1 97.81 61 ALA B CA 1
ATOM 2800 C C . ALA B 1 61 ? -7.559 -27.047 -7.426 1 97.81 61 ALA B C 1
ATOM 2802 O O . ALA B 1 61 ? -8.617 -27.625 -7.68 1 97.81 61 ALA B O 1
ATOM 2803 N N . HIS B 1 62 ? -6.504 -27.141 -8.25 1 98.19 62 HIS B N 1
ATOM 2804 C CA . HIS B 1 62 ? -6.566 -27.891 -9.508 1 98.19 62 HIS B CA 1
ATOM 2805 C C . HIS B 1 62 ? -6.781 -29.375 -9.258 1 98.19 62 HIS B C 1
ATOM 2807 O O . HIS B 1 62 ? -7.113 -30.125 -10.18 1 98.19 62 HIS B O 1
ATOM 2813 N N . LEU B 1 63 ? -6.672 -29.844 -8.031 1 97.94 63 LEU B N 1
ATOM 2814 C CA . LEU B 1 63 ? -6.793 -31.266 -7.734 1 97.94 63 LEU B CA 1
ATOM 2815 C C . LEU B 1 63 ? -8.211 -31.609 -7.277 1 97.94 63 LEU B C 1
ATOM 2817 O O . LEU B 1 63 ? -8.57 -32.781 -7.188 1 97.94 63 LEU B O 1
ATOM 2821 N N . TYR B 1 64 ? -9.062 -30.609 -6.973 1 96.75 64 TYR B N 1
ATOM 2822 C CA . TYR B 1 64 ? -10.375 -30.938 -6.438 1 96.75 64 TYR B CA 1
ATOM 2823 C C . TYR B 1 64 ? -11.445 -30 -6.984 1 96.75 64 TYR B C 1
ATOM 2825 O O . TYR B 1 64 ? -12.633 -30.156 -6.684 1 96.75 64 TYR B O 1
ATOM 2833 N N . SER B 1 65 ? -11.125 -29.031 -7.816 1 97.56 65 SER B N 1
ATOM 2834 C CA . SER B 1 65 ? -12.047 -28.125 -8.492 1 97.56 65 SER B CA 1
ATOM 2835 C C . SER B 1 65 ? -11.914 -28.234 -10.008 1 97.56 65 SER B C 1
ATOM 2837 O O . SER B 1 65 ? -10.852 -27.953 -10.562 1 97.56 65 SER B O 1
ATOM 2839 N N . ALA B 1 66 ? -12.945 -28.5 -10.672 1 98.25 66 ALA B N 1
ATOM 2840 C CA . ALA B 1 66 ? -12.906 -28.766 -12.109 1 98.25 66 ALA B CA 1
ATOM 2841 C C . ALA B 1 66 ? -12.469 -27.516 -12.883 1 98.25 66 ALA B C 1
ATOM 2843 O O . ALA B 1 66 ? -11.578 -27.594 -13.734 1 98.25 66 ALA B O 1
ATOM 2844 N N . PRO B 1 67 ? -13.07 -26.312 -12.602 1 98.5 67 PRO B N 1
ATOM 2845 C CA . PRO B 1 67 ? -12.625 -25.125 -13.344 1 98.5 67 PRO B CA 1
ATOM 2846 C C . PRO B 1 67 ? -11.133 -24.859 -13.164 1 98.5 67 PRO B C 1
ATOM 2848 O O . PRO B 1 67 ? -10.445 -24.516 -14.133 1 98.5 67 PRO B O 1
ATOM 2851 N N . PHE B 1 68 ? -10.641 -25.062 -12.016 1 98.62 68 PHE B N 1
ATOM 2852 C CA . PHE B 1 68 ? -9.234 -24.766 -11.766 1 98.62 68 PHE B CA 1
ATOM 2853 C C . PHE B 1 68 ? -8.336 -25.875 -12.266 1 98.62 68 PHE B C 1
ATOM 2855 O O .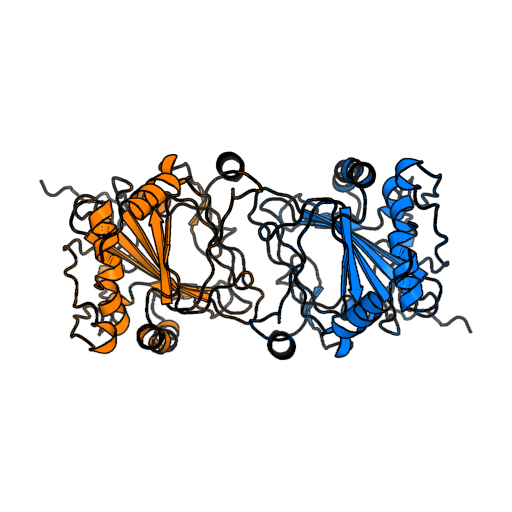 PHE B 1 68 ? -7.184 -25.641 -12.633 1 98.62 68 PHE B O 1
ATOM 2862 N N . ALA B 1 69 ? -8.844 -27.109 -12.297 1 98.69 69 ALA B N 1
ATOM 2863 C CA . ALA B 1 69 ? -8.117 -28.172 -12.977 1 98.69 69 ALA B CA 1
ATOM 2864 C C . ALA B 1 69 ? -7.949 -27.875 -14.461 1 98.69 69 ALA B C 1
ATOM 2866 O O . ALA B 1 69 ? -6.879 -28.094 -15.031 1 98.69 69 ALA B O 1
ATOM 2867 N N . ARG B 1 70 ? -9.008 -27.391 -15.055 1 98.69 70 ARG B N 1
ATOM 2868 C CA . ARG B 1 70 ? -8.938 -27 -16.453 1 98.69 70 ARG B CA 1
ATOM 2869 C C . ARG B 1 70 ? -7.945 -25.859 -16.672 1 98.69 70 ARG B C 1
ATOM 2871 O O . ARG B 1 70 ? -7.148 -25.891 -17.609 1 98.69 70 ARG B O 1
ATOM 2878 N N . LEU B 1 71 ? -7.965 -24.844 -15.789 1 98.75 71 LEU B N 1
ATOM 2879 C CA . LEU B 1 71 ? -7.012 -23.75 -15.883 1 98.75 71 LEU B CA 1
ATOM 2880 C C . LEU B 1 71 ? -5.578 -24.25 -15.766 1 98.75 71 LEU B C 1
ATOM 2882 O O . LEU B 1 71 ? -4.684 -23.781 -16.469 1 98.75 71 LEU B O 1
ATOM 2886 N N . GLY B 1 72 ? -5.379 -25.234 -14.898 1 98.38 72 GLY B N 1
ATOM 2887 C CA . GLY B 1 72 ? -4.051 -25.781 -14.664 1 98.38 72 GLY B CA 1
ATOM 2888 C C . GLY B 1 72 ? -3.465 -26.469 -15.875 1 98.38 72 GLY B C 1
ATOM 2889 O O . GLY B 1 72 ? -2.264 -26.75 -15.922 1 98.38 72 GLY B O 1
ATOM 2890 N N . ARG B 1 73 ? -4.277 -26.75 -16.844 1 98.25 73 ARG B N 1
ATOM 2891 C CA . ARG B 1 73 ? -3.85 -27.438 -18.078 1 98.25 73 ARG B CA 1
ATOM 2892 C C . ARG B 1 73 ? -4.109 -26.562 -19.297 1 98.25 73 ARG B C 1
ATOM 2894 O O . ARG B 1 73 ? -4.117 -27.062 -20.422 1 98.25 73 ARG B O 1
ATOM 2901 N N . HIS B 1 74 ? -4.379 -25.297 -19.078 1 98.38 74 HIS B N 1
ATOM 2902 C CA . HIS B 1 74 ? -4.754 -24.406 -20.172 1 98.38 74 HIS B CA 1
ATOM 2903 C C . HIS B 1 74 ? -3.547 -24.062 -21.031 1 98.38 74 HIS B C 1
ATOM 2905 O O . HIS B 1 74 ? -2.504 -23.656 -20.516 1 98.38 74 HIS B O 1
ATOM 2911 N N . PRO B 1 75 ? -3.66 -24.141 -22.328 1 98.06 75 PRO B N 1
ATOM 2912 C CA . PRO B 1 75 ? -2.496 -23.922 -23.188 1 98.06 75 PRO B CA 1
ATOM 2913 C C . PRO B 1 75 ? -1.97 -22.5 -23.141 1 98.06 75 PRO B C 1
ATOM 2915 O O . PRO B 1 75 ? -0.774 -22.266 -23.344 1 98.06 75 PRO B O 1
ATOM 2918 N N . ARG B 1 76 ? -2.814 -21.469 -22.812 1 97.94 76 ARG B N 1
ATOM 2919 C CA . ARG B 1 76 ? -2.402 -20.062 -22.766 1 97.94 76 ARG B CA 1
ATOM 2920 C C . ARG B 1 76 ? -1.438 -19.812 -21.609 1 97.94 76 ARG B C 1
ATOM 2922 O O . ARG B 1 76 ? -0.734 -18.797 -21.578 1 97.94 76 ARG B O 1
ATOM 2929 N N . MET B 1 77 ? -1.45 -20.719 -20.672 1 97.38 77 MET B N 1
ATOM 2930 C CA . MET B 1 77 ? -0.545 -20.625 -19.531 1 97.38 77 MET B CA 1
ATOM 2931 C C . MET B 1 77 ? 0.675 -21.516 -19.719 1 97.38 77 MET B C 1
ATOM 2933 O O . MET B 1 77 ? 1.809 -21.078 -19.516 1 97.38 77 MET B O 1
ATOM 2937 N N . ILE B 1 78 ? 0.467 -22.75 -20.188 1 98.19 78 ILE B N 1
ATOM 2938 C CA . ILE B 1 78 ? 1.49 -23.797 -20.203 1 98.19 78 ILE B CA 1
ATOM 2939 C C . ILE B 1 78 ? 2.455 -23.547 -21.375 1 98.19 78 ILE B C 1
ATOM 2941 O O . ILE B 1 78 ? 3.674 -23.578 -21.188 1 98.19 78 ILE B O 1
ATOM 2945 N N . GLU B 1 79 ? 1.986 -23.25 -22.484 1 97.81 79 GLU B N 1
ATOM 2946 C CA . GLU B 1 79 ? 2.775 -23.25 -23.703 1 97.81 79 GLU B CA 1
ATOM 2947 C C . GLU B 1 79 ? 3.836 -22.156 -23.688 1 97.81 79 GLU B C 1
ATOM 2949 O O . GLU B 1 79 ? 4.988 -22.391 -24.047 1 97.81 79 GLU B O 1
ATOM 2954 N N . PRO B 1 80 ? 3.451 -20.922 -23.266 1 97.94 80 PRO B N 1
ATOM 2955 C CA . PRO B 1 80 ? 4.504 -19.906 -23.203 1 97.94 80 PRO B CA 1
ATOM 2956 C C . PRO B 1 80 ? 5.652 -20.297 -22.281 1 97.94 80 PRO B C 1
ATOM 2958 O O . PRO B 1 80 ? 6.816 -20.016 -22.594 1 97.94 80 PRO B O 1
ATOM 2961 N N . VAL B 1 81 ? 5.355 -20.906 -21.156 1 98.25 81 VAL B N 1
ATOM 2962 C CA . VAL B 1 81 ? 6.387 -21.328 -20.219 1 98.25 81 VAL B CA 1
ATOM 2963 C C . VAL B 1 81 ? 7.23 -22.438 -20.828 1 98.25 81 VAL B C 1
ATOM 2965 O O . VAL B 1 81 ? 8.461 -22.438 -20.703 1 98.25 81 VAL B O 1
ATOM 2968 N N . GLN B 1 82 ? 6.582 -23.359 -21.438 1 97.81 82 GLN B N 1
ATOM 2969 C CA . GLN B 1 82 ? 7.289 -24.438 -22.141 1 97.81 82 GLN B CA 1
ATOM 2970 C C . GLN B 1 82 ? 8.234 -23.859 -23.203 1 97.81 82 GLN B C 1
ATOM 2972 O O . GLN B 1 82 ? 9.344 -24.359 -23.391 1 97.81 82 GLN B O 1
ATOM 2977 N N . GLN B 1 83 ? 7.75 -22.938 -23.922 1 98 83 GLN B N 1
ATOM 2978 C CA . GLN B 1 83 ? 8.562 -22.281 -24.938 1 98 83 GLN B CA 1
ATOM 2979 C C . GLN B 1 83 ? 9.844 -21.703 -24.328 1 98 83 GLN B C 1
ATOM 2981 O O . GLN B 1 83 ? 10.93 -21.875 -24.875 1 98 83 GLN B O 1
ATOM 2986 N N . VAL B 1 84 ? 9.727 -21.016 -23.219 1 97.81 84 VAL B N 1
ATOM 2987 C CA . VAL B 1 84 ? 10.859 -20.359 -22.578 1 97.81 84 VAL B CA 1
ATOM 2988 C C . VAL B 1 84 ? 11.812 -21.391 -22 1 97.81 84 VAL B C 1
ATOM 2990 O O . VAL B 1 84 ? 13.031 -21.266 -22.141 1 97.81 84 VAL B O 1
ATOM 2993 N N . LEU B 1 85 ? 11.234 -22.453 -21.406 1 97.5 85 LEU B N 1
ATOM 2994 C CA . LEU B 1 85 ? 12.062 -23.406 -20.688 1 97.5 85 LEU B CA 1
ATOM 2995 C C . LEU B 1 85 ? 12.57 -24.5 -21.641 1 97.5 85 LEU B C 1
ATOM 2997 O O . LEU B 1 85 ? 13.555 -25.188 -21.328 1 97.5 85 LEU B O 1
ATOM 3001 N N . GLY B 1 86 ? 11.836 -24.766 -22.719 1 97 86 GLY B N 1
ATOM 3002 C CA . GLY B 1 86 ? 12.297 -25.688 -23.766 1 97 86 GLY B CA 1
ATOM 3003 C C . GLY B 1 86 ? 12.062 -27.141 -23.422 1 97 86 GLY B C 1
ATOM 3004 O O . GLY B 1 86 ? 12.734 -28.031 -23.969 1 97 86 GLY B O 1
ATOM 3005 N N . GLU B 1 87 ? 11.258 -27.469 -22.484 1 96.75 87 GLU B N 1
ATOM 3006 C CA . GLU B 1 87 ? 10.953 -28.844 -22.094 1 96.75 87 GLU B CA 1
ATOM 3007 C C . GLU B 1 87 ? 9.57 -28.953 -21.453 1 96.75 87 GLU B C 1
ATOM 3009 O O . GLU B 1 87 ? 8.977 -27.938 -21.094 1 96.75 87 GLU B O 1
ATOM 3014 N N . PRO B 1 88 ? 9.055 -30.281 -21.297 1 98.19 88 PRO B N 1
ATOM 3015 C CA . PRO B 1 88 ? 7.754 -30.438 -20.641 1 98.19 88 PRO B CA 1
ATOM 3016 C C . PRO B 1 88 ? 7.758 -29.953 -19.188 1 98.19 88 PRO B C 1
ATOM 3018 O O . PRO B 1 88 ? 8.812 -29.906 -18.547 1 98.19 88 PRO B O 1
ATOM 3021 N N . LEU B 1 89 ? 6.574 -29.594 -18.75 1 98.75 89 LEU B N 1
ATOM 3022 C CA . LEU B 1 89 ? 6.426 -29 -17.422 1 98.75 89 LEU B CA 1
ATOM 3023 C C . LEU B 1 89 ? 5.598 -29.906 -16.516 1 98.75 89 LEU B C 1
ATOM 3025 O O . LEU B 1 89 ? 4.734 -30.641 -16.984 1 98.75 89 LEU B O 1
ATOM 3029 N N . TYR B 1 90 ? 5.863 -29.875 -15.273 1 98.62 90 TYR B N 1
ATOM 3030 C CA . TYR B 1 90 ? 4.922 -30.359 -14.273 1 98.62 90 TYR B CA 1
ATOM 3031 C C . TYR B 1 90 ? 4.441 -29.234 -13.375 1 98.62 90 TYR B C 1
ATOM 3033 O O . TYR B 1 90 ? 5.012 -28.141 -13.383 1 98.62 90 TYR B O 1
ATOM 3041 N N . MET B 1 91 ? 3.295 -29.438 -12.703 1 98.75 91 MET B N 1
ATOM 3042 C CA . MET B 1 91 ? 2.758 -28.469 -11.742 1 98.75 91 MET B CA 1
ATOM 3043 C C . MET B 1 91 ? 3.5 -28.562 -10.414 1 98.75 91 MET B C 1
ATOM 3045 O O . MET B 1 91 ? 3.363 -29.531 -9.688 1 98.75 91 MET B O 1
ATOM 3049 N N . HIS B 1 92 ? 4.262 -27.578 -10.125 1 98.62 92 HIS B N 1
ATOM 3050 C CA . HIS B 1 92 ? 4.992 -27.562 -8.859 1 98.62 92 HIS B CA 1
ATOM 3051 C C . HIS B 1 92 ? 4.105 -27.078 -7.719 1 98.62 92 HIS B C 1
ATOM 3053 O O . HIS B 1 92 ? 4.156 -27.625 -6.613 1 98.62 92 HIS B O 1
ATOM 3059 N N . GLN B 1 93 ? 3.367 -26.031 -7.926 1 98.44 93 GLN B N 1
ATOM 3060 C CA . GLN B 1 93 ? 2.5 -25.422 -6.922 1 98.44 93 GLN B CA 1
ATOM 3061 C C . GLN B 1 93 ? 1.308 -24.734 -7.574 1 98.44 93 GLN B C 1
ATOM 3063 O O . GLN B 1 93 ? 1.404 -24.25 -8.711 1 98.44 93 GLN B O 1
ATOM 3068 N N . TYR B 1 94 ? 0.231 -24.75 -6.949 1 98.38 94 TYR B N 1
ATOM 3069 C CA . TYR B 1 94 ? -1.011 -24.125 -7.383 1 98.38 94 TYR B CA 1
ATOM 3070 C C . TYR B 1 94 ? -1.682 -23.391 -6.227 1 98.38 94 TYR B C 1
ATOM 3072 O O . TYR B 1 94 ? -2.061 -24.016 -5.227 1 98.38 94 TYR B O 1
ATOM 3080 N N . LYS B 1 95 ? -1.864 -22.062 -6.398 1 97.69 95 LYS B N 1
ATOM 3081 C CA . LYS B 1 95 ? -2.41 -21.266 -5.301 1 97.69 95 LYS B CA 1
ATOM 3082 C C . LYS B 1 95 ? -3.453 -20.266 -5.805 1 97.69 95 LYS B C 1
ATOM 3084 O O . LYS B 1 95 ? -3.318 -19.719 -6.902 1 97.69 95 LYS B O 1
ATOM 3089 N N . ILE B 1 96 ? -4.438 -20.109 -5.047 1 97.75 96 ILE B N 1
ATOM 3090 C CA . ILE B 1 96 ? -5.344 -18.969 -5.172 1 97.75 96 ILE B CA 1
ATOM 3091 C C . ILE B 1 96 ? -5.141 -18.016 -3.998 1 97.75 96 ILE B C 1
ATOM 3093 O O . ILE B 1 96 ? -5.52 -18.328 -2.865 1 97.75 96 ILE B O 1
ATOM 3097 N N . ASN B 1 97 ? -4.535 -16.891 -4.316 1 95.75 97 ASN B N 1
ATOM 3098 C CA . ASN B 1 97 ? -4.23 -15.906 -3.289 1 95.75 97 ASN B CA 1
ATOM 3099 C C . ASN B 1 97 ? -5.258 -14.773 -3.283 1 95.75 97 ASN B C 1
ATOM 3101 O O . ASN B 1 97 ? -5.66 -14.289 -4.34 1 95.75 97 ASN B O 1
ATOM 3105 N N . GLY B 1 98 ? -5.641 -14.453 -2.084 1 93.19 98 GLY B N 1
ATOM 3106 C CA . GLY B 1 98 ? -6.547 -13.328 -1.95 1 93.19 98 GLY B CA 1
ATOM 3107 C C . GLY B 1 98 ? -5.969 -12.188 -1.125 1 93.19 98 GLY B C 1
ATOM 3108 O O . GLY B 1 98 ? -5.438 -12.414 -0.035 1 93.19 98 GLY B O 1
ATOM 3109 N N . LYS B 1 99 ? -5.93 -11.023 -1.634 1 93.94 99 LYS B N 1
ATOM 3110 C CA . LYS B 1 99 ? -5.887 -9.789 -0.853 1 93.94 99 LYS B CA 1
ATOM 3111 C C . LYS B 1 99 ? -7.281 -9.195 -0.697 1 93.94 99 LYS B C 1
ATOM 3113 O O . LYS B 1 99 ? -7.711 -8.383 -1.521 1 93.94 99 LYS B O 1
ATOM 3118 N N . MET B 1 100 ? -7.875 -9.602 0.365 1 94.06 100 MET B N 1
ATOM 3119 C CA . MET B 1 100 ? -9.281 -9.266 0.534 1 94.06 100 MET B CA 1
ATOM 3120 C C . MET B 1 100 ? -9.453 -7.801 0.923 1 94.06 100 MET B C 1
ATOM 3122 O O . MET B 1 100 ? -8.539 -7.199 1.498 1 94.06 100 MET B O 1
ATOM 3126 N N . ALA B 1 101 ? -10.648 -7.285 0.604 1 96.19 101 ALA B N 1
ATOM 3127 C CA . ALA B 1 101 ? -10.984 -5.895 0.914 1 96.19 101 ALA B CA 1
ATOM 3128 C C . ALA B 1 101 ? -10.695 -5.578 2.379 1 96.19 101 ALA B C 1
ATOM 3130 O O . ALA B 1 101 ? -11.195 -6.258 3.277 1 96.19 101 ALA B O 1
ATOM 3131 N N . PHE B 1 102 ? -9.836 -4.594 2.639 1 93.94 102 PHE B N 1
ATOM 3132 C CA . PHE B 1 102 ? -9.484 -4.02 3.934 1 93.94 102 PHE B CA 1
ATOM 3133 C C . PHE B 1 102 ? -8.703 -5.02 4.773 1 93.94 102 PHE B C 1
ATOM 3135 O O . PHE B 1 102 ? -8.32 -4.723 5.91 1 93.94 102 PHE B O 1
ATOM 3142 N N . GLU B 1 103 ? -8.352 -6.234 4.332 1 87.56 103 GLU B N 1
ATOM 3143 C CA . GLU B 1 103 ? -7.77 -7.281 5.16 1 87.56 103 GLU B CA 1
ATOM 3144 C C . GLU B 1 103 ? -6.457 -7.785 4.566 1 87.56 103 GLU B C 1
ATOM 3146 O O . GLU B 1 103 ? -5.668 -8.438 5.254 1 87.56 103 GLU B O 1
ATOM 3151 N N . GLY B 1 104 ? -6.188 -7.547 3.439 1 87.25 104 GLY B N 1
ATOM 3152 C CA . GLY B 1 104 ? -5.02 -8.133 2.795 1 87.25 104 GLY B CA 1
ATOM 3153 C C . GLY B 1 104 ? -3.709 -7.566 3.299 1 87.25 104 GLY B C 1
ATOM 3154 O O . GLY B 1 104 ? -3.42 -6.383 3.096 1 87.25 104 GLY B O 1
ATOM 3155 N N . ASP B 1 105 ? -2.863 -8.43 3.824 1 87.5 105 ASP B N 1
ATOM 3156 C CA . ASP B 1 105 ? -1.608 -7.992 4.426 1 87.5 105 ASP B CA 1
ATOM 3157 C C . ASP B 1 105 ? -0.479 -7.988 3.398 1 87.5 105 ASP B C 1
ATOM 3159 O O . ASP B 1 105 ? -0.655 -8.461 2.271 1 87.5 105 ASP B O 1
ATOM 3163 N N . VAL B 1 106 ? 0.659 -7.57 3.812 1 90.56 106 VAL B N 1
ATOM 3164 C CA . VAL B 1 106 ? 1.852 -7.363 2.998 1 90.56 106 VAL B CA 1
ATOM 3165 C C . VAL B 1 106 ? 2.477 -8.711 2.641 1 90.56 106 VAL B C 1
ATOM 3167 O O . VAL B 1 106 ? 2.49 -9.633 3.459 1 90.56 106 VAL B O 1
ATOM 3170 N N . TRP B 1 107 ? 2.945 -8.852 1.398 1 92.31 107 TRP B N 1
ATOM 3171 C CA . TRP B 1 107 ? 3.975 -9.812 0.997 1 92.31 107 TRP B CA 1
ATOM 3172 C C . TRP B 1 107 ? 5.316 -9.117 0.804 1 92.31 107 TRP B C 1
ATOM 3174 O O . TRP B 1 107 ? 5.465 -8.266 -0.082 1 92.31 107 TRP B O 1
ATOM 3184 N N . GLN B 1 108 ? 6.223 -9.492 1.647 1 94.38 108 GLN B N 1
ATOM 3185 C CA . GLN B 1 108 ? 7.539 -8.859 1.601 1 94.38 108 GLN B CA 1
ATOM 3186 C C . GLN B 1 108 ? 8.289 -9.25 0.33 1 94.38 108 GLN B C 1
ATOM 3188 O O . GLN B 1 108 ? 7.93 -10.219 -0.338 1 94.38 108 GLN B O 1
ATOM 3193 N N . TRP B 1 109 ? 9.32 -8.453 0.032 1 97.19 109 TRP B N 1
ATOM 3194 C CA . TRP B 1 109 ? 10.148 -8.727 -1.137 1 97.19 109 TRP B CA 1
ATOM 3195 C C . TRP B 1 109 ? 10.766 -10.117 -1.051 1 97.19 109 TRP B C 1
ATOM 3197 O O . TRP B 1 109 ? 11.453 -10.445 -0.079 1 97.19 109 TRP B O 1
ATOM 3207 N N . HIS B 1 110 ? 10.516 -10.883 -2.113 1 97.38 110 HIS B N 1
ATOM 3208 C CA . HIS B 1 110 ? 11.008 -12.258 -2.119 1 97.38 110 HIS B CA 1
ATOM 3209 C C . HIS B 1 110 ? 11.133 -12.797 -3.543 1 97.38 110 HIS B C 1
ATOM 3211 O O . HIS B 1 110 ? 10.68 -12.148 -4.492 1 97.38 110 HIS B O 1
ATOM 3217 N N . GLN B 1 111 ? 11.859 -13.875 -3.689 1 98 111 GLN B N 1
ATOM 3218 C CA . GLN B 1 111 ? 11.867 -14.742 -4.863 1 98 111 GLN B CA 1
ATOM 3219 C C . GLN B 1 111 ? 11.164 -16.062 -4.582 1 98 111 GLN B C 1
ATOM 3221 O O . GLN B 1 111 ? 11.328 -16.641 -3.508 1 98 111 GLN B O 1
ATOM 3226 N N . ASP B 1 112 ? 10.375 -16.453 -5.516 1 97.69 112 ASP B N 1
ATOM 3227 C CA . ASP B 1 112 ? 9.742 -17.75 -5.32 1 97.69 112 ASP B CA 1
ATOM 3228 C C . ASP B 1 112 ? 10.773 -18.875 -5.359 1 97.69 112 ASP B C 1
ATOM 3230 O O . ASP B 1 112 ? 10.703 -19.828 -4.574 1 97.69 112 ASP B O 1
ATOM 3234 N N . TYR B 1 113 ? 11.727 -18.797 -6.234 1 98 113 TYR B N 1
ATOM 3235 C CA . TYR B 1 113 ? 12.727 -19.859 -6.336 1 98 113 TYR B CA 1
ATOM 3236 C C . TYR B 1 113 ? 13.5 -20.016 -5.031 1 98 113 TYR B C 1
ATOM 3238 O O . TYR B 1 113 ? 13.875 -21.125 -4.648 1 98 113 TYR B O 1
ATOM 3246 N N . GLY B 1 114 ? 13.781 -18.844 -4.422 1 96.06 114 GLY B N 1
ATOM 3247 C CA . GLY B 1 114 ? 14.453 -18.922 -3.135 1 96.06 114 GLY B CA 1
ATOM 3248 C C . GLY B 1 114 ? 13.789 -19.891 -2.176 1 96.06 114 GLY B C 1
ATOM 3249 O O . GLY B 1 114 ? 14.469 -20.688 -1.52 1 96.06 114 GLY B O 1
ATOM 3250 N N . THR B 1 115 ? 12.539 -19.828 -2.119 1 94.81 115 THR B N 1
ATOM 3251 C CA . THR B 1 115 ? 11.773 -20.75 -1.277 1 94.81 115 THR B CA 1
ATOM 3252 C C . THR B 1 115 ? 11.883 -22.172 -1.794 1 94.81 115 THR B C 1
ATOM 3254 O O . THR B 1 115 ? 12.086 -23.109 -1.014 1 94.81 115 THR B O 1
ATOM 3257 N N . TRP B 1 116 ? 11.758 -22.391 -3.117 1 97.44 116 TRP B N 1
ATOM 3258 C CA . TRP B 1 116 ? 11.766 -23.719 -3.717 1 97.44 116 TRP B CA 1
ATOM 3259 C C . TRP B 1 116 ? 13.141 -24.375 -3.568 1 97.44 116 TRP B C 1
ATOM 3261 O O . TRP B 1 116 ? 13.234 -25.594 -3.4 1 97.44 116 TRP B O 1
ATOM 3271 N N . LEU B 1 117 ? 14.141 -23.547 -3.637 1 96.94 117 LEU B N 1
ATOM 3272 C CA . LEU B 1 117 ? 15.492 -24.031 -3.383 1 96.94 117 LEU B CA 1
ATOM 3273 C C . LEU B 1 117 ? 15.664 -24.438 -1.922 1 96.94 117 LEU B C 1
ATOM 3275 O O . LEU B 1 117 ? 16.047 -25.578 -1.624 1 96.94 117 LEU B O 1
ATOM 3279 N N . ASN B 1 118 ? 15.328 -23.531 -1.015 1 95 118 ASN B N 1
ATOM 3280 C CA . ASN B 1 118 ? 15.609 -23.719 0.405 1 95 118 ASN B CA 1
ATOM 3281 C C . ASN B 1 118 ? 14.719 -24.797 1.022 1 95 118 ASN B C 1
ATOM 3283 O O . ASN B 1 118 ? 15.164 -25.547 1.88 1 95 118 ASN B O 1
ATOM 3287 N N . ASP B 1 119 ? 13.523 -24.859 0.571 1 95.25 119 ASP B N 1
ATOM 3288 C CA . ASP B 1 119 ? 12.57 -25.75 1.23 1 95.25 119 ASP B CA 1
ATOM 3289 C C . ASP B 1 119 ? 12.461 -27.078 0.49 1 95.25 119 ASP B C 1
ATOM 3291 O O . ASP B 1 119 ? 12.273 -28.125 1.111 1 95.25 119 ASP B O 1
ATOM 3295 N N . ASP B 1 120 ? 12.617 -27.094 -0.851 1 96.12 120 ASP B N 1
ATOM 3296 C CA . ASP B 1 120 ? 12.273 -28.297 -1.61 1 96.12 120 ASP B CA 1
ATOM 3297 C C . ASP B 1 120 ? 13.469 -28.797 -2.422 1 96.12 120 ASP B C 1
ATOM 3299 O O . ASP B 1 120 ? 13.359 -29.781 -3.156 1 96.12 120 ASP B O 1
ATOM 3303 N N . LEU B 1 121 ? 14.531 -28.141 -2.34 1 97.5 121 LEU B N 1
ATOM 3304 C CA . LEU B 1 121 ? 15.773 -28.484 -3.033 1 97.5 121 LEU B CA 1
ATOM 3305 C C . LEU B 1 121 ? 15.547 -28.578 -4.539 1 97.5 121 LEU B C 1
ATOM 3307 O O . LEU B 1 121 ? 16 -29.516 -5.188 1 97.5 121 LEU B O 1
ATOM 3311 N N . MET B 1 122 ? 14.719 -27.703 -5.051 1 97.94 122 MET B N 1
ATOM 3312 C CA . MET B 1 122 ? 14.656 -27.562 -6.504 1 97.94 122 MET B CA 1
ATOM 3313 C C . MET B 1 122 ? 16.031 -27.219 -7.078 1 97.94 122 MET B C 1
ATOM 3315 O O . MET B 1 122 ? 16.641 -26.219 -6.676 1 97.94 122 MET B O 1
ATOM 3319 N N . PRO B 1 123 ? 16.531 -27.875 -8.039 1 97.69 123 PRO B N 1
ATOM 3320 C CA . PRO B 1 123 ? 17.938 -27.781 -8.406 1 97.69 123 PRO B CA 1
ATOM 3321 C C . PRO B 1 123 ? 18.297 -26.453 -9.062 1 97.69 123 PRO B C 1
ATOM 3323 O O . PRO B 1 123 ? 19.344 -25.859 -8.758 1 97.69 123 PRO B O 1
ATOM 3326 N N . GLU B 1 124 ? 17.516 -25.984 -10 1 98.06 124 GLU B N 1
ATOM 3327 C CA . GLU B 1 124 ? 17.766 -24.781 -10.789 1 98.06 124 GLU B CA 1
ATOM 3328 C C . GLU B 1 124 ? 16.516 -23.906 -10.883 1 98.06 124 GLU B C 1
ATOM 3330 O O . GLU B 1 124 ? 15.406 -24.375 -10.664 1 98.06 124 GLU B O 1
ATOM 3335 N N . PRO B 1 125 ? 16.734 -22.609 -11.172 1 98.25 125 PRO B N 1
ATOM 3336 C CA . PRO B 1 125 ? 15.562 -21.75 -11.375 1 98.25 125 PRO B CA 1
ATOM 3337 C C . PRO B 1 125 ? 14.93 -21.953 -12.75 1 98.25 125 PRO B C 1
ATOM 3339 O O . PRO B 1 125 ? 14.734 -20.969 -13.492 1 98.25 125 PRO B O 1
ATOM 3342 N N . ARG B 1 126 ? 14.609 -23.141 -13.07 1 98.12 126 ARG B N 1
ATOM 3343 C CA . ARG B 1 126 ? 13.922 -23.516 -14.297 1 98.12 126 ARG B CA 1
ATOM 3344 C C . ARG B 1 126 ? 12.438 -23.766 -14.039 1 98.12 126 ARG B C 1
ATOM 3346 O O . ARG B 1 126 ? 11.906 -24.812 -14.406 1 98.12 126 ARG B O 1
ATOM 3353 N N . ALA B 1 127 ? 11.883 -22.828 -13.375 1 98.12 127 ALA B N 1
ATOM 3354 C CA . ALA B 1 127 ? 10.461 -22.734 -13.055 1 98.12 127 ALA B CA 1
ATOM 3355 C C . ALA B 1 127 ? 9.945 -21.312 -13.227 1 98.12 127 ALA B C 1
ATOM 3357 O O . ALA B 1 127 ? 10.719 -20.344 -13.156 1 98.12 127 ALA B O 1
ATOM 3358 N N . MET B 1 128 ? 8.734 -21.203 -13.594 1 97.75 128 MET B N 1
ATOM 3359 C CA . MET B 1 128 ? 8.07 -19.938 -13.852 1 97.75 128 MET B CA 1
ATOM 3360 C C . MET B 1 128 ? 6.746 -19.844 -13.102 1 97.75 128 MET B C 1
ATOM 3362 O O . MET B 1 128 ? 6.152 -20.875 -12.758 1 97.75 128 MET B O 1
ATOM 3366 N N . ASN B 1 129 ? 6.371 -18.594 -12.836 1 98.19 129 ASN B N 1
ATOM 3367 C CA . ASN B 1 129 ? 5.043 -18.344 -12.281 1 98.19 129 ASN B CA 1
ATOM 3368 C C . ASN B 1 129 ? 4.105 -17.734 -13.32 1 98.19 129 ASN B C 1
ATOM 3370 O O . ASN B 1 129 ? 4.527 -16.906 -14.133 1 98.19 129 ASN B O 1
ATOM 3374 N N . ILE B 1 130 ? 2.93 -18.156 -13.266 1 98.44 130 ILE B N 1
ATOM 3375 C CA . ILE B 1 130 ? 1.816 -17.5 -13.945 1 98.44 130 ILE B CA 1
ATOM 3376 C C . ILE B 1 130 ? 0.795 -17.016 -12.922 1 98.44 130 ILE B C 1
ATOM 3378 O O . ILE B 1 130 ? 0.396 -17.766 -12.031 1 98.44 130 ILE B O 1
ATOM 3382 N N . ALA B 1 131 ? 0.415 -15.797 -13.055 1 98.69 131 ALA B N 1
ATOM 3383 C CA . ALA B 1 131 ? -0.683 -15.242 -12.266 1 98.69 131 ALA B CA 1
ATOM 3384 C C . ALA B 1 131 ? -1.854 -14.844 -13.156 1 98.69 131 ALA B C 1
ATOM 3386 O O . ALA B 1 131 ? -1.668 -14.156 -14.164 1 98.69 131 ALA B O 1
ATOM 3387 N N . VAL B 1 132 ? -3.016 -15.258 -12.828 1 98.81 132 VAL B N 1
ATOM 3388 C CA . VAL B 1 132 ? -4.23 -14.828 -13.516 1 98.81 132 VAL B CA 1
ATOM 3389 C C . VAL B 1 132 ? -5.117 -14.039 -12.555 1 98.81 132 VAL B C 1
ATOM 3391 O O . VAL B 1 132 ? -5.473 -14.539 -11.484 1 98.81 132 VAL B O 1
ATOM 3394 N N . PHE B 1 133 ? -5.457 -12.82 -13 1 98.81 133 PHE B N 1
ATOM 3395 C CA . PHE B 1 133 ? -6.332 -11.984 -12.188 1 98.81 133 PHE B CA 1
ATOM 3396 C C . PHE B 1 133 ? -7.762 -12.508 -12.211 1 98.81 133 PHE B C 1
ATOM 3398 O O . PHE B 1 133 ? -8.352 -12.656 -13.281 1 98.81 133 PHE B O 1
ATOM 3405 N N . LEU B 1 134 ? -8.305 -12.797 -11.047 1 98.75 134 LEU B N 1
ATOM 3406 C CA . LEU B 1 134 ? -9.727 -13.133 -10.969 1 98.75 134 LEU B CA 1
ATOM 3407 C C . LEU B 1 134 ? -10.562 -11.891 -10.664 1 98.75 134 LEU B C 1
ATOM 3409 O O . LEU B 1 134 ? -11.766 -11.875 -10.93 1 98.75 134 LEU B O 1
ATOM 3413 N N . ASP B 1 135 ? -9.977 -10.898 -10.07 1 98.38 135 ASP B N 1
ATOM 3414 C CA . ASP B 1 135 ? -10.531 -9.562 -9.859 1 98.38 135 ASP B CA 1
ATOM 3415 C C . ASP B 1 135 ? -9.773 -8.516 -10.672 1 98.38 135 ASP B C 1
ATOM 3417 O O . ASP B 1 135 ? -8.648 -8.766 -11.117 1 98.38 135 ASP B O 1
ATOM 3421 N N . ASP B 1 136 ? -10.5 -7.367 -10.898 1 98.25 136 ASP B N 1
ATOM 3422 C CA . ASP B 1 136 ? -9.734 -6.223 -11.383 1 98.25 136 ASP B CA 1
ATOM 3423 C C . ASP B 1 136 ? -8.602 -5.867 -10.422 1 98.25 136 ASP B C 1
ATOM 3425 O O . ASP B 1 136 ? -8.781 -5.922 -9.203 1 98.25 136 ASP B O 1
ATOM 3429 N N . VAL B 1 137 ? -7.461 -5.594 -10.961 1 98.25 137 VAL B N 1
ATOM 3430 C CA . VAL B 1 137 ? -6.328 -5.137 -10.164 1 98.25 137 VAL B CA 1
ATOM 3431 C C . VAL B 1 137 ? -6.051 -3.664 -10.453 1 98.25 137 VAL B C 1
ATOM 3433 O O . VAL B 1 137 ? -5.895 -3.271 -11.609 1 98.25 137 VAL B O 1
ATOM 3436 N N . ASN B 1 138 ? -6.137 -2.865 -9.461 1 97.31 138 ASN B N 1
ATOM 3437 C CA . ASN B 1 138 ? -5.844 -1.439 -9.57 1 97.31 138 ASN B CA 1
ATOM 3438 C C . ASN B 1 138 ? -4.793 -1.005 -8.547 1 97.31 138 ASN B C 1
ATOM 3440 O O . ASN B 1 138 ? -4.266 -1.831 -7.801 1 97.31 138 ASN B O 1
ATOM 3444 N N . ALA B 1 139 ? -4.469 0.227 -8.531 1 96.5 139 ALA B N 1
ATOM 3445 C CA . ALA B 1 139 ? -3.346 0.734 -7.75 1 96.5 139 ALA B CA 1
ATOM 3446 C C . ALA B 1 139 ? -3.627 0.625 -6.254 1 96.5 139 ALA B C 1
ATOM 3448 O O . ALA B 1 139 ? -2.709 0.721 -5.434 1 96.5 139 ALA B O 1
ATOM 3449 N N . PHE B 1 140 ? -4.863 0.396 -5.879 1 97.56 140 PHE B N 1
ATOM 3450 C CA . PHE B 1 140 ? -5.234 0.597 -4.484 1 97.56 140 PHE B CA 1
ATOM 3451 C C . PHE B 1 140 ? -5.535 -0.735 -3.807 1 97.56 140 PHE B C 1
ATOM 3453 O O . PHE B 1 140 ? -5.68 -0.796 -2.584 1 97.56 140 PHE B O 1
ATOM 3460 N N . ASN B 1 141 ? -5.645 -1.816 -4.562 1 97.31 141 ASN B N 1
ATOM 3461 C CA . ASN B 1 141 ? -6.066 -3.057 -3.922 1 97.31 141 ASN B CA 1
ATOM 3462 C C . ASN B 1 141 ? -4.91 -4.047 -3.803 1 97.31 141 ASN B C 1
ATOM 3464 O O . ASN B 1 141 ? -5.117 -5.262 -3.873 1 97.31 141 ASN B O 1
ATOM 3468 N N . GLY B 1 142 ? -3.684 -3.549 -3.707 1 96.31 142 GLY B N 1
ATOM 3469 C CA . GLY B 1 142 ? -2.521 -4.344 -3.35 1 96.31 142 GLY B CA 1
ATOM 3470 C C . GLY B 1 142 ? -1.932 -5.102 -4.523 1 96.31 142 GLY B C 1
ATOM 3471 O O . GLY B 1 142 ? -1.668 -6.301 -4.426 1 96.31 142 GLY B O 1
ATOM 3472 N N . PRO B 1 143 ? -1.669 -4.449 -5.609 1 97.75 143 PRO B N 1
ATOM 3473 C CA . PRO B 1 143 ? -1.111 -5.145 -6.773 1 97.75 143 PRO B CA 1
ATOM 3474 C C . PRO B 1 143 ? 0.306 -5.656 -6.531 1 97.75 143 PRO B C 1
ATOM 3476 O O . PRO B 1 143 ? 1.023 -5.121 -5.68 1 97.75 143 PRO B O 1
ATOM 3479 N N . LEU B 1 144 ? 0.727 -6.664 -7.277 1 98.12 144 LEU B N 1
ATOM 3480 C CA . LEU B 1 144 ? 2.111 -7.121 -7.266 1 98.12 144 LEU B CA 1
ATOM 3481 C C . LEU B 1 144 ? 3.053 -6.02 -7.734 1 98.12 144 LEU B C 1
ATOM 3483 O O . LEU B 1 144 ? 2.736 -5.285 -8.68 1 98.12 144 LEU B O 1
ATOM 3487 N N . MET B 1 145 ? 4.117 -5.949 -7.074 1 98.56 145 MET B N 1
ATOM 3488 C CA . MET B 1 145 ? 5.223 -5.082 -7.465 1 98.56 145 MET B CA 1
ATOM 3489 C C . MET B 1 145 ? 6.434 -5.898 -7.895 1 98.56 145 MET B C 1
ATOM 3491 O O . MET B 1 145 ? 6.746 -6.922 -7.281 1 98.56 145 MET B O 1
ATOM 3495 N N . PHE B 1 146 ? 7.113 -5.445 -8.922 1 98.88 146 PHE B N 1
ATOM 3496 C CA . PHE B 1 146 ? 8.289 -6.133 -9.438 1 98.88 146 PHE B CA 1
ATOM 3497 C C . PHE B 1 146 ? 9.477 -5.18 -9.516 1 98.88 146 PHE B C 1
ATOM 3499 O O . PHE B 1 146 ? 9.305 -3.975 -9.695 1 98.88 146 PHE B O 1
ATOM 3506 N N . ILE B 1 147 ? 10.633 -5.691 -9.383 1 98.94 147 ILE B N 1
ATOM 3507 C CA . ILE B 1 147 ? 11.859 -5.02 -9.789 1 98.94 147 ILE B CA 1
ATOM 3508 C C . ILE B 1 147 ? 12.336 -5.578 -11.133 1 98.94 147 ILE B C 1
ATOM 3510 O O . ILE B 1 147 ? 12.961 -6.637 -11.18 1 98.94 147 ILE B O 1
ATOM 3514 N N . PRO B 1 148 ? 12.039 -4.832 -12.219 1 98.88 148 PRO B N 1
ATOM 3515 C CA . PRO B 1 148 ? 12.383 -5.383 -13.531 1 98.88 148 PRO B CA 1
ATOM 3516 C C . PRO B 1 148 ? 13.859 -5.754 -13.648 1 98.88 148 PRO B C 1
ATOM 3518 O O . PRO B 1 148 ? 14.727 -4.992 -13.211 1 98.88 148 PRO B O 1
ATOM 3521 N N . GLY B 1 149 ? 14.086 -6.93 -14.227 1 98.75 149 GLY B N 1
ATOM 3522 C CA . GLY B 1 149 ? 15.438 -7.367 -14.508 1 98.75 149 GLY B CA 1
ATOM 3523 C C . GLY B 1 149 ? 16.125 -8.008 -13.312 1 98.75 149 GLY B C 1
ATOM 3524 O O . GLY B 1 149 ? 17.219 -8.555 -13.438 1 98.75 149 GLY B O 1
ATOM 3525 N N . SER B 1 150 ? 15.484 -8 -12.172 1 98.75 150 SER B N 1
ATOM 3526 C CA . SER B 1 150 ? 16.125 -8.508 -10.961 1 98.75 150 SER B CA 1
ATOM 3527 C C . SER B 1 150 ? 16.391 -10 -11.062 1 98.75 150 SER B C 1
ATOM 3529 O O . SER B 1 150 ? 17.25 -10.539 -10.359 1 98.75 150 SER B O 1
ATOM 3531 N N . HIS B 1 151 ? 15.688 -10.711 -11.906 1 98.5 151 HIS B N 1
ATOM 3532 C CA . HIS B 1 151 ? 15.883 -12.148 -12.07 1 98.5 151 HIS B CA 1
ATOM 3533 C C . HIS B 1 151 ? 17.281 -12.453 -12.578 1 98.5 151 HIS B C 1
ATOM 3535 O O . HIS B 1 151 ? 17.781 -13.57 -12.398 1 98.5 151 HIS B O 1
ATOM 3541 N N . ARG B 1 152 ? 17.906 -11.508 -13.219 1 97.81 152 ARG B N 1
ATOM 3542 C CA . ARG B 1 152 ? 19.219 -11.727 -13.82 1 97.81 152 ARG B CA 1
ATOM 3543 C C . ARG B 1 152 ? 20.297 -11.867 -12.758 1 97.81 152 ARG B C 1
ATOM 3545 O O . ARG B 1 152 ? 21.406 -12.32 -13.039 1 97.81 152 ARG B O 1
ATOM 3552 N N . LYS B 1 153 ? 20 -11.469 -11.555 1 97 153 LYS B N 1
ATOM 3553 C CA . LYS B 1 153 ? 20.922 -11.656 -10.43 1 97 153 LYS B CA 1
ATOM 3554 C C . LYS B 1 153 ? 20.953 -13.117 -10 1 97 153 LYS B C 1
ATOM 3556 O O . LYS B 1 153 ? 21.828 -13.516 -9.227 1 97 153 LYS B O 1
ATOM 3561 N N . GLY B 1 154 ? 20.031 -13.93 -10.5 1 97.56 154 GLY B N 1
ATOM 3562 C CA . GLY B 1 154 ? 19.891 -15.289 -10 1 97.56 154 GLY B CA 1
ATOM 3563 C C . GLY B 1 154 ? 19.297 -15.352 -8.602 1 97.56 154 GLY B C 1
ATOM 3564 O O . GLY B 1 154 ? 18.562 -14.445 -8.203 1 97.56 154 GLY B O 1
ATOM 3565 N N . VAL B 1 155 ? 19.438 -16.484 -7.98 1 97.19 155 VAL B N 1
ATOM 3566 C CA . VAL B 1 155 ? 18.938 -16.641 -6.617 1 97.19 155 VAL B CA 1
ATOM 3567 C C . VAL B 1 155 ? 19.781 -15.797 -5.656 1 97.19 155 VAL B C 1
ATOM 3569 O O . VAL B 1 155 ? 21 -15.734 -5.785 1 97.19 155 VAL B O 1
ATOM 3572 N N . VAL B 1 156 ? 19.109 -15.078 -4.844 1 97 156 VAL B N 1
ATOM 3573 C CA . VAL B 1 156 ? 19.797 -14.219 -3.887 1 97 156 VAL B CA 1
ATOM 3574 C C . VAL B 1 156 ? 19.594 -14.766 -2.473 1 97 156 VAL B C 1
ATOM 3576 O O . VAL B 1 156 ? 18.703 -15.57 -2.227 1 97 156 VAL B O 1
ATOM 3579 N N . ASP B 1 157 ? 20.469 -14.289 -1.598 1 94.5 157 ASP B N 1
ATOM 3580 C CA . ASP B 1 157 ? 20.359 -14.703 -0.202 1 94.5 157 ASP B CA 1
ATOM 3581 C C . ASP B 1 157 ? 19.047 -14.203 0.41 1 94.5 157 ASP B C 1
ATOM 3583 O O . ASP B 1 157 ? 18.625 -13.07 0.157 1 94.5 157 ASP B O 1
ATOM 3587 N N . ALA B 1 158 ? 18.406 -15.094 1.103 1 93.19 158 ALA B N 1
ATOM 3588 C CA . ALA B 1 158 ? 17.156 -14.758 1.771 1 93.19 158 ALA B CA 1
ATOM 3589 C C . ALA B 1 158 ? 17.141 -15.258 3.213 1 93.19 158 ALA B C 1
ATOM 3591 O O . ALA B 1 158 ? 17.922 -16.156 3.566 1 93.19 158 ALA B O 1
ATOM 3592 N N . LYS B 1 159 ? 16.422 -14.562 4.031 1 90.62 159 LYS B N 1
ATOM 3593 C CA . LYS B 1 159 ? 16.219 -14.969 5.418 1 90.62 159 LYS B CA 1
ATOM 3594 C C . LYS B 1 159 ? 14.773 -15.375 5.664 1 90.62 159 LYS B C 1
ATOM 3596 O O . LYS B 1 159 ? 13.844 -14.758 5.133 1 90.62 159 LYS B O 1
ATOM 3601 N N . HIS B 1 160 ? 14.664 -16.359 6.523 1 87.56 160 HIS B N 1
ATOM 3602 C CA . HIS B 1 160 ? 13.32 -16.844 6.848 1 87.56 160 HIS B CA 1
ATOM 3603 C C . HIS B 1 160 ? 12.625 -15.906 7.824 1 87.56 160 HIS B C 1
ATOM 3605 O O . HIS B 1 160 ? 12.961 -15.875 9.016 1 87.56 160 HIS B O 1
ATOM 3611 N N . ASP B 1 161 ? 11.672 -15.227 7.336 1 80.81 161 ASP B N 1
ATOM 3612 C CA . ASP B 1 161 ? 10.93 -14.266 8.148 1 80.81 161 ASP B CA 1
ATOM 3613 C C . ASP B 1 161 ? 9.68 -14.906 8.75 1 80.81 161 ASP B C 1
ATOM 3615 O O . ASP B 1 161 ? 8.758 -15.289 8.016 1 80.81 161 ASP B O 1
ATOM 3619 N N . LEU B 1 162 ? 9.586 -14.953 10.047 1 73.56 162 LEU B N 1
ATOM 3620 C CA . LEU B 1 162 ? 8.484 -15.602 10.758 1 73.56 162 LEU B CA 1
ATOM 3621 C C . LEU B 1 162 ? 7.645 -14.578 11.508 1 73.56 162 LEU B C 1
ATOM 3623 O O . LEU B 1 162 ? 6.609 -14.922 12.078 1 73.56 162 LEU B O 1
ATOM 3627 N N . THR B 1 163 ? 8.023 -13.344 11.508 1 66.81 163 THR B N 1
ATOM 3628 C CA . THR B 1 163 ? 7.414 -12.391 12.422 1 66.81 163 THR B CA 1
ATOM 3629 C C . THR B 1 163 ? 6.703 -11.281 11.656 1 66.81 163 THR B C 1
ATOM 3631 O O . THR B 1 163 ? 5.598 -10.875 12.031 1 66.81 163 THR B O 1
ATOM 3634 N N . THR B 1 164 ? 7.344 -10.867 10.688 1 60.28 164 THR B N 1
ATOM 3635 C CA . THR B 1 164 ? 6.828 -9.656 10.055 1 60.28 164 THR B CA 1
ATOM 3636 C C . THR B 1 164 ? 5.781 -9.992 9 1 60.28 164 THR B C 1
ATOM 3638 O O . THR B 1 164 ? 5.129 -9.094 8.461 1 60.28 164 THR B O 1
ATOM 3641 N N . THR B 1 165 ? 5.676 -11.281 8.742 1 63.31 165 THR B N 1
ATOM 3642 C CA . THR B 1 165 ? 4.719 -11.711 7.73 1 63.31 165 THR B CA 1
ATOM 3643 C C . THR B 1 165 ? 3.682 -12.656 8.336 1 63.31 165 THR B C 1
ATOM 3645 O O . THR B 1 165 ? 3.982 -13.398 9.273 1 63.31 165 THR B O 1
ATOM 3648 N N . SER B 1 166 ? 2.512 -12.508 7.926 1 61.97 166 SER B N 1
ATOM 3649 C CA . SER B 1 166 ? 1.467 -13.422 8.383 1 61.97 166 SER B CA 1
ATOM 3650 C C . SER B 1 166 ? 1.718 -14.844 7.898 1 61.97 166 SER B C 1
ATOM 3652 O O . SER B 1 166 ? 1.077 -15.789 8.367 1 61.97 166 SER B O 1
ATOM 3654 N N . TYR B 1 167 ? 2.637 -15.07 6.996 1 69.12 167 TYR B N 1
ATOM 3655 C CA . TYR B 1 167 ? 3.035 -16.344 6.406 1 69.12 167 TYR B CA 1
ATOM 3656 C C . TYR B 1 167 ? 4.555 -16.453 6.332 1 69.12 167 TYR B C 1
ATOM 3658 O O . TYR B 1 167 ? 5.238 -15.5 5.961 1 69.12 167 TYR B O 1
ATOM 3666 N N . PRO B 1 168 ? 5.07 -17.625 6.816 1 78.25 168 PRO B N 1
ATOM 3667 C CA . PRO B 1 168 ? 6.52 -17.797 6.68 1 78.25 168 PRO B CA 1
ATOM 3668 C C . PRO B 1 168 ? 7.008 -17.578 5.25 1 78.25 168 PRO B C 1
ATOM 3670 O O . PRO B 1 168 ? 6.441 -18.141 4.309 1 78.25 168 PRO B O 1
ATOM 3673 N N . LEU B 1 169 ? 7.949 -16.75 5.117 1 86.56 169 LEU B N 1
ATOM 3674 C CA . LEU B 1 169 ? 8.422 -16.344 3.795 1 86.56 169 LEU B CA 1
ATOM 3675 C C . LEU B 1 169 ? 9.93 -16.094 3.812 1 86.56 169 LEU B C 1
ATOM 3677 O O . LEU B 1 169 ? 10.453 -15.5 4.758 1 86.56 169 LEU B O 1
ATOM 3681 N N . TRP B 1 170 ? 10.602 -16.656 2.879 1 93.31 170 TRP B N 1
ATOM 3682 C CA . TRP B 1 170 ? 12 -16.266 2.668 1 93.31 170 TRP B CA 1
ATOM 3683 C C . TRP B 1 170 ? 12.094 -14.875 2.045 1 93.31 170 TRP B C 1
ATOM 3685 O O . TRP B 1 170 ? 11.719 -14.688 0.885 1 93.31 170 TRP B O 1
ATOM 3695 N N . THR B 1 171 ? 12.602 -13.914 2.844 1 94.56 171 THR B N 1
ATOM 3696 C CA . THR B 1 171 ? 12.602 -12.531 2.398 1 94.56 171 THR B CA 1
ATOM 3697 C C . THR B 1 171 ? 14.023 -12.055 2.104 1 94.56 171 THR B C 1
ATOM 3699 O O . THR B 1 171 ? 14.992 -12.633 2.604 1 94.56 171 THR B O 1
ATOM 3702 N N . VAL B 1 172 ? 14.094 -11.125 1.261 1 96.25 172 VAL B N 1
ATOM 3703 C CA . VAL B 1 172 ? 15.383 -10.594 0.81 1 96.25 172 VAL B CA 1
ATOM 3704 C C . VAL B 1 172 ? 15.727 -9.328 1.589 1 96.25 172 VAL B C 1
ATOM 3706 O O . VAL B 1 172 ? 14.844 -8.531 1.907 1 96.25 172 VAL B O 1
ATOM 3709 N N . ASP B 1 173 ? 17 -9.141 1.777 1 95.25 173 ASP B N 1
ATOM 3710 C CA . ASP B 1 173 ? 17.5 -8.023 2.568 1 95.25 173 ASP B CA 1
ATOM 3711 C C . ASP B 1 173 ? 17.141 -6.688 1.912 1 95.25 173 ASP B C 1
ATOM 3713 O O . ASP B 1 173 ? 17.25 -6.543 0.691 1 95.25 173 ASP B O 1
ATOM 3717 N N . HIS B 1 174 ? 16.906 -5.684 2.736 1 96.19 174 HIS B N 1
ATOM 3718 C CA . HIS B 1 174 ? 16.484 -4.367 2.26 1 96.19 174 HIS B CA 1
ATOM 3719 C C . HIS B 1 174 ? 17.609 -3.691 1.478 1 96.19 174 HIS B C 1
ATOM 3721 O O . HIS B 1 174 ? 17.359 -2.984 0.5 1 96.19 174 HIS B O 1
ATOM 3727 N N . ALA B 1 175 ? 18.812 -3.889 1.896 1 97.5 175 ALA B N 1
ATOM 3728 C CA . ALA B 1 175 ? 19.938 -3.266 1.214 1 97.5 175 ALA B CA 1
ATOM 3729 C C . ALA B 1 175 ? 20.047 -3.746 -0.23 1 97.5 175 ALA B C 1
ATOM 3731 O O . ALA B 1 175 ? 20.281 -2.951 -1.141 1 97.5 175 ALA B O 1
ATOM 3732 N N . LEU B 1 176 ? 19.875 -5.023 -0.372 1 98.06 176 LEU B N 1
ATOM 3733 C CA . LEU B 1 176 ? 19.922 -5.57 -1.723 1 98.06 176 LEU B CA 1
ATOM 3734 C C . LEU B 1 176 ? 18.75 -5.07 -2.561 1 98.06 176 LEU B C 1
ATOM 3736 O O . LEU B 1 176 ? 18.922 -4.742 -3.738 1 98.06 176 LEU B O 1
ATOM 3740 N N . ILE B 1 177 ? 17.562 -5.008 -1.994 1 98.56 177 ILE B N 1
ATOM 3741 C CA . ILE B 1 177 ? 16.391 -4.473 -2.693 1 98.56 177 ILE B CA 1
ATOM 3742 C C . ILE B 1 177 ? 16.688 -3.051 -3.17 1 98.56 177 ILE B C 1
ATOM 3744 O O . ILE B 1 177 ? 16.422 -2.709 -4.324 1 98.56 177 ILE B O 1
ATOM 3748 N N . THR B 1 178 ? 17.25 -2.248 -2.287 1 98.56 178 THR B N 1
ATOM 3749 C CA . THR B 1 178 ? 17.594 -0.867 -2.615 1 98.56 178 THR B CA 1
ATOM 3750 C C . THR B 1 178 ? 18.531 -0.812 -3.818 1 98.56 178 THR B C 1
ATOM 3752 O O . THR B 1 178 ? 18.297 -0.043 -4.754 1 98.56 178 THR B O 1
ATOM 3755 N N . GLU B 1 179 ? 19.531 -1.647 -3.801 1 98.38 179 GLU B N 1
ATOM 3756 C CA . GLU B 1 179 ? 20.5 -1.701 -4.879 1 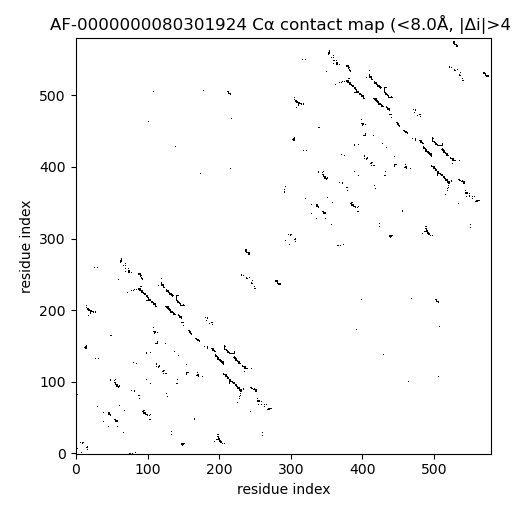98.38 179 GLU B CA 1
ATOM 3757 C C . GLU B 1 179 ? 19.844 -2.102 -6.199 1 98.38 179 GLU B C 1
ATOM 3759 O O . GLU B 1 179 ? 20.094 -1.475 -7.234 1 98.38 179 GLU B O 1
ATOM 3764 N N . LEU B 1 180 ? 19.062 -3.092 -6.168 1 98.62 180 LEU B N 1
ATOM 3765 C CA . LEU B 1 180 ? 18.469 -3.631 -7.387 1 98.62 180 LEU B CA 1
ATOM 3766 C C . LEU B 1 180 ? 17.422 -2.672 -7.957 1 98.62 180 LEU B C 1
ATOM 3768 O O . LEU B 1 180 ? 17.297 -2.553 -9.18 1 98.62 180 LEU B O 1
ATOM 3772 N N . VAL B 1 181 ? 16.688 -1.991 -7.105 1 98.81 181 VAL B N 1
ATOM 3773 C CA . VAL B 1 181 ? 15.734 -0.978 -7.559 1 98.81 181 VAL B CA 1
ATOM 3774 C C . VAL B 1 181 ? 16.484 0.15 -8.266 1 98.81 181 VAL B C 1
ATOM 3776 O O . VAL B 1 181 ? 16.062 0.609 -9.336 1 98.81 181 VAL B O 1
ATOM 3779 N N . ALA B 1 182 ? 17.547 0.6 -7.68 1 98.31 182 ALA B N 1
ATOM 3780 C CA . ALA B 1 182 ? 18.359 1.651 -8.289 1 98.31 182 ALA B CA 1
ATOM 3781 C C . ALA B 1 182 ? 18.875 1.224 -9.664 1 98.31 182 ALA B C 1
ATOM 3783 O O . ALA B 1 182 ? 18.812 1.996 -10.625 1 98.31 182 ALA B O 1
ATOM 3784 N N . ARG B 1 183 ? 19.344 -0.014 -9.766 1 97.69 183 ARG B N 1
ATOM 3785 C CA . ARG B 1 183 ? 19.875 -0.547 -11.023 1 97.69 183 ARG B CA 1
ATOM 3786 C C . ARG B 1 183 ? 18.781 -0.62 -12.086 1 97.69 183 ARG B C 1
ATOM 3788 O O . ARG B 1 183 ? 19.047 -0.414 -13.273 1 97.69 183 ARG B O 1
ATOM 3795 N N . ALA B 1 184 ? 17.594 -0.859 -11.656 1 98.19 184 ALA B N 1
ATOM 3796 C CA . ALA B 1 184 ? 16.484 -1.047 -12.578 1 98.19 184 ALA B CA 1
ATOM 3797 C C . ALA B 1 184 ? 15.93 0.294 -13.047 1 98.19 184 ALA B C 1
ATOM 3799 O O . ALA B 1 184 ? 15.008 0.34 -13.859 1 98.19 184 ALA B O 1
ATOM 3800 N N . GLY B 1 185 ? 16.375 1.402 -12.508 1 97.25 185 GLY B N 1
ATOM 3801 C CA . GLY B 1 185 ? 15.938 2.709 -12.969 1 97.25 185 GLY B CA 1
ATOM 3802 C C . GLY B 1 185 ? 15.492 3.621 -11.844 1 97.25 185 GLY B C 1
ATOM 3803 O O . GLY B 1 185 ? 15.031 4.738 -12.086 1 97.25 185 GLY B O 1
ATOM 3804 N N . GLY B 1 186 ? 15.594 3.104 -10.625 1 96.44 186 GLY B N 1
ATOM 3805 C CA . GLY B 1 186 ? 15.195 3.912 -9.484 1 96.44 186 GLY B CA 1
ATOM 3806 C C . GLY B 1 186 ? 13.766 4.406 -9.57 1 96.44 186 GLY B C 1
ATOM 3807 O O . GLY B 1 186 ? 12.852 3.621 -9.82 1 96.44 186 GLY B O 1
ATOM 3808 N N . LYS B 1 187 ? 13.562 5.688 -9.359 1 92.12 187 LYS B N 1
ATOM 3809 C CA . LYS B 1 187 ? 12.227 6.262 -9.344 1 92.12 187 LYS B CA 1
ATOM 3810 C C . LYS B 1 187 ? 11.602 6.238 -10.742 1 92.12 187 LYS B C 1
ATOM 3812 O O . LYS B 1 187 ? 10.398 6.461 -10.891 1 92.12 187 LYS B O 1
ATOM 3817 N N . ASP B 1 188 ? 12.422 6.039 -11.758 1 92.88 188 ASP B N 1
ATOM 3818 C CA . ASP B 1 188 ? 11.945 6.012 -13.133 1 92.88 188 ASP B CA 1
ATOM 3819 C C . ASP B 1 188 ? 11.773 4.574 -13.625 1 92.88 188 ASP B C 1
ATOM 3821 O O . ASP B 1 188 ? 12.234 4.223 -14.711 1 92.88 188 ASP B O 1
ATOM 3825 N N . GLY B 1 189 ? 11.141 3.783 -12.781 1 95.62 189 GLY B N 1
ATOM 3826 C CA . GLY B 1 189 ? 10.812 2.457 -13.281 1 95.62 189 GLY B CA 1
ATOM 3827 C C . GLY B 1 189 ? 11.469 1.344 -12.484 1 95.62 189 GLY B C 1
ATOM 3828 O O . GLY B 1 189 ? 11.375 0.172 -12.852 1 95.62 189 GLY B O 1
ATOM 3829 N N . GLY B 1 190 ? 12.156 1.66 -11.453 1 98.38 190 GLY B N 1
ATOM 3830 C CA . GLY B 1 190 ? 12.82 0.649 -10.641 1 98.38 190 GLY B CA 1
ATOM 3831 C C . GLY B 1 190 ? 11.844 -0.31 -9.977 1 98.38 190 GLY B C 1
ATOM 3832 O O . GLY B 1 190 ? 12.227 -1.413 -9.578 1 98.38 190 GLY B O 1
ATOM 3833 N N . ILE B 1 191 ? 10.633 0.108 -9.789 1 98.75 191 ILE B N 1
ATOM 3834 C CA . ILE B 1 191 ? 9.508 -0.717 -9.344 1 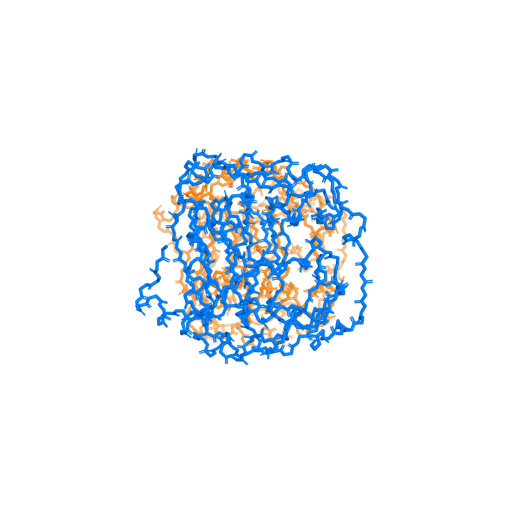98.75 191 ILE B CA 1
ATOM 3835 C C . ILE B 1 191 ? 8.328 -0.537 -10.297 1 98.75 191 ILE B C 1
ATOM 3837 O O . ILE B 1 191 ? 7.98 0.591 -10.656 1 98.75 191 ILE B O 1
ATOM 3841 N N . VAL B 1 192 ? 7.789 -1.612 -10.742 1 98.56 192 VAL B N 1
ATOM 3842 C CA . VAL B 1 192 ? 6.613 -1.56 -11.602 1 98.56 192 VAL B CA 1
ATOM 3843 C C . VAL B 1 192 ? 5.508 -2.436 -11.016 1 98.56 192 VAL B C 1
ATOM 3845 O O . VAL B 1 192 ? 5.781 -3.383 -10.281 1 98.56 192 VAL B O 1
ATOM 3848 N N . SER B 1 193 ? 4.285 -2.102 -11.289 1 98.25 193 SER B N 1
ATOM 3849 C CA . SER B 1 193 ? 3.119 -2.842 -10.82 1 98.25 193 SER B CA 1
ATOM 3850 C C . SER B 1 193 ? 2.07 -2.975 -11.922 1 98.25 193 SER B C 1
ATOM 3852 O O . SER B 1 193 ? 1.259 -2.068 -12.125 1 98.25 193 SER B O 1
ATOM 3854 N N . PRO B 1 194 ? 2.029 -4.082 -12.625 1 98.12 194 PRO B N 1
ATOM 3855 C CA . PRO B 1 194 ? 0.995 -4.273 -13.648 1 98.12 194 PRO B CA 1
ATOM 3856 C C . PRO B 1 194 ? -0.416 -4.266 -13.062 1 98.12 194 PRO B C 1
ATOM 3858 O O . PRO B 1 194 ? -0.683 -4.949 -12.07 1 98.12 194 PRO B O 1
ATOM 3861 N N . THR B 1 195 ? -1.26 -3.453 -13.617 1 98.06 195 THR B N 1
ATOM 3862 C CA . THR B 1 195 ? -2.674 -3.381 -13.266 1 98.06 195 THR B CA 1
ATOM 3863 C C . THR B 1 195 ? -3.547 -3.609 -14.5 1 98.06 195 THR B C 1
ATOM 3865 O O . THR B 1 195 ? -3.115 -3.357 -15.625 1 98.06 195 THR B O 1
ATOM 3868 N N . GLY B 1 196 ? -4.75 -4.168 -14.289 1 98.12 196 GLY B N 1
ATOM 3869 C CA . GLY B 1 196 ? -5.648 -4.457 -15.398 1 98.12 196 GLY B CA 1
ATOM 3870 C C . GLY B 1 196 ? -6.902 -5.195 -14.969 1 98.12 196 GLY B C 1
ATOM 3871 O O . GLY B 1 196 ? -7.105 -5.449 -13.781 1 98.12 196 GLY B O 1
ATOM 3872 N N . PRO B 1 197 ? -7.727 -5.484 -15.938 1 98.31 197 PRO B N 1
ATOM 3873 C CA . PRO B 1 197 ? -9 -6.137 -15.625 1 98.31 197 PRO B CA 1
ATOM 3874 C C . PRO B 1 197 ? -8.836 -7.605 -15.25 1 98.31 197 PRO B C 1
ATOM 3876 O O . PRO B 1 197 ? -7.809 -8.219 -15.562 1 98.31 197 PRO B O 1
ATOM 3879 N N . ALA B 1 198 ? -9.852 -8.125 -14.586 1 98.62 198 ALA B N 1
ATOM 3880 C CA . ALA B 1 198 ? -9.945 -9.578 -14.422 1 98.62 198 ALA B CA 1
ATOM 3881 C C . ALA B 1 198 ? -9.695 -10.297 -15.742 1 98.62 198 ALA B C 1
ATOM 3883 O O . ALA B 1 198 ? -10.055 -9.789 -16.812 1 98.62 198 ALA B O 1
ATOM 3884 N N . GLY B 1 199 ? -9.039 -11.398 -15.617 1 98.81 199 GLY B N 1
ATOM 3885 C CA . GLY B 1 199 ? -8.68 -12.141 -16.812 1 98.81 199 GLY B CA 1
ATOM 3886 C C . GLY B 1 199 ? -7.285 -11.828 -17.312 1 98.81 199 GLY B C 1
ATOM 3887 O O . GLY B 1 199 ? -6.766 -12.523 -18.188 1 98.81 199 GLY B O 1
ATOM 3888 N N . SER B 1 200 ? -6.656 -10.812 -16.734 1 98.88 200 SER B N 1
ATOM 3889 C CA . SER B 1 200 ? -5.277 -10.516 -17.094 1 98.88 200 SER B CA 1
ATOM 3890 C C . SER B 1 200 ? -4.324 -11.586 -16.578 1 98.88 200 SER B C 1
ATOM 3892 O O . SER B 1 200 ? -4.645 -12.305 -15.633 1 98.88 200 SER B O 1
ATOM 3894 N N . MET B 1 201 ? -3.172 -11.68 -17.234 1 98.81 201 MET B N 1
ATOM 3895 C CA . MET B 1 201 ? -2.189 -12.695 -16.875 1 98.81 201 MET B CA 1
ATOM 3896 C C . MET B 1 201 ? -0.79 -12.102 -16.797 1 98.81 201 MET B C 1
ATOM 3898 O O . MET B 1 201 ? -0.414 -11.273 -17.625 1 98.81 201 MET B O 1
ATOM 3902 N N . ILE B 1 202 ? -0.059 -12.492 -15.805 1 98.88 202 ILE B N 1
ATOM 3903 C CA . ILE B 1 202 ? 1.362 -12.18 -15.703 1 98.88 202 ILE B CA 1
ATOM 3904 C C . ILE B 1 202 ? 2.18 -13.469 -15.75 1 98.88 202 ILE B C 1
ATOM 3906 O O . ILE B 1 202 ? 1.855 -14.445 -15.062 1 98.88 202 ILE B O 1
ATOM 3910 N N . MET B 1 203 ? 3.107 -13.516 -16.594 1 98.81 203 MET B N 1
ATOM 3911 C CA . MET B 1 203 ? 4.16 -14.531 -16.562 1 98.81 203 MET B CA 1
ATOM 3912 C C . MET B 1 203 ? 5.457 -13.953 -16 1 98.81 203 MET B C 1
ATOM 3914 O O . MET B 1 203 ? 5.914 -12.898 -16.453 1 98.81 203 MET B O 1
ATOM 3918 N N . PHE B 1 204 ? 6.043 -14.594 -14.992 1 98.88 204 PHE B N 1
ATOM 3919 C CA . PHE B 1 204 ? 7.262 -13.984 -14.477 1 98.88 204 PHE B CA 1
ATOM 3920 C C . PHE B 1 204 ? 8.227 -15.055 -13.969 1 98.88 204 PHE B C 1
ATOM 3922 O O . PHE B 1 204 ? 7.801 -16.141 -13.555 1 98.88 204 PHE B O 1
ATOM 3929 N N . HIS B 1 205 ? 9.477 -14.797 -14.023 1 98.81 205 HIS B N 1
ATOM 3930 C CA . HIS B 1 205 ? 10.602 -15.664 -13.68 1 98.81 205 HIS B CA 1
ATOM 3931 C C . HIS B 1 205 ? 10.625 -15.961 -12.188 1 98.81 205 HIS B C 1
ATOM 3933 O O . HIS B 1 205 ? 10.344 -15.086 -11.367 1 98.81 205 HIS B O 1
ATOM 3939 N N . SER B 1 206 ? 11.016 -17.125 -11.812 1 98.56 206 SER B N 1
ATOM 3940 C CA . SER B 1 206 ? 10.961 -17.578 -10.43 1 98.56 206 SER B CA 1
ATOM 3941 C C . SER B 1 206 ? 11.961 -16.797 -9.562 1 98.56 206 SER B C 1
ATOM 3943 O O . SER B 1 206 ? 11.836 -16.781 -8.336 1 98.56 206 SER B O 1
ATOM 3945 N N . CYS B 1 207 ? 12.969 -16.141 -10.195 1 98.69 207 CYS B N 1
ATOM 3946 C CA . CYS B 1 207 ? 13.953 -15.359 -9.461 1 98.69 207 CYS B CA 1
ATOM 3947 C C . CYS B 1 207 ? 13.594 -13.875 -9.484 1 98.69 207 CYS B C 1
ATOM 3949 O O . CYS B 1 207 ? 14.344 -13.047 -8.969 1 98.69 207 CYS B O 1
ATOM 3951 N N . LEU B 1 208 ? 12.555 -13.516 -10.141 1 98.88 208 LEU B N 1
ATOM 3952 C CA . LEU B 1 208 ? 12.172 -12.109 -10.164 1 98.88 208 LEU B CA 1
ATOM 3953 C C . LEU B 1 208 ? 11.688 -11.648 -8.797 1 98.88 208 LEU B C 1
ATOM 3955 O O . LEU B 1 208 ? 10.781 -12.258 -8.219 1 98.88 208 LEU B O 1
ATOM 3959 N N . LEU B 1 209 ? 12.297 -10.609 -8.305 1 98.81 209 LEU B N 1
ATOM 3960 C CA . LEU B 1 209 ? 11.891 -10.07 -7.016 1 98.81 209 LEU B CA 1
ATOM 3961 C C . LEU B 1 209 ? 10.523 -9.398 -7.117 1 98.81 209 LEU B C 1
ATOM 3963 O O . LEU B 1 209 ? 10.281 -8.617 -8.039 1 98.81 209 LEU B O 1
ATOM 3967 N N . HIS B 1 210 ? 9.688 -9.773 -6.191 1 98.56 210 HIS B N 1
ATOM 3968 C CA . HIS B 1 210 ? 8.352 -9.195 -6.184 1 98.56 210 HIS B CA 1
ATOM 3969 C C . HIS B 1 210 ? 7.801 -9.094 -4.762 1 98.56 210 HIS B C 1
ATOM 3971 O O . HIS B 1 210 ? 8.305 -9.75 -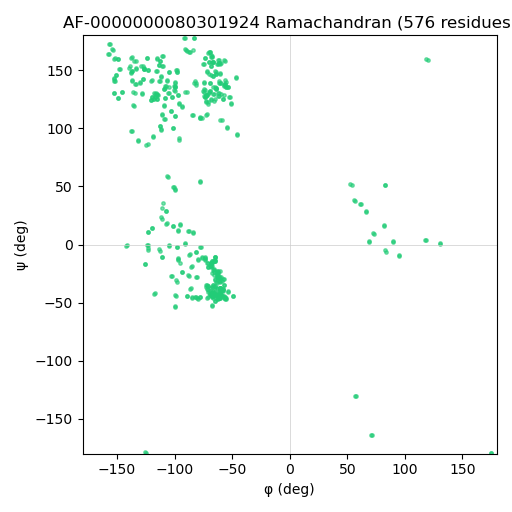3.85 1 98.56 210 HIS B O 1
ATOM 3977 N N . ALA B 1 211 ? 6.855 -8.266 -4.574 1 97.12 211 ALA B N 1
ATOM 3978 C CA . ALA B 1 211 ? 6.188 -7.957 -3.311 1 97.12 211 ALA B CA 1
ATOM 3979 C C . ALA B 1 211 ? 4.797 -7.383 -3.549 1 97.12 211 ALA B C 1
ATOM 3981 O O . ALA B 1 211 ? 4.379 -7.203 -4.695 1 97.12 211 ALA B O 1
ATOM 3982 N N . SER B 1 212 ? 4.02 -7.199 -2.525 1 95.94 212 SER B N 1
ATOM 3983 C CA . SER B 1 212 ? 2.764 -6.461 -2.607 1 95.94 212 SER B CA 1
ATOM 3984 C C . SER B 1 212 ? 2.404 -5.832 -1.266 1 95.94 212 SER B C 1
ATOM 3986 O O . SER B 1 212 ? 2.654 -6.418 -0.211 1 95.94 212 SER B O 1
ATOM 3988 N N . THR B 1 213 ? 1.867 -4.672 -1.387 1 93.75 213 THR B N 1
ATOM 3989 C CA . THR B 1 213 ? 1.491 -3.947 -0.179 1 93.75 213 THR B CA 1
ATOM 3990 C C . THR B 1 213 ? 0.128 -4.41 0.327 1 93.75 213 THR B C 1
ATOM 3992 O O . THR B 1 213 ? -0.507 -5.273 -0.282 1 93.75 213 THR B O 1
ATOM 3995 N N . SER B 1 214 ? -0.294 -3.852 1.438 1 92.25 214 SER B N 1
ATOM 3996 C CA . SER B 1 214 ? -1.595 -4.156 2.025 1 92.25 214 SER B CA 1
ATOM 3997 C C . SER B 1 214 ? -2.73 -3.598 1.174 1 92.25 214 SER B C 1
ATOM 3999 O O . SER B 1 214 ? -2.494 -2.816 0.251 1 92.25 214 SER B O 1
ATOM 4001 N N . ASN B 1 215 ? -3.945 -4.086 1.47 1 95.25 215 ASN B N 1
ATOM 4002 C CA . ASN B 1 215 ? -5.148 -3.619 0.791 1 95.25 215 ASN B CA 1
ATOM 4003 C C . ASN B 1 215 ? -6.051 -2.818 1.729 1 95.25 215 ASN B C 1
ATOM 4005 O O . ASN B 1 215 ? -6.664 -3.383 2.635 1 95.25 215 ASN B O 1
ATOM 4009 N N . LEU B 1 216 ? -6.195 -1.503 1.508 1 96 216 LEU B N 1
ATOM 4010 C CA . LEU B 1 216 ? -7.086 -0.656 2.291 1 96 216 LEU B CA 1
ATOM 4011 C C . LEU B 1 216 ? -8.344 -0.316 1.504 1 96 216 LEU B C 1
ATOM 4013 O O . LEU B 1 216 ? -9.219 0.401 1.998 1 96 216 LEU B O 1
ATOM 4017 N N . SER B 1 217 ? -8.461 -0.791 0.294 1 98 217 SER B N 1
ATOM 4018 C CA . SER B 1 217 ? -9.586 -0.475 -0.572 1 98 217 SER B CA 1
ATOM 4019 C C . SER B 1 217 ? -10.75 -1.438 -0.339 1 98 217 SER B C 1
ATOM 4021 O O . SER B 1 217 ? -10.578 -2.477 0.303 1 98 217 SER B O 1
ATOM 4023 N N . PRO B 1 218 ? -11.938 -1.097 -0.832 1 98.25 218 PRO B N 1
ATOM 4024 C CA . PRO B 1 218 ? -13.086 -1.992 -0.669 1 98.25 218 PRO B CA 1
ATOM 4025 C C . PRO B 1 218 ? -13.148 -3.08 -1.738 1 98.25 218 PRO B C 1
ATOM 4027 O O . PRO B 1 218 ? -14.18 -3.729 -1.911 1 98.25 218 PRO B O 1
ATOM 4030 N N . TRP B 1 219 ? -12.086 -3.219 -2.527 1 97.81 219 TRP B N 1
ATOM 4031 C CA . TRP B 1 219 ? -12.094 -4.195 -3.613 1 97.81 219 TRP B CA 1
ATOM 4032 C C . TRP B 1 219 ? -11.164 -5.367 -3.297 1 97.81 219 TRP B C 1
ATOM 4034 O O . TRP B 1 219 ? -10.039 -5.172 -2.84 1 97.81 219 TRP B O 1
ATOM 4044 N N . ASN B 1 220 ? -11.672 -6.566 -3.525 1 96.69 220 ASN B N 1
ATOM 4045 C CA . ASN B 1 220 ? -10.82 -7.75 -3.449 1 96.69 220 ASN B CA 1
ATOM 4046 C C . ASN B 1 220 ? -9.797 -7.777 -4.578 1 96.69 220 ASN B C 1
ATOM 4048 O O . ASN B 1 220 ? -10.008 -7.168 -5.629 1 96.69 220 ASN B O 1
ATOM 4052 N N . ARG B 1 221 ? -8.758 -8.406 -4.34 1 97.44 221 ARG B N 1
ATOM 4053 C CA . ARG B 1 221 ? -7.793 -8.781 -5.363 1 97.44 221 ARG B CA 1
ATOM 4054 C C . ARG B 1 221 ? -7.414 -10.25 -5.246 1 97.44 221 ARG B C 1
ATOM 4056 O O . ARG B 1 221 ? -6.453 -10.602 -4.562 1 97.44 221 ARG B O 1
ATOM 4063 N N . VAL B 1 222 ? -8.133 -11.078 -5.902 1 97.75 222 VAL B N 1
ATOM 4064 C CA . VAL B 1 222 ? -7.883 -12.516 -5.938 1 97.75 222 VAL B CA 1
ATOM 4065 C C . VAL B 1 222 ? -7.172 -12.883 -7.242 1 97.75 222 VAL B C 1
ATOM 4067 O O . VAL B 1 222 ? -7.543 -12.406 -8.312 1 97.75 222 VAL B O 1
ATOM 4070 N N . SER B 1 223 ? -6.141 -13.656 -7.129 1 98.19 223 SER B N 1
ATOM 4071 C CA . SER B 1 223 ? -5.418 -14.164 -8.289 1 98.19 223 SER B CA 1
ATOM 4072 C C . SER B 1 223 ? -5.066 -15.641 -8.117 1 98.19 223 SER B C 1
ATOM 4074 O O . SER B 1 223 ? -4.867 -16.109 -7 1 98.19 223 SER B O 1
ATOM 4076 N N . VAL B 1 224 ? -5.02 -16.297 -9.18 1 98.5 224 VAL B N 1
ATOM 4077 C CA . VAL B 1 224 ? -4.543 -17.672 -9.203 1 98.5 224 VAL B CA 1
ATOM 4078 C C . VAL B 1 224 ? -3.094 -17.719 -9.68 1 98.5 224 VAL B C 1
ATOM 4080 O O . VAL B 1 224 ? -2.732 -17.016 -10.633 1 98.5 224 VAL B O 1
ATOM 4083 N N . TYR B 1 225 ? -2.311 -18.484 -9.023 1 98.38 225 TYR B N 1
ATOM 4084 C CA . TYR B 1 225 ? -0.899 -18.641 -9.359 1 98.38 225 TYR B CA 1
ATOM 4085 C C . TYR B 1 225 ? -0.576 -20.094 -9.695 1 98.38 225 TYR B C 1
ATOM 4087 O O . TYR B 1 225 ? -0.899 -21 -8.93 1 98.38 225 TYR B O 1
ATOM 4095 N N . LEU B 1 226 ? 0.003 -20.266 -10.789 1 98.38 226 LEU B N 1
ATOM 4096 C CA . LEU B 1 226 ? 0.623 -21.531 -11.148 1 98.38 226 LEU B CA 1
ATOM 4097 C C . LEU B 1 226 ? 2.143 -21.422 -11.125 1 98.38 226 LEU B C 1
ATOM 4099 O O . LEU B 1 226 ? 2.711 -20.516 -11.742 1 98.38 226 LEU B O 1
ATOM 4103 N N . SER B 1 227 ? 2.748 -22.281 -10.414 1 98.69 227 SER B N 1
ATOM 4104 C CA . SER B 1 227 ? 4.191 -22.469 -10.531 1 98.69 227 SER B CA 1
ATOM 4105 C C . SER B 1 227 ? 4.523 -23.672 -11.398 1 98.69 227 SER B C 1
ATOM 4107 O O . SER B 1 227 ? 4.262 -24.812 -11.008 1 98.69 227 SER B O 1
ATOM 4109 N N . LEU B 1 228 ? 5.035 -23.406 -12.516 1 98.81 228 LEU B N 1
ATOM 4110 C CA . LEU B 1 228 ? 5.344 -24.422 -13.516 1 98.81 228 LEU B CA 1
ATOM 4111 C C . LEU B 1 228 ? 6.848 -24.672 -13.586 1 98.81 228 LEU B C 1
ATOM 4113 O O . LEU B 1 228 ? 7.637 -23.734 -13.68 1 98.81 228 LEU B O 1
ATOM 4117 N N . CYS B 1 229 ? 7.164 -25.922 -13.531 1 98.75 229 CYS B N 1
ATOM 4118 C CA . CYS B 1 229 ? 8.57 -26.297 -13.453 1 98.75 229 CYS B CA 1
ATOM 4119 C C . CYS B 1 229 ? 8.922 -27.312 -14.531 1 98.75 229 CYS B C 1
ATOM 4121 O O . CYS B 1 229 ? 8.125 -28.203 -14.844 1 98.75 229 CYS B O 1
ATOM 4123 N N . ALA B 1 230 ? 10.117 -27.156 -15.078 1 98.75 230 ALA B N 1
ATOM 4124 C CA . ALA B 1 230 ? 10.625 -28.203 -15.969 1 98.75 230 ALA B CA 1
ATOM 4125 C C . ALA B 1 230 ? 10.656 -29.547 -15.273 1 98.75 230 ALA B C 1
ATOM 4127 O O . ALA B 1 230 ? 11.062 -29.656 -14.109 1 98.75 230 ALA B O 1
ATOM 4128 N N . VAL B 1 231 ? 10.25 -30.578 -15.977 1 98.5 231 VAL B N 1
ATOM 4129 C CA . VAL B 1 231 ? 10.156 -31.906 -15.383 1 98.5 231 VAL B CA 1
ATOM 4130 C C . VAL B 1 231 ? 11.539 -32.344 -14.898 1 98.5 231 VAL B C 1
ATOM 4132 O O . VAL B 1 231 ? 11.664 -32.906 -13.805 1 98.5 231 VAL B O 1
ATOM 4135 N N . SER B 1 232 ? 12.586 -32.062 -15.688 1 98 232 SER B N 1
ATOM 4136 C CA . SER B 1 232 ? 13.945 -32.469 -15.336 1 98 232 SER B CA 1
ATOM 4137 C C . SER B 1 232 ? 14.438 -31.75 -14.086 1 98 232 SER B C 1
ATOM 4139 O O . SER B 1 232 ? 15.445 -32.156 -13.5 1 98 232 SER B O 1
ATOM 4141 N N . ASN B 1 233 ? 13.742 -30.703 -13.68 1 98.25 233 ASN B N 1
ATOM 4142 C CA . ASN B 1 233 ? 14.141 -29.844 -12.586 1 98.25 233 ASN B CA 1
ATOM 4143 C C . ASN B 1 233 ? 13.281 -30.062 -11.344 1 98.25 233 ASN B C 1
ATOM 4145 O O . ASN B 1 233 ? 13.234 -29.203 -10.453 1 98.25 233 ASN B O 1
ATOM 4149 N N . HIS B 1 234 ? 12.594 -31.172 -11.266 1 97.81 234 HIS B N 1
ATOM 4150 C CA . HIS B 1 234 ? 11.648 -31.406 -10.18 1 97.81 234 HIS B CA 1
ATOM 4151 C C . HIS B 1 234 ? 12.359 -31.406 -8.828 1 97.81 234 HIS B C 1
ATOM 4153 O O . HIS B 1 234 ? 13.57 -31.609 -8.758 1 97.81 234 HIS B O 1
ATOM 4159 N N . ILE B 1 235 ? 11.641 -31.125 -7.805 1 97.81 235 ILE B N 1
ATOM 4160 C CA . ILE B 1 235 ? 12.141 -30.953 -6.445 1 97.81 235 ILE B CA 1
ATOM 4161 C C . ILE B 1 235 ? 12.781 -32.25 -5.961 1 97.81 235 ILE B C 1
ATOM 4163 O O . ILE B 1 235 ? 12.43 -33.344 -6.426 1 97.81 235 ILE B O 1
ATOM 4167 N N . ARG B 1 236 ? 13.664 -32.156 -4.941 1 97.94 236 ARG B N 1
ATOM 4168 C CA . ARG B 1 236 ? 14.453 -33.281 -4.465 1 97.94 236 ARG B CA 1
ATOM 4169 C C . ARG B 1 236 ? 14.211 -33.531 -2.98 1 97.94 236 ARG B C 1
ATOM 4171 O O . ARG B 1 236 ? 14.969 -34.25 -2.338 1 97.94 236 ARG B O 1
ATOM 4178 N N . ARG B 1 237 ? 13.227 -32.875 -2.504 1 96.56 237 ARG B N 1
ATOM 4179 C CA . ARG B 1 237 ? 12.867 -33 -1.098 1 96.56 237 ARG B CA 1
ATOM 4180 C C . ARG B 1 237 ? 11.383 -32.719 -0.891 1 96.56 237 ARG B C 1
ATOM 4182 O O . ARG B 1 237 ? 10.797 -31.859 -1.571 1 96.56 237 ARG B O 1
ATOM 4189 N N . HIS B 1 238 ? 10.781 -33.5 0.001 1 96.06 238 HIS B N 1
ATOM 4190 C CA . HIS B 1 238 ? 9.383 -33.281 0.378 1 96.06 238 HIS B CA 1
ATOM 4191 C C . HIS B 1 238 ? 9.281 -32.656 1.768 1 96.06 238 HIS B C 1
ATOM 4193 O O . HIS B 1 238 ? 8.609 -33.219 2.645 1 96.06 238 HIS B O 1
ATOM 4199 N N . LYS B 1 239 ? 9.906 -31.5 1.93 1 95.69 239 LYS B N 1
ATOM 4200 C CA . LYS B 1 239 ? 9.867 -30.812 3.215 1 95.69 239 LYS B CA 1
ATOM 4201 C C . LYS B 1 239 ? 8.492 -30.203 3.475 1 95.69 239 LYS B C 1
ATOM 4203 O O . LYS B 1 239 ? 8.055 -30.125 4.621 1 95.69 239 LYS B O 1
ATOM 4208 N N . ARG B 1 240 ? 7.852 -29.734 2.447 1 95 240 ARG B N 1
ATOM 4209 C CA . ARG B 1 240 ? 6.516 -29.156 2.551 1 95 240 ARG B CA 1
ATOM 4210 C C . ARG B 1 240 ? 5.445 -30.156 2.16 1 95 240 ARG B C 1
ATOM 4212 O O . ARG B 1 240 ? 5.707 -31.078 1.387 1 95 240 ARG B O 1
ATOM 4219 N N . PRO B 1 241 ? 4.266 -30 2.771 1 96.44 241 PRO B N 1
ATOM 4220 C CA . PRO B 1 241 ? 3.197 -30.938 2.389 1 96.44 241 PRO B CA 1
ATOM 4221 C C . PRO B 1 241 ? 2.9 -30.906 0.89 1 96.44 241 PRO B C 1
ATOM 4223 O O . PRO B 1 241 ? 3.223 -29.922 0.213 1 96.44 241 PRO B O 1
ATOM 4226 N N . GLU B 1 242 ? 2.311 -31.984 0.424 1 96.88 242 GLU B N 1
ATOM 4227 C CA . GLU B 1 242 ? 2.098 -32.188 -1.007 1 96.88 242 GLU B CA 1
ATOM 4228 C C . GLU B 1 242 ? 1.172 -31.094 -1.575 1 96.88 242 GLU B C 1
ATOM 4230 O O . GLU B 1 242 ? 1.253 -30.766 -2.76 1 96.88 242 GLU B O 1
ATOM 4235 N N . TYR B 1 243 ? 0.255 -30.547 -0.69 1 96.31 243 TYR B N 1
ATOM 4236 C CA . TYR B 1 243 ? -0.666 -29.547 -1.218 1 96.31 243 TYR B CA 1
ATOM 4237 C C . TYR B 1 243 ? 0.051 -28.219 -1.473 1 96.31 243 TYR B C 1
ATOM 4239 O O . TYR B 1 243 ? -0.475 -27.344 -2.162 1 96.31 243 TYR B O 1
ATOM 4247 N N . ILE B 1 244 ? 1.227 -28.047 -0.992 1 96.62 244 ILE B N 1
ATOM 4248 C CA . ILE B 1 244 ? 2.029 -26.844 -1.235 1 96.62 244 ILE B CA 1
ATOM 4249 C C . ILE B 1 244 ? 3.053 -27.125 -2.334 1 96.62 244 ILE B C 1
ATOM 4251 O O . ILE B 1 244 ? 3.131 -26.391 -3.32 1 96.62 244 ILE B O 1
ATOM 4255 N N . ALA B 1 245 ? 3.85 -28.172 -2.209 1 97.44 245 ALA B N 1
ATOM 4256 C CA . ALA B 1 245 ? 4.828 -28.641 -3.191 1 97.44 245 ALA B CA 1
ATOM 4257 C C . ALA B 1 245 ? 4.43 -29.984 -3.768 1 97.44 245 ALA B C 1
ATOM 4259 O O . ALA B 1 245 ? 4.664 -31.031 -3.146 1 97.44 245 ALA B O 1
ATOM 4260 N N . HIS B 1 246 ? 3.898 -29.922 -4.957 1 97.81 246 HIS B N 1
ATOM 4261 C CA . HIS B 1 246 ? 3.33 -31.125 -5.547 1 97.81 246 HIS B CA 1
ATOM 4262 C C . HIS B 1 246 ? 4.414 -32.156 -5.844 1 97.81 246 HIS B C 1
ATOM 4264 O O . HIS B 1 246 ? 5.578 -31.812 -6.027 1 97.81 246 HIS B O 1
ATOM 4270 N N . ARG B 1 247 ? 3.93 -33.438 -5.926 1 96.5 247 ARG B N 1
ATOM 4271 C CA . ARG B 1 247 ? 4.895 -34.531 -6.008 1 96.5 247 ARG B CA 1
ATOM 4272 C C . ARG B 1 247 ? 4.66 -35.375 -7.258 1 96.5 247 ARG B C 1
ATOM 4274 O O . ARG B 1 247 ? 5.344 -36.375 -7.473 1 96.5 247 ARG B O 1
ATOM 4281 N N . ASP B 1 248 ? 3.641 -35.094 -7.984 1 96.44 248 ASP B N 1
ATOM 4282 C CA . ASP B 1 248 ? 3.43 -35.688 -9.297 1 96.44 248 ASP B CA 1
ATOM 4283 C C . ASP B 1 248 ? 4.211 -34.906 -10.375 1 96.44 248 ASP B C 1
ATOM 4285 O O . ASP B 1 248 ? 3.842 -33.812 -10.75 1 96.44 248 ASP B O 1
ATOM 4289 N N . PHE B 1 249 ? 5.246 -35.562 -10.938 1 97.75 249 PHE B N 1
ATOM 4290 C CA . PHE B 1 249 ? 6.133 -34.875 -11.875 1 97.75 249 PHE B CA 1
ATOM 4291 C C . PHE B 1 249 ? 5.797 -35.25 -13.312 1 97.75 249 PHE B C 1
ATOM 4293 O O . PHE B 1 249 ? 6.613 -35.062 -14.211 1 97.75 249 PHE B O 1
ATOM 4300 N N . THR B 1 250 ? 4.652 -35.812 -13.539 1 97.44 250 THR B N 1
ATOM 4301 C CA . THR B 1 250 ? 4.195 -36.156 -14.883 1 97.44 250 THR B CA 1
ATOM 4302 C C . THR B 1 250 ? 4.008 -34.875 -15.711 1 97.44 250 THR B C 1
ATOM 4304 O O . THR B 1 250 ? 3.461 -33.875 -15.234 1 97.44 250 THR B O 1
ATOM 4307 N N . PRO B 1 251 ? 4.523 -34.906 -16.953 1 98.56 251 PRO B N 1
ATOM 4308 C CA . PRO B 1 251 ? 4.328 -33.75 -17.812 1 98.56 251 PRO B CA 1
ATOM 4309 C C . PRO B 1 251 ? 2.857 -33.375 -17.984 1 98.56 251 PRO B C 1
ATOM 4311 O O . PRO B 1 251 ? 2.008 -34.25 -18.125 1 98.56 251 PRO B O 1
ATOM 4314 N N . ILE B 1 252 ? 2.561 -32.125 -17.984 1 98.38 252 ILE B N 1
ATOM 4315 C CA . ILE B 1 252 ? 1.201 -31.625 -18.156 1 98.38 252 ILE B CA 1
ATOM 4316 C C . ILE B 1 252 ? 0.77 -31.781 -19.625 1 98.38 252 ILE B C 1
ATOM 4318 O O . ILE B 1 252 ? 1.511 -31.422 -20.531 1 98.38 252 ILE B O 1
ATOM 4322 N N . SER B 1 253 ? -0.307 -32.375 -19.844 1 97.69 253 SER B N 1
ATOM 4323 C CA . SER B 1 253 ? -0.957 -32.406 -21.141 1 97.69 253 SER B CA 1
ATOM 4324 C C . SER B 1 253 ? -2.029 -31.328 -21.25 1 97.69 253 SER B C 1
ATOM 4326 O O . SER B 1 253 ? -3.01 -31.344 -20.5 1 97.69 253 SER B O 1
ATOM 4328 N N . CYS B 1 254 ? -1.912 -30.438 -22.203 1 97.81 254 CYS B N 1
ATOM 4329 C CA . CYS B 1 254 ? -2.824 -29.312 -22.312 1 97.81 254 CYS B CA 1
ATOM 4330 C C . CYS B 1 254 ? -4.203 -29.766 -22.781 1 97.81 254 CYS B C 1
ATOM 4332 O O . CYS B 1 254 ? -4.324 -30.766 -23.484 1 97.81 254 CYS B O 1
ATOM 4334 N N . LEU B 1 255 ? -5.148 -29.047 -22.328 1 98.19 255 LEU B N 1
ATOM 4335 C CA . LEU B 1 255 ? -6.512 -29.172 -22.828 1 98.19 255 LEU B CA 1
ATOM 4336 C C . LEU B 1 255 ? -6.746 -28.219 -24 1 98.19 255 LEU B C 1
ATOM 4338 O O . LEU B 1 255 ? -5.887 -27.391 -24.312 1 98.19 255 LEU B O 1
ATOM 4342 N N . PRO B 1 256 ? -7.867 -28.422 -24.672 1 97.81 256 PRO B N 1
ATOM 4343 C CA . PRO B 1 256 ? -8.18 -27.453 -25.719 1 97.81 256 PRO B CA 1
ATOM 4344 C C . PRO B 1 256 ? -8.328 -26.031 -25.188 1 97.81 256 PRO B C 1
ATOM 4346 O O . PRO B 1 256 ? -8.688 -25.844 -24.016 1 97.81 256 PRO B O 1
ATOM 4349 N N . ASP B 1 257 ? -8.125 -25.031 -26.031 1 97.75 257 ASP B N 1
ATOM 4350 C CA . ASP B 1 257 ? -8.109 -23.625 -25.625 1 97.75 257 ASP B CA 1
ATOM 4351 C C . ASP B 1 257 ? -9.453 -23.203 -25.031 1 97.75 257 ASP B C 1
ATOM 4353 O O . ASP B 1 257 ? -9.508 -22.328 -24.156 1 97.75 257 ASP B O 1
ATOM 4357 N N . ASP B 1 258 ? -10.516 -23.844 -25.422 1 98 258 ASP B N 1
ATOM 4358 C CA . ASP B 1 258 ? -11.844 -23.438 -24.969 1 98 258 ASP B CA 1
ATOM 4359 C C . ASP B 1 258 ? -12.281 -24.25 -23.75 1 98 258 ASP B C 1
ATOM 4361 O O . ASP B 1 258 ? -13.469 -24.297 -23.438 1 98 258 ASP B O 1
ATOM 4365 N N . CYS B 1 259 ? -11.344 -24.891 -23.078 1 98.06 259 CYS B N 1
ATOM 4366 C CA . CYS B 1 259 ? -11.641 -25.875 -22.047 1 98.06 259 CYS B CA 1
ATOM 4367 C C . CYS B 1 259 ? -12.422 -25.25 -20.906 1 98.06 259 CYS B C 1
ATOM 4369 O O . CYS B 1 259 ? -13.195 -25.938 -20.234 1 98.06 259 CYS B O 1
ATOM 4371 N N . LEU B 1 260 ? -12.289 -23.984 -20.609 1 98 260 LEU B N 1
ATOM 4372 C CA . LEU B 1 260 ? -13.016 -23.359 -19.516 1 98 260 LEU B CA 1
ATOM 4373 C C . LEU B 1 260 ? -14.492 -23.219 -19.859 1 98 260 LEU B C 1
ATOM 4375 O O . LEU B 1 260 ? -15.352 -23.422 -19 1 98 260 LEU B O 1
ATOM 4379 N N . LEU B 1 261 ? -14.766 -22.875 -21.109 1 98.06 261 LEU B N 1
ATOM 4380 C CA . LEU B 1 261 ? -16.141 -22.656 -21.516 1 98.06 261 LEU B CA 1
ATOM 4381 C C . LEU B 1 261 ? -16.812 -23.969 -21.938 1 98.06 261 LEU B C 1
ATOM 4383 O O . LEU B 1 261 ? -18 -24.172 -21.656 1 98.06 261 LEU B O 1
ATOM 4387 N N . ALA B 1 262 ? -16.047 -24.875 -22.609 1 97.06 262 ALA B N 1
ATOM 4388 C CA . ALA B 1 262 ? -16.562 -26.172 -23.062 1 97.06 262 ALA B CA 1
ATOM 4389 C C . ALA B 1 262 ? -16.672 -27.156 -21.906 1 97.06 262 ALA B C 1
ATOM 4391 O O . ALA B 1 262 ? -17.266 -28.219 -22.047 1 97.06 262 ALA B O 1
ATOM 4392 N N . GLU B 1 263 ? -16.156 -26.875 -20.812 1 92.94 263 GLU B N 1
ATOM 4393 C CA . GLU B 1 263 ? -16.125 -27.719 -19.625 1 92.94 263 GLU B CA 1
ATOM 4394 C C . GLU B 1 263 ? -15.57 -29.109 -19.938 1 92.94 263 GLU B C 1
ATOM 4396 O O . GLU B 1 263 ? -16.203 -30.125 -19.641 1 92.94 263 GLU B O 1
ATOM 4401 N N . THR B 1 264 ? -14.43 -29.047 -20.547 1 96.25 264 THR B N 1
ATOM 4402 C CA . THR B 1 264 ? -13.719 -30.266 -20.891 1 96.25 264 THR B CA 1
ATOM 4403 C C . THR B 1 264 ? -13.531 -31.141 -19.656 1 96.25 264 THR B C 1
ATOM 4405 O O . THR B 1 264 ? -13.195 -30.656 -18.578 1 96.25 264 THR B O 1
ATOM 4408 N N . PRO B 1 265 ? -13.781 -32.469 -19.781 1 97.06 265 PRO B N 1
ATOM 4409 C CA . PRO B 1 265 ? -13.602 -33.344 -18.641 1 97.06 265 PRO B CA 1
ATOM 4410 C C . PRO B 1 265 ? -12.164 -33.344 -18.109 1 97.06 265 PRO B C 1
ATOM 4412 O O . PRO B 1 265 ? -11.219 -33.281 -18.891 1 97.06 265 PRO B O 1
ATOM 4415 N N . VAL B 1 266 ? -12.031 -33.344 -16.812 1 97.56 266 VAL B N 1
ATOM 4416 C CA . VAL B 1 266 ? -10.727 -33.344 -16.156 1 97.56 266 VAL B CA 1
ATOM 4417 C C . VAL B 1 266 ? -10.758 -34.281 -14.961 1 97.56 266 VAL B C 1
ATOM 4419 O O . VAL B 1 266 ? -11.828 -34.562 -14.406 1 97.56 266 VAL B O 1
ATOM 4422 N N . GLU B 1 267 ? -9.609 -34.812 -14.602 1 95.75 267 GLU B N 1
ATOM 4423 C CA . GLU B 1 267 ? -9.469 -35.656 -13.406 1 95.75 267 GLU B CA 1
ATOM 4424 C C . GLU B 1 267 ? -9.289 -34.812 -12.156 1 95.75 267 GLU B C 1
ATOM 4426 O O . GLU B 1 267 ? -8.609 -33.781 -12.195 1 95.75 267 GLU B O 1
ATOM 4431 N N . LEU B 1 268 ? -9.914 -35.188 -11.07 1 97.56 268 LEU B N 1
ATOM 4432 C CA . LEU B 1 268 ? -9.797 -34.562 -9.758 1 97.56 268 LEU B CA 1
ATOM 4433 C C . LEU B 1 268 ? -9.344 -35.594 -8.711 1 97.56 268 LEU B C 1
ATOM 4435 O O . LEU B 1 268 ? -10.164 -36.125 -7.965 1 97.56 268 LEU B O 1
ATOM 4439 N N . PRO B 1 269 ? -8.102 -35.719 -8.633 1 96.56 269 PRO B N 1
ATOM 4440 C CA . PRO B 1 269 ? -7.574 -36.781 -7.75 1 96.56 269 PRO B CA 1
ATOM 4441 C C . PRO B 1 269 ? -7.969 -36.562 -6.289 1 96.56 269 PRO B C 1
ATOM 4443 O O . PRO B 1 269 ? -8.016 -37.531 -5.516 1 96.56 269 PRO B O 1
ATOM 4446 N N . TRP B 1 270 ? -8.297 -35.312 -5.863 1 95.56 270 TRP B N 1
ATOM 4447 C CA . TRP B 1 270 ? -8.633 -35.031 -4.469 1 95.56 270 TRP B CA 1
ATOM 4448 C C . TRP B 1 270 ? -10.109 -34.688 -4.316 1 95.56 270 TRP B C 1
ATOM 4450 O O . TRP B 1 270 ? -10.484 -33.969 -3.396 1 95.56 270 TRP B O 1
ATOM 4460 N N . ARG B 1 271 ? -10.906 -35.094 -5.234 1 93.31 271 ARG B N 1
ATOM 4461 C CA . ARG B 1 271 ? -12.336 -34.812 -5.207 1 93.31 271 ARG B CA 1
ATOM 4462 C C . ARG B 1 271 ? -12.953 -35.25 -3.879 1 93.31 271 ARG B C 1
ATOM 4464 O O . ARG B 1 271 ? -13.82 -34.562 -3.342 1 93.31 271 ARG B O 1
ATOM 4471 N N . ASP B 1 272 ? -12.5 -36.406 -3.404 1 91.88 272 ASP B N 1
ATOM 4472 C CA . ASP B 1 272 ? -13.07 -36.969 -2.18 1 91.88 272 ASP B CA 1
ATOM 4473 C C . ASP B 1 272 ? -12.203 -36.625 -0.969 1 91.88 272 ASP B C 1
ATOM 4475 O O . ASP B 1 272 ? -12.312 -37.281 0.076 1 91.88 272 ASP B O 1
ATOM 4479 N N . GLY B 1 273 ? -11.258 -35.688 -1.139 1 91.19 273 GLY B N 1
ATOM 4480 C CA . GLY B 1 273 ? -10.391 -35.25 -0.052 1 91.19 273 GLY B CA 1
ATOM 4481 C C . GLY B 1 273 ? -8.922 -35.531 -0.32 1 91.19 273 GLY B C 1
ATOM 4482 O O . GLY B 1 273 ? -8.578 -36.375 -1.149 1 91.19 273 GLY B O 1
ATOM 4483 N N . MET B 1 274 ? -8.164 -34.875 0.323 1 91.25 274 MET B N 1
ATOM 4484 C CA . MET B 1 274 ? -6.719 -35.031 0.215 1 91.25 274 MET B CA 1
ATOM 4485 C C . MET B 1 274 ? -6.266 -36.312 0.91 1 91.25 274 MET B C 1
ATOM 4487 O O . MET B 1 274 ? -6.664 -36.594 2.043 1 91.25 274 MET B O 1
ATOM 4491 N N . PRO B 1 275 ? -5.492 -37.062 0.257 1 92.69 275 PRO B N 1
ATOM 4492 C CA . PRO B 1 275 ? -4.969 -38.281 0.918 1 92.69 275 PRO B CA 1
ATOM 4493 C C . PRO B 1 275 ? -4.062 -37.938 2.102 1 92.69 275 PRO B C 1
ATOM 4495 O O . PRO B 1 275 ? -3.328 -36.969 2.066 1 92.69 275 PRO B O 1
ATOM 4498 N N . ALA B 1 276 ? -4.059 -38.812 3.096 1 92.88 276 ALA B N 1
ATOM 4499 C CA . ALA B 1 276 ? -3.264 -38.594 4.305 1 92.88 276 ALA B CA 1
ATOM 4500 C C . ALA B 1 276 ? -1.778 -38.5 3.973 1 92.88 276 ALA B C 1
ATOM 4502 O O . ALA B 1 276 ? -1.034 -37.781 4.641 1 92.88 276 ALA B O 1
ATOM 4503 N N . SER B 1 277 ? -1.418 -39.219 2.936 1 93 277 SER B N 1
ATOM 4504 C CA . SER B 1 277 ? -0.017 -39.219 2.529 1 93 277 SER B CA 1
ATOM 4505 C C . SER B 1 277 ? 0.443 -37.812 2.113 1 93 277 SER B C 1
ATOM 4507 O O . SER B 1 277 ? 1.636 -37.531 2.17 1 93 277 SER B O 1
ATOM 4509 N N . ALA B 1 278 ? -0.464 -37.031 1.719 1 93.25 278 ALA B N 1
ATOM 4510 C CA . ALA B 1 278 ? -0.147 -35.688 1.241 1 93.25 278 ALA B CA 1
ATOM 4511 C C . ALA B 1 278 ? 0.35 -34.812 2.381 1 93.25 278 ALA B C 1
ATOM 4513 O O . ALA B 1 278 ? 0.969 -33.781 2.143 1 93.25 278 ALA B O 1
ATOM 4514 N N . LEU B 1 279 ? 0.14 -35.219 3.604 1 94.44 279 LEU B N 1
ATOM 4515 C CA . LEU B 1 279 ? 0.529 -34.406 4.766 1 94.44 279 LEU B CA 1
ATOM 4516 C C . LEU B 1 279 ? 1.889 -34.875 5.297 1 94.44 279 LEU B C 1
ATOM 4518 O O . LEU B 1 279 ? 2.492 -34.188 6.121 1 94.44 279 LEU B O 1
ATOM 4522 N N . VAL B 1 280 ? 2.318 -36.031 4.84 1 94.62 280 VAL B N 1
ATOM 4523 C CA . VAL B 1 280 ? 3.594 -36.562 5.312 1 94.62 280 VAL B CA 1
ATOM 4524 C C . VAL B 1 280 ? 4.742 -35.781 4.688 1 94.62 280 VAL B C 1
ATOM 4526 O O . VAL B 1 280 ? 4.801 -35.594 3.469 1 94.62 280 VAL B O 1
ATOM 4529 N N . THR B 1 281 ? 5.637 -35.281 5.523 1 96 281 THR B N 1
ATOM 4530 C CA . THR B 1 281 ? 6.781 -34.5 5.059 1 96 281 THR B CA 1
ATOM 4531 C C . THR B 1 281 ? 8.086 -35.125 5.547 1 96 281 THR B C 1
ATOM 4533 O O . THR B 1 281 ? 8.086 -35.969 6.43 1 96 281 THR B O 1
ATOM 4536 N N . SER B 1 282 ? 9.148 -34.781 4.914 1 94.38 282 SER B N 1
ATOM 4537 C CA . SER B 1 282 ? 10.469 -35.281 5.27 1 94.38 282 SER B CA 1
ATOM 4538 C C . SER B 1 282 ? 11.555 -34.281 4.867 1 94.38 282 SER B C 1
ATOM 4540 O O . SER B 1 282 ? 11.586 -33.812 3.732 1 94.38 282 SER B O 1
ATOM 4542 N N . PRO B 1 283 ? 12.43 -33.969 5.766 1 93.5 283 PRO B N 1
ATOM 4543 C CA . PRO B 1 283 ? 13.539 -33.062 5.418 1 93.5 283 PRO B CA 1
ATOM 4544 C C . PRO B 1 283 ? 14.641 -33.781 4.633 1 93.5 283 PRO B C 1
ATOM 4546 O O . PRO B 1 283 ? 15.602 -33.156 4.191 1 93.5 283 PRO B O 1
ATOM 4549 N N . VAL B 1 284 ? 14.484 -35 4.438 1 92.62 284 VAL B N 1
ATOM 4550 C CA . VAL B 1 284 ? 15.523 -35.812 3.807 1 92.62 284 VAL B CA 1
ATOM 4551 C C . VAL B 1 284 ? 15.461 -35.656 2.291 1 92.62 284 VAL B C 1
ATOM 4553 O O . VAL B 1 284 ? 14.375 -35.625 1.704 1 92.62 284 VAL B O 1
ATOM 4556 N N . GLU B 1 285 ? 16.641 -35.531 1.722 1 93.5 285 GLU B N 1
ATOM 4557 C CA . GLU B 1 285 ? 16.734 -35.469 0.267 1 93.5 285 GLU B CA 1
ATOM 4558 C C . GLU B 1 285 ? 16.266 -36.75 -0.395 1 93.5 285 GLU B C 1
ATOM 4560 O O . GLU B 1 285 ? 16.594 -37.844 0.062 1 93.5 285 GLU B O 1
ATOM 4565 N N . LEU B 1 286 ? 15.438 -36.594 -1.438 1 91.56 286 LEU B N 1
ATOM 4566 C CA .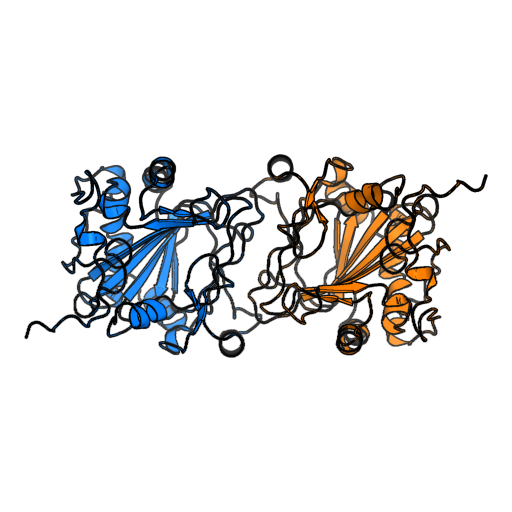 LEU B 1 286 ? 14.953 -37.75 -2.186 1 91.56 286 LEU B CA 1
ATOM 4567 C C . LEU B 1 286 ? 16.094 -38.469 -2.889 1 91.56 286 LEU B C 1
ATOM 4569 O O . LEU B 1 286 ? 17.031 -37.812 -3.377 1 91.56 286 LEU B O 1
ATOM 4573 N N . LYS B 1 287 ? 16.203 -39.781 -2.602 1 79.38 287 LYS B N 1
ATOM 4574 C CA . LYS B 1 287 ? 17.25 -40.594 -3.244 1 79.38 287 LYS B CA 1
ATOM 4575 C C . LYS B 1 287 ? 17.078 -40.594 -4.762 1 79.38 287 LYS B C 1
ATOM 4577 O O . LYS B 1 287 ? 15.953 -40.688 -5.262 1 79.38 287 LYS B O 1
ATOM 4582 N N . GLN B 1 288 ? 17.938 -39.906 -5.492 1 63.69 288 GLN B N 1
ATOM 4583 C CA . GLN B 1 288 ? 17.906 -39.938 -6.949 1 63.69 288 GLN B CA 1
ATOM 4584 C C . GLN B 1 288 ? 17.766 -41.375 -7.453 1 63.69 288 GLN B C 1
ATOM 4586 O O . GLN B 1 288 ? 18.516 -42.281 -7.027 1 63.69 288 GLN B O 1
ATOM 4591 N N . VAL B 1 289 ? 16.516 -41.875 -7.75 1 47.53 289 VAL B N 1
ATOM 4592 C CA . VAL B 1 289 ? 16.516 -43.188 -8.383 1 47.53 289 VAL B CA 1
ATOM 4593 C C . VAL B 1 289 ? 17.391 -43.156 -9.633 1 47.53 289 VAL B C 1
ATOM 4595 O O . VAL B 1 289 ? 17.203 -42.312 -10.516 1 47.53 289 VAL B O 1
ATOM 4598 N N . ALA B 1 290 ? 18.688 -43.688 -9.531 1 42.06 290 ALA B N 1
ATOM 4599 C CA . ALA B 1 290 ? 19.516 -43.969 -10.703 1 42.06 290 ALA B CA 1
ATOM 4600 C C . ALA B 1 290 ? 18.75 -44.781 -11.75 1 42.06 290 ALA B C 1
ATOM 4602 O O . ALA B 1 290 ? 17.891 -45.594 -11.406 1 42.06 290 ALA B O 1
#

Sequence (580 aa):
MRLSAEQLAQFDRDGYLFFPGHFTPEETARLVEEVPQLYARREAYNVRERGSDAVRTNFAAHLYSAPFARLGRHPRMIEPVQQVLGEPLYMHQYKINGKMAFEGDVWQWHQDYGTWLNDDLMPEPRAMNIAVFLDDVNAFNGPLMFIPGSHRKGVVDAKHDLTTTSYPLWTVDHALITELVARAGGKDGGIVSPTGPAGSMIMFHSCLLHASTSNLSPWNRVSVYLSLCAVSNHIRRHKRPEYIAHRDFTPISCLPDDCLLAETPVELPWRDGMPASALVTSPVELKQVAMRLSAEQLAQFDRDGYLFFPGHFTPEETARLVEEVPQLYARREAYNVRERGSDAVRTNFAAHLYSAPFARLGRHPRMIEPVQQVLGEPLYMHQYKINGKMAFEGDVWQWHQDYGTWLNDDLMPEPRAMNIAVFLDDVNAFNGPLMFIPGSHRKGVVDAKHDLTTTSYPLWTVDHALITELVARAGGKDGGIVSPTGPAGSMIMFHSCLLHASTSNLSPWNRVSVYLSLCAVSNHIRRHKRPEYIAHRDFTPISCLPDDCLLAETPVELPWRDGMPASALVTSPVELKQVA

Organism: Piscinibacter sakaiensis (NCBI:txid1547922)

Solvent-accessible surface area (backbone atoms only — not comparable to full-atom values): 29585 Å² total; per-residue (Å²): 90,78,71,50,72,67,53,50,51,43,28,71,56,36,26,42,48,78,38,73,48,67,36,50,71,71,49,35,47,56,48,50,70,48,45,64,64,62,65,67,46,88,49,87,48,45,40,52,38,76,96,48,86,50,50,36,34,38,36,36,47,39,33,51,34,68,59,45,28,42,59,74,26,24,29,79,62,50,39,41,51,30,64,75,70,70,46,59,33,13,60,37,30,36,36,39,36,34,25,37,48,60,62,13,65,56,43,67,48,24,31,60,36,48,43,39,35,75,53,19,45,27,77,58,83,54,34,36,34,37,37,36,29,58,27,52,37,44,94,54,26,31,40,54,34,32,31,47,33,42,28,78,72,41,77,64,78,60,43,82,36,72,74,90,30,86,53,79,40,48,29,47,54,66,67,58,50,42,52,50,22,49,74,36,41,30,95,72,48,6,60,46,58,81,63,38,46,36,17,13,35,37,42,34,42,23,34,27,36,32,28,25,46,36,14,77,30,79,43,50,27,36,32,38,34,40,32,39,25,32,42,94,41,52,61,34,30,42,45,48,35,34,52,59,43,43,80,64,63,61,63,68,69,63,47,61,86,54,27,68,77,69,57,56,89,75,78,44,87,28,59,91,46,75,58,74,71,38,64,59,56,39,87,55,68,54,75,77,83,125,90,78,72,48,72,66,54,50,51,42,28,71,55,35,25,42,49,78,37,74,49,66,35,51,68,71,48,35,47,55,47,50,70,48,45,64,64,60,65,67,46,90,50,88,46,46,40,52,37,76,98,48,86,49,52,37,32,36,37,36,47,39,32,52,34,67,59,45,28,42,57,73,26,25,30,80,62,49,39,40,52,30,62,75,70,70,46,61,33,13,61,37,31,36,36,39,36,34,26,36,48,60,63,13,66,56,42,68,48,24,30,62,34,48,43,38,35,75,52,20,45,28,75,58,81,55,33,35,35,36,37,35,29,60,26,52,38,44,93,54,28,31,41,53,33,33,31,47,32,42,28,77,71,41,77,64,78,61,46,80,37,73,73,90,30,86,53,80,39,46,30,48,54,66,68,58,51,43,53,49,22,48,73,36,42,32,94,73,48,6,60,45,57,82,63,38,46,37,16,13,35,37,41,34,41,22,33,26,36,31,29,24,46,37,14,80,29,78,42,49,27,35,32,39,36,39,32,39,23,31,42,95,41,52,63,35,31,42,45,48,34,33,53,57,43,42,79,63,62,60,62,70,70,63,47,60,86,55,28,69,77,69,58,56,89,76,77,43,87,28,61,92,46,76,59,74,72,39,65,58,56,38,87,55,67,54,76,76,82,124

InterPro domains:
  IPR008775 Phytanoyl-CoA dioxygenase-like [PF05721] (11-221)